Protein AF-A0A498MAJ1-F1 (afdb_monomer_lite)

Secondary structure (DSSP, 8-state):
-TT-HHHHHHHHHHH---HHHHHHHHHHHHHHHHH-HHHHHHHHHTT----SS------EEPPPPPEEETTEEE--BTTTTB-TTTTTTPPPSB---BSSEEEEE-GGGHHHHHHHHHHHHHHHHHHT--BPPPEEEE--SSHHHHHHHHHHH--TT--EEEEEESS--HHHHHHHHHIIIIIS---EEEEEHHHHS-HHHHHHHHHHHHHHHHHHTT-B--B-----SSEEEEEEEEEE-TTTTS-EEEEEEEE----SSSS----EEEEEE--BSS--HHHHHHHHHHHHHHHHHHHSS--SEEEEEEES--GGGHHHIIIIIHHHHHHHHHTT-TT---EEEEEEEE--------EEETTEEEPPPTTEEE-SSSS-TTSEEEEEE-S--SSSPPPPEEEEEEEE-S---HHHHHHHHHHHTT--TT-SB--SS-HHHHHHHHHHHHHHHTT-SS----------THHHHHHHHHHHHHHHHHHHHHHHHHHHHHHHHHTT---------PPPHHHHHHHHHTT-THHHHHHHSSS-HHHHHHHHHHHHHHHHHHHHHHHHHHHHHHHHHHHHHHHHHHHHHHHHHHHHHHHHHHHHHHHHHHHHHHHHHHHHHHHHHHHHHHHHHHHHHHHHHHHHHHHHHHHHHHHTTS---------

Structure (mmCIF, N/CA/C/O backbone):
data_AF-A0A498MAJ1-F1
#
_entry.id   AF-A0A498MAJ1-F1
#
loop_
_atom_site.group_PDB
_atom_site.id
_atom_site.type_symbol
_atom_site.label_atom_id
_atom_site.label_alt_id
_atom_site.label_comp_id
_atom_site.label_asym_id
_atom_site.label_entity_id
_atom_site.label_seq_id
_atom_site.pdbx_PDB_ins_code
_atom_site.Cartn_x
_atom_site.Cartn_y
_atom_site.Cartn_z
_atom_site.occupancy
_atom_site.B_iso_or_equiv
_atom_site.auth_seq_id
_atom_site.auth_comp_id
_atom_site.auth_asym_id
_atom_site.auth_atom_id
_atom_site.pdbx_PDB_model_num
ATOM 1 N N . MET A 1 1 ? -4.824 24.700 -4.363 1.00 49.72 1 MET A N 1
ATOM 2 C CA . MET A 1 1 ? -5.143 23.720 -5.427 1.00 49.72 1 MET A CA 1
ATOM 3 C C . MET A 1 1 ? -5.198 22.277 -4.916 1.00 49.72 1 MET A C 1
ATOM 5 O O . MET A 1 1 ? -6.293 21.758 -4.818 1.00 49.72 1 MET A O 1
ATOM 9 N N . ARG A 1 2 ? -4.083 21.639 -4.504 1.00 50.16 2 ARG A N 1
ATOM 10 C CA . ARG A 1 2 ? -4.049 20.200 -4.119 1.00 50.16 2 ARG A CA 1
ATOM 11 C C . ARG A 1 2 ? -5.010 19.778 -2.987 1.00 50.16 2 ARG A C 1
ATOM 13 O O . ARG A 1 2 ? -5.358 18.608 -2.915 1.00 50.16 2 ARG A O 1
ATOM 20 N N . ALA A 1 3 ? -5.393 20.688 -2.089 1.00 51.97 3 ALA A N 1
ATOM 21 C CA . ALA A 1 3 ? -6.326 20.411 -0.989 1.00 51.97 3 ALA A CA 1
ATOM 22 C C . ALA A 1 3 ? -7.810 20.608 -1.368 1.00 51.97 3 ALA A C 1
ATOM 24 O O . ALA A 1 3 ? -8.686 20.234 -0.591 1.00 51.97 3 ALA A O 1
ATOM 25 N N . ASP A 1 4 ? -8.087 21.198 -2.536 1.00 65.12 4 ASP A N 1
ATOM 26 C CA . ASP A 1 4 ? -9.440 21.470 -3.016 1.00 65.12 4 ASP A CA 1
ATOM 27 C C . ASP A 1 4 ? -9.920 20.321 -3.910 1.00 65.12 4 ASP A C 1
ATOM 29 O O . ASP A 1 4 ? -9.435 20.119 -5.025 1.00 65.12 4 ASP A O 1
ATOM 33 N N . PHE A 1 5 ? -10.877 19.552 -3.394 1.00 65.06 5 PHE A N 1
ATOM 34 C CA . PHE A 1 5 ? -11.424 18.386 -4.078 1.00 65.06 5 PHE A CA 1
ATOM 35 C C . PHE A 1 5 ? -12.150 18.741 -5.381 1.00 65.06 5 PHE A C 1
ATOM 37 O O . PHE A 1 5 ? -12.109 17.952 -6.321 1.00 65.06 5 PHE A O 1
ATOM 44 N N . ASN A 1 6 ? -12.797 19.908 -5.460 1.00 68.75 6 ASN A N 1
ATOM 45 C CA . ASN A 1 6 ? -13.566 20.286 -6.645 1.00 68.75 6 ASN A CA 1
ATOM 46 C C . ASN A 1 6 ? -12.627 20.583 -7.813 1.00 68.75 6 ASN A C 1
ATOM 48 O O . ASN A 1 6 ? -12.789 20.010 -8.886 1.00 68.75 6 ASN A O 1
ATOM 52 N N . ILE A 1 7 ? -11.569 21.360 -7.564 1.00 73.69 7 ILE A N 1
ATOM 53 C CA . ILE A 1 7 ? -10.552 21.650 -8.581 1.00 73.69 7 ILE A CA 1
ATOM 54 C C . ILE A 1 7 ? -9.881 20.359 -9.064 1.00 73.69 7 ILE A C 1
ATOM 56 O O . ILE A 1 7 ? -9.658 20.179 -10.258 1.00 73.69 7 ILE A O 1
ATOM 60 N N . MET A 1 8 ? -9.571 19.438 -8.149 1.00 66.81 8 MET A N 1
ATOM 61 C CA . MET A 1 8 ? -8.933 18.168 -8.505 1.00 66.81 8 MET A CA 1
ATOM 62 C C . MET A 1 8 ? -9.870 17.238 -9.283 1.00 66.81 8 MET A C 1
ATOM 64 O O . MET A 1 8 ? -9.410 16.540 -10.185 1.00 66.81 8 MET A O 1
ATOM 68 N N . LYS A 1 9 ? -11.176 17.258 -8.990 1.00 68.38 9 LYS A N 1
ATOM 69 C CA . LYS A 1 9 ? -12.200 16.544 -9.761 1.00 68.38 9 LYS A CA 1
ATOM 70 C C . LYS A 1 9 ? -12.341 17.114 -11.177 1.00 68.38 9 LYS A C 1
ATOM 72 O O . LYS A 1 9 ? -12.369 16.342 -12.134 1.00 68.38 9 LYS A O 1
ATOM 77 N N . ASP A 1 10 ? -12.375 18.434 -11.318 1.00 75.19 10 ASP A N 1
ATOM 78 C CA . ASP A 1 10 ? -12.476 19.089 -12.625 1.00 75.19 10 ASP A CA 1
ATOM 79 C C . ASP A 1 10 ? -11.210 18.845 -13.454 1.00 75.19 10 ASP A C 1
ATOM 81 O O . ASP A 1 10 ? -11.289 18.407 -14.602 1.00 75.19 10 ASP A O 1
ATOM 85 N N . LEU A 1 11 ? -10.026 18.988 -12.850 1.00 73.50 11 LEU A N 1
ATOM 86 C CA . LEU A 1 11 ? -8.752 18.671 -13.498 1.00 73.50 11 LEU A CA 1
ATOM 87 C C . LEU A 1 11 ? -8.685 17.198 -13.926 1.00 73.50 11 LEU A C 1
ATOM 89 O O . LEU A 1 11 ? -8.206 16.890 -15.021 1.00 73.50 11 LEU A O 1
ATOM 93 N N . ALA A 1 12 ? -9.193 16.284 -13.095 1.00 70.19 12 ALA A N 1
ATOM 94 C CA . ALA A 1 12 ? -9.262 14.863 -13.411 1.00 70.19 12 ALA A CA 1
ATOM 95 C C . ALA A 1 12 ? -10.105 14.591 -14.666 1.00 70.19 12 ALA A C 1
ATOM 97 O O . ALA A 1 12 ? -9.715 13.747 -15.468 1.00 70.19 12 ALA A O 1
ATOM 98 N N . SER A 1 13 ? -11.194 15.331 -14.894 1.00 72.56 13 SER A N 1
ATOM 99 C CA . SER A 1 13 ? -12.023 15.167 -16.098 1.00 72.56 13 SER A CA 1
ATOM 100 C C . SER A 1 13 ? -11.268 15.472 -17.403 1.00 72.56 13 SER A C 1
ATOM 102 O O . SER A 1 13 ? -11.505 14.825 -18.420 1.00 72.56 13 SER A O 1
ATOM 104 N N . HIS A 1 14 ? -10.299 16.392 -17.366 1.00 74.19 14 HIS A N 1
ATOM 105 C CA . HIS A 1 14 ? -9.498 16.773 -18.534 1.00 74.19 14 HIS A CA 1
ATOM 106 C C . HIS A 1 14 ? -8.212 15.951 -18.702 1.00 74.19 14 HIS A C 1
ATOM 108 O O . HIS A 1 14 ? -7.683 15.839 -19.811 1.00 74.19 14 HIS A O 1
ATOM 114 N N . THR A 1 15 ? -7.693 15.383 -17.611 1.00 75.06 15 THR A N 1
ATOM 115 C CA . THR A 1 15 ? -6.399 14.677 -17.584 1.00 75.06 15 THR A CA 1
ATOM 116 C C . THR A 1 15 ? -6.537 13.149 -17.610 1.00 75.06 15 THR A C 1
ATOM 118 O O . THR A 1 15 ? -5.628 12.461 -18.088 1.00 75.06 15 THR A O 1
ATOM 121 N N . ARG A 1 16 ? -7.677 12.589 -17.176 1.00 76.62 16 ARG A N 1
ATOM 122 C CA . ARG A 1 16 ? -7.974 11.145 -17.221 1.00 76.62 16 ARG A CA 1
ATOM 123 C C . ARG A 1 16 ? -8.475 10.712 -18.597 1.00 76.62 16 ARG A C 1
ATOM 125 O O . ARG A 1 16 ? -9.642 10.393 -18.789 1.00 76.62 16 ARG A O 1
ATOM 132 N N . LEU A 1 17 ? -7.562 10.673 -19.556 1.00 83.38 17 LEU A N 1
ATOM 133 C CA . LEU A 1 17 ? -7.852 10.168 -20.898 1.00 83.38 17 LEU A CA 1
ATOM 134 C C . LEU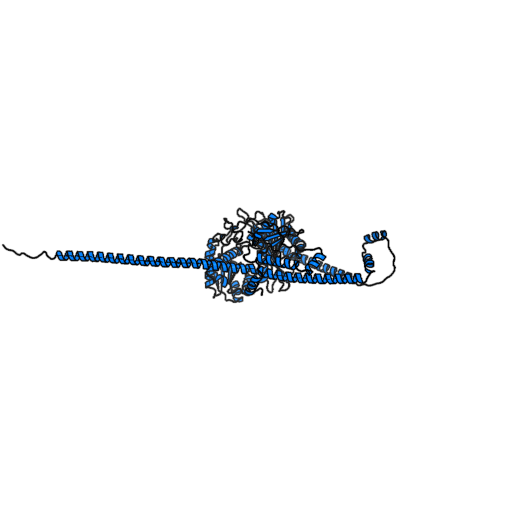 A 1 17 ? -8.069 8.656 -20.881 1.00 83.38 17 LEU A C 1
ATOM 136 O O . LEU A 1 17 ? -7.258 7.942 -20.279 1.00 83.38 17 LEU A O 1
ATOM 140 N N . SER A 1 18 ? -9.109 8.178 -21.569 1.00 87.94 18 SER A N 1
ATOM 141 C CA . SER A 1 18 ? -9.297 6.745 -21.834 1.00 87.94 18 SER A CA 1
ATOM 142 C C . SER A 1 18 ? -8.151 6.184 -22.694 1.00 87.94 18 SER A C 1
ATOM 144 O O . SER A 1 18 ? -7.439 6.968 -23.335 1.00 87.94 18 SER A O 1
ATOM 146 N N . PRO A 1 19 ? -7.949 4.854 -22.723 1.00 90.62 19 PRO A N 1
ATOM 147 C CA . PRO A 1 19 ? -6.974 4.205 -23.603 1.00 90.62 19 PRO A CA 1
ATOM 148 C C . PRO A 1 19 ? -7.062 4.676 -25.058 1.00 90.62 19 PRO A C 1
ATOM 150 O O . PRO A 1 19 ? -6.061 5.102 -25.628 1.00 90.62 19 PRO A O 1
ATOM 153 N N . GLU A 1 20 ? -8.269 4.713 -25.618 1.00 90.88 20 GLU A N 1
ATOM 154 C CA . GLU A 1 20 ? -8.531 5.126 -26.998 1.00 90.88 20 GLU A CA 1
ATOM 155 C C . GLU A 1 20 ? -8.222 6.611 -27.212 1.00 90.88 20 GLU A C 1
ATOM 157 O O . GLU A 1 20 ? -7.573 6.996 -28.184 1.00 90.88 20 GLU A O 1
ATOM 162 N N . GLN A 1 21 ? -8.645 7.469 -26.278 1.00 90.75 21 GLN A N 1
ATOM 163 C CA . GLN A 1 21 ? -8.363 8.903 -26.350 1.00 90.75 21 GLN A CA 1
ATOM 164 C C . GLN A 1 21 ? -6.863 9.188 -26.261 1.00 90.75 21 GLN A C 1
ATOM 166 O O . GLN A 1 21 ? -6.358 10.075 -26.952 1.00 90.75 21 GLN A O 1
ATOM 171 N N . ARG A 1 22 ? -6.145 8.468 -25.393 1.00 90.38 22 ARG A N 1
ATOM 172 C CA . ARG A 1 22 ? -4.702 8.639 -25.220 1.00 90.38 22 ARG A CA 1
ATOM 173 C C . ARG A 1 22 ? -3.950 8.160 -26.453 1.00 90.38 22 ARG A C 1
ATOM 175 O O . ARG A 1 22 ? -3.099 8.901 -26.936 1.00 90.38 22 ARG A O 1
ATOM 182 N N . GLU A 1 23 ? -4.286 6.987 -26.979 1.00 90.44 23 GLU A N 1
ATOM 183 C CA . GLU A 1 23 ? -3.684 6.467 -28.207 1.00 90.44 23 GLU A CA 1
ATOM 184 C C . GLU A 1 23 ? -3.923 7.418 -29.389 1.00 90.44 23 GLU A C 1
ATOM 186 O O . GLU A 1 23 ? -2.974 7.815 -30.061 1.00 90.44 23 GLU A O 1
ATOM 191 N N . SER A 1 24 ? -5.155 7.907 -29.563 1.00 91.12 24 SER A N 1
ATOM 192 C CA . SER A 1 24 ? -5.492 8.902 -30.588 1.00 91.12 24 SER A CA 1
ATOM 193 C C . SER A 1 24 ? -4.657 10.184 -30.469 1.00 91.12 24 SER A C 1
ATOM 195 O O . SER A 1 24 ? -4.162 10.698 -31.475 1.00 91.12 24 SER A O 1
ATOM 197 N N . ARG A 1 25 ? -4.436 10.696 -29.247 1.00 90.94 25 ARG A N 1
ATOM 198 C CA . ARG A 1 25 ? -3.581 11.877 -29.032 1.00 90.94 25 ARG A CA 1
ATOM 199 C C . ARG A 1 25 ? -2.111 11.608 -29.347 1.00 90.94 25 ARG A C 1
ATOM 201 O O . ARG A 1 25 ? -1.470 12.490 -29.913 1.00 90.94 25 ARG A O 1
ATOM 208 N N . ILE A 1 26 ? -1.588 10.427 -29.011 1.00 89.94 26 ILE A N 1
ATOM 209 C CA . ILE A 1 26 ? -0.204 10.053 -29.341 1.00 89.94 26 ILE A CA 1
ATOM 210 C C . ILE A 1 26 ? -0.052 9.902 -30.859 1.00 89.94 26 ILE A C 1
ATOM 212 O O . ILE A 1 26 ? 0.855 10.490 -31.438 1.00 89.94 26 ILE A O 1
ATOM 216 N N . ASN A 1 27 ? -0.987 9.226 -31.528 1.00 90.75 27 ASN A N 1
ATOM 217 C CA . ASN A 1 27 ? -0.986 9.088 -32.986 1.00 90.75 27 ASN A CA 1
ATOM 218 C C . ASN A 1 27 ? -1.102 10.449 -33.693 1.00 90.75 27 ASN A C 1
ATOM 220 O O . ASN A 1 27 ? -0.433 10.689 -34.697 1.00 90.75 27 ASN A O 1
ATOM 224 N N . ARG A 1 28 ? -1.890 11.386 -33.147 1.00 92.06 28 ARG A N 1
ATOM 225 C CA . ARG A 1 28 ? -1.941 12.768 -33.645 1.00 92.06 28 ARG A CA 1
ATOM 226 C C . ARG A 1 28 ? -0.599 13.484 -33.483 1.00 92.06 28 ARG A C 1
ATOM 228 O O . ARG A 1 28 ? -0.201 14.204 -34.391 1.00 92.06 28 ARG A O 1
ATOM 235 N N . LEU A 1 29 ? 0.093 13.295 -32.359 1.00 90.31 29 LEU A N 1
ATOM 236 C CA . LEU A 1 29 ? 1.424 13.867 -32.141 1.00 90.31 29 LEU A CA 1
ATOM 237 C C . LEU A 1 29 ? 2.442 13.312 -33.147 1.00 90.31 29 LEU A C 1
ATOM 239 O O . LEU A 1 29 ? 3.124 14.101 -33.792 1.00 90.31 29 LEU A O 1
ATOM 243 N N . ILE A 1 30 ? 2.480 11.990 -33.341 1.00 89.25 30 ILE A N 1
ATOM 244 C CA . ILE A 1 30 ? 3.340 11.332 -34.340 1.00 89.25 30 ILE A CA 1
ATOM 245 C C . ILE A 1 30 ? 3.037 11.880 -35.739 1.00 89.25 30 ILE A C 1
ATOM 247 O O . ILE A 1 30 ? 3.938 12.308 -36.455 1.00 89.25 30 ILE A O 1
ATOM 251 N N . SER A 1 31 ? 1.755 11.973 -36.107 1.00 90.06 31 SER A N 1
ATOM 252 C CA . SER A 1 31 ? 1.357 12.539 -37.397 1.00 90.06 31 SER A CA 1
ATOM 253 C C . SER A 1 31 ? 1.757 14.007 -37.553 1.00 90.06 31 SER A C 1
ATOM 255 O O . SER A 1 31 ? 2.040 14.421 -38.671 1.00 90.06 31 SER A O 1
ATOM 257 N N . ASN A 1 32 ? 1.742 14.807 -36.487 1.00 91.00 32 ASN A N 1
ATOM 258 C CA . ASN A 1 32 ? 2.163 16.205 -36.551 1.00 91.00 32 ASN A CA 1
ATOM 259 C C . ASN A 1 32 ? 3.681 16.320 -36.739 1.00 91.00 32 ASN A C 1
ATOM 261 O O . ASN A 1 32 ? 4.123 17.130 -37.547 1.00 91.00 32 ASN A O 1
ATOM 265 N N . ILE A 1 33 ? 4.459 15.491 -36.034 1.00 88.25 33 ILE A N 1
ATOM 266 C CA . ILE A 1 33 ? 5.921 15.407 -36.174 1.00 88.25 33 ILE A CA 1
ATOM 267 C C . ILE A 1 33 ? 6.295 15.001 -37.605 1.00 88.25 33 ILE A C 1
ATOM 269 O O . ILE A 1 33 ? 7.144 15.638 -38.223 1.00 88.25 33 ILE A O 1
ATOM 273 N N . ASN A 1 34 ? 5.603 14.006 -38.165 1.00 87.69 34 ASN A N 1
ATOM 274 C CA . ASN A 1 34 ? 5.887 13.489 -39.507 1.00 87.69 34 ASN A CA 1
ATOM 275 C C . ASN A 1 34 ? 5.409 14.406 -40.641 1.00 87.69 34 ASN A C 1
ATOM 277 O O . ASN A 1 34 ? 5.907 14.310 -41.756 1.00 87.69 34 ASN A O 1
ATOM 281 N N . ARG A 1 35 ? 4.462 15.313 -40.373 1.00 90.00 35 ARG A N 1
ATOM 282 C CA . ARG A 1 35 ? 4.001 16.318 -41.348 1.00 90.00 35 ARG A CA 1
ATOM 283 C C . ARG A 1 35 ? 4.816 17.608 -41.328 1.00 90.00 35 ARG A C 1
ATOM 285 O O . ARG A 1 35 ? 4.705 18.389 -42.268 1.00 90.00 35 ARG A O 1
ATOM 292 N N . ASN A 1 36 ? 5.568 17.870 -40.262 1.00 93.06 36 ASN A N 1
ATOM 293 C CA . ASN A 1 36 ? 6.339 19.098 -40.137 1.00 93.06 36 ASN A CA 1
ATOM 294 C C . ASN A 1 36 ? 7.677 18.959 -40.880 1.00 93.06 36 ASN A C 1
ATOM 296 O O . ASN A 1 36 ? 8.553 18.216 -40.441 1.00 93.06 36 ASN A O 1
ATOM 300 N N . ALA A 1 37 ? 7.822 19.691 -41.987 1.00 91.81 37 ALA A N 1
ATOM 301 C CA . ALA A 1 37 ? 9.010 19.649 -42.835 1.00 91.81 37 ALA A CA 1
ATOM 302 C C . ALA A 1 37 ? 10.293 20.039 -42.085 1.00 91.81 37 ALA A C 1
ATOM 304 O O . ALA A 1 37 ? 11.314 19.387 -42.277 1.00 91.81 37 ALA A O 1
ATOM 305 N N . ASP A 1 38 ? 10.235 21.023 -41.183 1.00 92.25 38 ASP A N 1
ATOM 306 C CA . ASP A 1 38 ? 11.407 21.469 -40.419 1.00 92.25 38 ASP A CA 1
ATOM 307 C C . ASP A 1 38 ? 11.930 20.348 -39.513 1.00 92.25 38 ASP A C 1
ATOM 309 O O . ASP A 1 38 ? 13.129 20.085 -39.452 1.00 92.25 38 ASP A O 1
ATOM 313 N N . VAL A 1 39 ? 11.014 19.621 -38.863 1.00 89.44 39 VAL A N 1
ATOM 314 C CA . VAL A 1 39 ? 11.366 18.485 -37.999 1.00 89.44 39 VAL A CA 1
ATOM 315 C C . VAL A 1 39 ? 11.931 17.325 -38.816 1.00 89.44 39 VAL A C 1
ATOM 317 O O . VAL A 1 39 ? 12.900 16.700 -38.395 1.00 89.44 39 VAL A O 1
ATOM 320 N N . GLN A 1 40 ? 11.355 17.035 -39.986 1.00 91.38 40 GLN A N 1
ATOM 321 C CA . GLN A 1 40 ? 11.858 15.970 -40.859 1.00 91.38 40 GLN A CA 1
ATOM 322 C C . GLN A 1 40 ? 13.234 16.302 -41.444 1.00 91.38 40 GLN A C 1
ATOM 324 O O . GLN A 1 40 ? 14.083 15.415 -41.522 1.00 91.38 40 GLN A O 1
ATOM 329 N N . ASN A 1 41 ? 13.476 17.564 -41.808 1.00 91.06 41 ASN A N 1
ATOM 330 C CA . ASN A 1 41 ? 14.778 18.025 -42.286 1.00 91.06 41 ASN A CA 1
ATOM 331 C C . ASN A 1 41 ? 15.854 17.850 -41.207 1.00 91.06 41 ASN A C 1
ATOM 333 O O . ASN A 1 41 ? 16.922 17.306 -41.493 1.00 91.06 41 ASN A O 1
ATOM 337 N N . GLU A 1 42 ? 15.554 18.228 -39.961 1.00 90.25 42 GLU A N 1
ATOM 338 C CA . GLU A 1 42 ? 16.466 18.012 -38.834 1.00 90.25 42 GLU A CA 1
ATOM 339 C C . GLU A 1 42 ? 16.728 16.513 -38.630 1.00 90.25 42 GLU A C 1
ATOM 341 O O . GLU A 1 42 ? 17.871 16.074 -38.683 1.00 90.25 42 GLU A O 1
ATOM 346 N N . LEU A 1 43 ? 15.683 15.689 -38.497 1.00 88.12 43 LEU A N 1
ATOM 347 C CA . LEU A 1 43 ? 15.830 14.241 -38.293 1.00 88.12 43 LEU A CA 1
ATOM 348 C C . LEU A 1 43 ? 16.649 13.567 -39.400 1.00 88.12 43 LEU A C 1
ATOM 350 O O . LEU A 1 43 ? 17.531 12.762 -39.105 1.00 88.12 43 LEU A O 1
ATOM 354 N N . THR A 1 44 ? 16.406 13.939 -40.659 1.00 90.94 44 THR A N 1
ATOM 355 C CA . THR A 1 44 ? 17.130 13.398 -41.818 1.00 90.94 44 THR A CA 1
ATOM 356 C C . THR A 1 44 ? 18.605 13.788 -41.788 1.00 90.94 44 THR A C 1
ATOM 358 O O . THR A 1 44 ? 19.453 12.962 -42.118 1.00 90.94 44 THR A O 1
ATOM 361 N N . THR A 1 45 ? 18.928 15.002 -41.329 1.00 91.75 45 THR A N 1
ATOM 362 C CA . THR A 1 45 ? 20.319 15.455 -41.146 1.00 91.75 45 THR A CA 1
ATOM 363 C C . THR A 1 45 ? 21.080 14.546 -40.175 1.00 91.75 45 THR A C 1
ATOM 365 O O . THR A 1 45 ? 22.253 14.256 -40.391 1.00 91.75 45 THR A O 1
ATOM 368 N N . TRP A 1 46 ? 20.397 14.022 -39.153 1.00 92.06 46 TRP A N 1
ATOM 369 C CA . TRP A 1 46 ? 20.949 13.057 -38.196 1.00 92.06 46 TRP A CA 1
ATOM 370 C C . TRP A 1 46 ? 20.799 11.585 -38.624 1.00 92.06 46 TRP A C 1
ATOM 372 O O . TRP A 1 46 ? 21.205 10.692 -37.882 1.00 92.06 46 TRP A O 1
ATOM 382 N N . GLY A 1 47 ? 20.204 11.301 -39.789 1.00 90.44 47 GLY A N 1
ATOM 383 C CA . GLY A 1 47 ? 19.903 9.935 -40.239 1.00 90.44 47 GLY A CA 1
ATOM 384 C C . GLY A 1 47 ? 18.838 9.220 -39.394 1.00 90.44 47 GLY A C 1
ATOM 385 O O . GLY A 1 47 ? 18.794 7.991 -39.360 1.00 90.44 47 GLY A O 1
ATOM 386 N N . LEU A 1 48 ? 17.996 9.976 -38.687 1.00 91.00 48 LEU A N 1
ATOM 387 C CA . LEU A 1 48 ? 16.960 9.471 -37.789 1.00 91.00 48 LEU A CA 1
ATOM 388 C C . LEU A 1 48 ? 15.575 9.550 -38.437 1.00 91.00 48 LEU A C 1
ATOM 390 O O . LEU A 1 48 ? 15.302 10.388 -39.291 1.00 91.00 48 LEU A O 1
ATOM 394 N N . SER A 1 49 ? 14.661 8.691 -37.989 1.00 85.88 49 SER A N 1
ATOM 395 C CA . SER A 1 49 ? 13.242 8.768 -38.341 1.00 85.88 49 SER A CA 1
ATOM 396 C C . SER A 1 49 ? 12.377 8.233 -37.200 1.00 85.88 49 SER A C 1
ATOM 398 O O . SER A 1 49 ? 12.822 7.397 -36.412 1.00 85.88 49 SER A O 1
ATOM 400 N N . PHE A 1 50 ? 11.142 8.728 -37.091 1.00 85.31 50 PHE A N 1
ATOM 401 C CA . PHE A 1 50 ? 10.156 8.198 -36.149 1.00 85.31 50 PHE A CA 1
ATOM 402 C C . PHE A 1 50 ? 9.242 7.189 -36.836 1.00 85.31 50 PHE A C 1
ATOM 404 O O . PHE A 1 50 ? 8.756 7.415 -37.945 1.00 85.31 50 PHE A O 1
ATOM 411 N N . GLU A 1 51 ? 8.937 6.099 -36.141 1.00 85.50 51 GLU A N 1
ATOM 412 C CA . GLU A 1 51 ? 7.976 5.121 -36.630 1.00 85.50 51 GLU A CA 1
ATOM 413 C C . GLU A 1 51 ? 6.538 5.676 -36.612 1.00 85.50 51 GLU A C 1
ATOM 415 O O . GLU A 1 51 ? 6.135 6.433 -35.728 1.00 85.50 51 GLU A O 1
ATOM 420 N N . ASN A 1 52 ? 5.734 5.281 -37.604 1.00 84.44 52 ASN A N 1
ATOM 421 C CA . ASN A 1 52 ? 4.352 5.751 -37.785 1.00 84.44 52 ASN A CA 1
ATOM 422 C C . ASN A 1 52 ? 3.323 5.029 -36.901 1.00 84.44 52 ASN A C 1
ATOM 424 O O . ASN A 1 52 ? 2.123 5.298 -36.994 1.00 84.44 52 ASN A O 1
ATOM 428 N N . ARG A 1 53 ? 3.760 4.055 -36.104 1.00 86.25 53 ARG A N 1
ATOM 429 C CA . ARG A 1 53 ? 2.899 3.212 -35.275 1.00 86.25 53 ARG A CA 1
ATOM 430 C C . ARG A 1 53 ? 3.499 3.092 -33.885 1.00 86.25 53 ARG A C 1
ATOM 432 O O . ARG A 1 53 ? 4.706 3.193 -33.705 1.00 86.25 53 ARG A O 1
ATOM 439 N N . LEU A 1 54 ? 2.631 2.873 -32.904 1.00 88.75 54 LEU A N 1
ATOM 440 C CA . LEU A 1 54 ? 3.073 2.516 -31.564 1.00 88.75 54 LEU A CA 1
ATOM 441 C C . LEU A 1 54 ? 3.758 1.150 -31.591 1.00 88.75 54 LEU A C 1
ATOM 443 O O . LEU A 1 54 ? 3.306 0.248 -32.301 1.00 88.75 54 LEU A O 1
ATOM 447 N N . LEU A 1 55 ? 4.794 1.008 -30.766 1.00 90.94 55 LEU A N 1
ATOM 448 C CA . LEU A 1 55 ? 5.494 -0.253 -30.564 1.00 90.94 55 LEU A CA 1
ATOM 449 C C . LEU A 1 55 ? 4.501 -1.352 -30.161 1.00 90.94 55 LEU A C 1
ATOM 451 O O . LEU A 1 55 ? 3.733 -1.198 -29.206 1.00 90.94 55 LEU A O 1
ATOM 455 N N . SER A 1 56 ? 4.523 -2.456 -30.904 1.00 90.94 56 SER A N 1
ATOM 456 C CA . SER A 1 56 ? 3.713 -3.639 -30.631 1.00 90.94 56 SER A CA 1
ATOM 457 C C . SER A 1 56 ? 4.585 -4.696 -29.974 1.00 90.94 56 SER A C 1
ATOM 459 O O . SER A 1 56 ? 5.461 -5.241 -30.630 1.00 90.94 56 SER A O 1
ATOM 461 N N . LEU A 1 57 ? 4.283 -5.018 -28.720 1.00 92.88 57 LEU A N 1
ATOM 462 C CA . LEU A 1 57 ? 5.039 -5.970 -27.909 1.00 92.88 57 LEU A CA 1
ATOM 463 C C . LEU A 1 57 ? 4.131 -7.067 -27.351 1.00 92.88 57 LEU A C 1
ATOM 465 O O . LEU A 1 57 ? 2.917 -6.880 -27.213 1.00 92.88 57 LEU A O 1
ATOM 469 N N . ASN A 1 58 ? 4.727 -8.197 -26.977 1.00 91.62 58 ASN A N 1
ATOM 470 C CA . ASN A 1 58 ? 4.016 -9.295 -26.328 1.00 91.62 58 ASN A CA 1
ATOM 471 C C . ASN A 1 58 ? 4.145 -9.201 -24.804 1.00 91.62 58 ASN A C 1
ATOM 473 O O . ASN A 1 58 ? 5.236 -9.293 -24.248 1.00 91.62 58 ASN A O 1
ATOM 477 N N . GLY A 1 59 ? 3.012 -9.054 -24.119 1.00 92.75 59 GLY A N 1
ATOM 478 C CA . GLY A 1 59 ? 2.922 -9.182 -22.664 1.00 92.75 59 GLY A CA 1
ATOM 479 C C . GLY A 1 59 ? 2.372 -10.547 -22.248 1.00 92.75 59 GLY A C 1
ATOM 480 O O . GLY A 1 59 ? 1.734 -11.245 -23.036 1.00 92.75 59 GLY A O 1
ATOM 481 N N . ARG A 1 60 ? 2.561 -10.916 -20.979 1.00 95.06 60 ARG A N 1
ATOM 482 C CA . ARG A 1 60 ? 1.934 -12.106 -20.375 1.00 95.06 60 ARG A CA 1
ATOM 483 C C . ARG A 1 60 ? 0.965 -11.692 -19.285 1.00 95.06 60 ARG A C 1
ATOM 485 O O . ARG A 1 60 ? 1.237 -10.741 -18.568 1.00 95.06 60 ARG A O 1
ATOM 492 N N . VAL A 1 61 ? -0.125 -12.426 -19.093 1.00 95.88 61 VAL A N 1
ATOM 493 C CA . VAL A 1 61 ? -1.042 -12.195 -17.967 1.00 95.88 61 VAL A CA 1
ATOM 494 C C . VAL A 1 61 ? -0.820 -13.283 -16.925 1.00 95.88 61 VAL A C 1
ATOM 496 O O . VAL A 1 61 ? -0.949 -14.470 -17.222 1.00 95.88 61 VAL A O 1
ATOM 499 N N . LEU A 1 62 ? -0.445 -12.885 -15.710 1.00 95.81 62 LEU A N 1
ATOM 500 C CA . LEU A 1 62 ? -0.287 -13.808 -14.591 1.00 95.81 62 LEU A CA 1
ATOM 501 C C . LEU A 1 62 ? -1.640 -14.408 -14.180 1.00 95.81 62 LEU A C 1
ATOM 503 O O . LEU A 1 62 ? -2.664 -13.724 -14.250 1.00 95.81 62 LEU A O 1
ATOM 507 N N . PRO A 1 63 ? -1.661 -15.669 -13.712 1.00 93.00 63 PRO A N 1
ATOM 508 C CA . PRO A 1 63 ? -2.884 -16.289 -13.230 1.00 93.00 63 PRO A CA 1
ATOM 509 C C . PRO A 1 63 ? -3.415 -15.561 -11.993 1.00 93.00 63 PRO A C 1
ATOM 511 O O . PRO A 1 63 ? -2.651 -15.052 -11.169 1.00 93.00 63 PRO A O 1
ATOM 514 N N . SER A 1 64 ? -4.736 -15.549 -11.854 1.00 91.06 64 SER A N 1
ATOM 515 C CA . SER A 1 64 ? -5.405 -14.960 -10.698 1.00 91.06 64 SER A CA 1
ATOM 516 C C . SER A 1 64 ? -5.121 -15.749 -9.426 1.00 91.06 64 SER A C 1
ATOM 518 O O . SER A 1 64 ? -4.974 -16.972 -9.436 1.00 91.06 64 SER A O 1
ATOM 520 N N . GLU A 1 65 ? -5.045 -15.029 -8.314 1.00 91.06 65 GLU A N 1
ATOM 521 C CA . GLU A 1 65 ? -4.725 -15.609 -7.016 1.00 91.06 65 GLU A CA 1
ATOM 522 C C . GLU A 1 65 ? -5.991 -15.987 -6.247 1.00 91.06 65 GLU A C 1
ATOM 524 O O . GLU A 1 65 ? -7.028 -15.338 -6.360 1.00 91.06 65 GLU A O 1
ATOM 529 N N . ARG A 1 66 ? -5.907 -17.031 -5.422 1.00 90.56 66 ARG A N 1
ATOM 530 C CA . ARG A 1 66 ? -7.000 -17.389 -4.510 1.00 90.56 66 ARG A CA 1
ATOM 531 C C . ARG A 1 66 ? -6.829 -16.641 -3.199 1.00 90.56 66 ARG A C 1
ATOM 533 O O . ARG A 1 66 ? -5.748 -16.673 -2.607 1.00 90.56 66 ARG A O 1
ATOM 540 N N . ILE A 1 67 ? -7.903 -16.018 -2.731 1.00 90.56 67 ILE A N 1
ATOM 541 C CA . ILE A 1 67 ? -7.919 -15.338 -1.439 1.00 90.56 67 ILE A CA 1
ATOM 542 C C . ILE A 1 67 ? -8.363 -16.334 -0.378 1.00 90.56 67 ILE A C 1
ATOM 544 O O . ILE A 1 67 ? -9.390 -16.998 -0.519 1.00 90.56 67 ILE A O 1
ATOM 548 N N . ILE A 1 68 ? -7.572 -16.447 0.683 1.00 87.75 68 ILE A N 1
ATOM 549 C CA . ILE A 1 68 ? -7.829 -17.345 1.804 1.00 87.75 68 ILE A CA 1
ATOM 550 C C . ILE A 1 68 ? -8.357 -16.518 2.976 1.00 87.75 68 ILE A C 1
ATOM 552 O O . ILE A 1 68 ? -7.736 -15.536 3.373 1.00 87.75 68 ILE A O 1
ATOM 556 N N . GLN A 1 69 ? -9.485 -16.923 3.552 1.00 86.31 69 GLN A N 1
ATOM 557 C CA . GLN A 1 69 ? -10.112 -16.283 4.709 1.00 86.31 69 GLN A CA 1
ATOM 558 C C . GLN A 1 69 ? -10.859 -17.332 5.539 1.00 86.31 69 GLN A C 1
ATOM 560 O O . GLN A 1 69 ? -11.598 -18.146 4.987 1.00 86.31 69 GLN A O 1
ATOM 565 N N . GLY A 1 70 ? -10.676 -17.329 6.864 1.00 76.06 70 GLY A N 1
ATOM 566 C CA . GLY A 1 70 ? -11.431 -18.212 7.765 1.00 76.06 70 GLY A CA 1
ATOM 567 C C . GLY A 1 70 ? -11.339 -19.706 7.408 1.00 76.06 70 GLY A C 1
ATOM 568 O O . GLY A 1 70 ? -12.317 -20.436 7.546 1.00 76.06 70 GLY A O 1
ATOM 569 N N . GLY A 1 71 ? -10.200 -20.146 6.858 1.00 75.94 71 GLY A N 1
ATOM 570 C CA . GLY A 1 71 ? -9.976 -21.523 6.394 1.00 75.94 71 GLY A CA 1
ATOM 571 C C . GLY A 1 71 ? -10.588 -21.876 5.029 1.00 75.94 71 GLY A C 1
ATOM 572 O O . GLY A 1 71 ? -10.397 -22.995 4.558 1.00 75.94 71 GLY A O 1
ATOM 573 N N . ARG A 1 72 ? -11.288 -20.947 4.367 1.00 83.31 72 ARG A N 1
ATOM 574 C CA . ARG A 1 72 ? -11.828 -21.114 3.009 1.00 83.31 72 ARG A CA 1
ATOM 575 C C . ARG A 1 72 ? -10.974 -20.358 2.002 1.00 83.31 72 ARG A C 1
ATOM 577 O O . ARG A 1 72 ? -10.437 -19.303 2.321 1.00 83.31 72 ARG A O 1
ATOM 584 N N . ALA A 1 73 ? -10.876 -20.888 0.790 1.00 87.06 73 ALA A N 1
ATOM 585 C CA . ALA A 1 73 ? -10.279 -20.200 -0.347 1.00 87.06 73 ALA A CA 1
ATOM 586 C C . ALA A 1 73 ? -11.375 -19.886 -1.368 1.00 87.06 73 ALA A C 1
ATOM 588 O O . ALA A 1 73 ? -12.204 -20.753 -1.645 1.00 87.06 73 ALA A O 1
ATOM 589 N N . TYR A 1 74 ? -11.380 -18.675 -1.915 1.00 88.19 74 TYR A N 1
ATOM 590 C CA . TYR A 1 74 ? -12.304 -18.275 -2.974 1.00 88.19 74 TYR A CA 1
ATOM 591 C C . TYR A 1 74 ? -11.580 -17.538 -4.098 1.00 88.19 74 TYR A C 1
ATOM 593 O O . TYR A 1 74 ? -10.496 -16.972 -3.924 1.00 88.19 74 TYR A O 1
ATOM 601 N N . GLU A 1 75 ? -12.205 -17.585 -5.267 1.00 89.88 75 GLU A N 1
ATOM 602 C CA . GLU A 1 75 ? -11.795 -16.860 -6.461 1.00 89.88 75 GLU A CA 1
ATOM 603 C C . GLU A 1 75 ? -12.532 -15.522 -6.530 1.00 89.88 75 GLU A C 1
ATOM 605 O O . GLU A 1 75 ? -13.600 -15.349 -5.941 1.00 89.88 75 GLU A O 1
ATOM 610 N N . TYR A 1 76 ? -11.947 -14.569 -7.245 1.00 90.06 76 TYR A N 1
ATOM 611 C CA . TYR A 1 76 ? -12.533 -13.259 -7.503 1.00 90.06 76 TYR A CA 1
ATOM 612 C C . TYR A 1 76 ? -12.482 -12.968 -9.002 1.00 90.06 76 TYR A C 1
ATOM 614 O O . TYR A 1 76 ? -11.718 -13.592 -9.738 1.00 90.06 76 TYR A O 1
ATOM 622 N N . ASN A 1 77 ? -13.277 -12.003 -9.470 1.00 89.19 77 ASN A N 1
ATOM 623 C CA . ASN A 1 77 ? -13.257 -11.624 -10.881 1.00 89.19 77 ASN A CA 1
ATOM 624 C C . ASN A 1 77 ? -11.938 -10.890 -11.228 1.00 89.19 77 ASN A C 1
ATOM 626 O O . ASN A 1 77 ? -11.730 -9.769 -10.738 1.00 89.19 77 ASN A O 1
ATOM 630 N N . PRO A 1 78 ? -11.083 -11.456 -12.106 1.00 86.62 78 PRO A N 1
ATOM 631 C CA . PRO A 1 78 ? -9.756 -10.911 -12.408 1.00 86.62 78 PRO A CA 1
ATOM 632 C C . PRO A 1 78 ? -9.788 -9.522 -13.051 1.00 86.62 78 PRO A C 1
ATOM 634 O O . PRO A 1 78 ? -8.908 -8.705 -12.801 1.00 86.62 78 PRO A O 1
ATOM 637 N N . TRP A 1 79 ? -10.831 -9.222 -13.830 1.00 85.50 79 TRP A N 1
ATOM 638 C CA . TRP A 1 79 ? -10.991 -7.937 -14.515 1.00 85.50 79 TRP A CA 1
ATOM 639 C C . TRP A 1 79 ? -11.306 -6.802 -13.549 1.00 85.50 79 TRP A C 1
ATOM 641 O O . TRP A 1 79 ? -10.855 -5.674 -13.736 1.00 85.50 79 TRP A O 1
ATOM 651 N N . THR A 1 80 ? -12.090 -7.093 -12.509 1.00 84.19 80 THR A N 1
ATOM 652 C CA . THR A 1 80 ? -12.437 -6.103 -11.484 1.00 84.19 80 THR A CA 1
ATOM 653 C C . THR A 1 80 ? -11.425 -6.047 -10.347 1.00 84.19 80 THR A C 1
ATOM 655 O O . THR A 1 80 ? -11.375 -5.028 -9.662 1.00 84.19 80 THR A O 1
ATOM 658 N N . ALA A 1 81 ? -10.645 -7.119 -10.147 1.00 87.12 81 ALA A N 1
ATOM 659 C CA . ALA A 1 81 ? -9.597 -7.222 -9.130 1.00 87.12 81 ALA A CA 1
ATOM 660 C C . ALA A 1 81 ? -10.062 -6.807 -7.713 1.00 87.12 81 ALA A C 1
ATOM 662 O O . ALA A 1 81 ? -9.328 -6.150 -6.973 1.00 87.12 81 ALA A O 1
ATOM 663 N N . ASP A 1 82 ? -11.298 -7.166 -7.351 1.00 87.38 82 ASP A N 1
ATOM 664 C CA . ASP A 1 82 ? -11.972 -6.827 -6.092 1.00 87.38 82 ASP A CA 1
ATOM 665 C C . ASP A 1 82 ? -12.664 -8.073 -5.540 1.00 87.38 82 ASP A C 1
ATOM 667 O O . ASP A 1 82 ? -13.277 -8.818 -6.303 1.00 87.38 82 ASP A O 1
ATOM 671 N N . TRP A 1 83 ? -12.573 -8.271 -4.225 1.00 90.00 83 TRP A N 1
ATOM 672 C CA . TRP A 1 83 ? -13.190 -9.390 -3.509 1.00 90.00 83 TRP A CA 1
ATOM 673 C C . TRP A 1 83 ? -14.058 -8.939 -2.320 1.00 90.00 83 TRP A C 1
ATOM 675 O O . TRP A 1 83 ? -14.235 -9.642 -1.320 1.00 90.00 83 TRP A O 1
ATOM 685 N N . THR A 1 84 ? -14.605 -7.719 -2.385 1.00 85.75 84 THR A N 1
ATOM 686 C CA . THR A 1 84 ? -15.412 -7.145 -1.294 1.00 85.75 84 THR A CA 1
ATOM 687 C C . THR A 1 84 ? -16.684 -7.960 -1.030 1.00 85.75 84 THR A C 1
ATOM 689 O O . THR A 1 84 ? -17.178 -7.988 0.102 1.00 85.75 84 THR A O 1
ATOM 692 N N . LYS A 1 85 ? -17.264 -8.578 -2.067 1.00 84.62 85 LYS A N 1
ATOM 693 C CA . LYS A 1 85 ? -18.523 -9.334 -1.957 1.00 84.62 85 LYS A CA 1
ATOM 694 C C . LYS A 1 85 ? -18.280 -10.701 -1.325 1.00 84.62 85 LYS A C 1
ATOM 696 O O . LYS A 1 85 ? -19.055 -11.121 -0.472 1.00 84.62 85 LYS A O 1
ATOM 701 N N . GLU A 1 86 ? -17.181 -11.329 -1.705 1.00 85.44 86 GLU A N 1
ATOM 702 C CA . GLU A 1 86 ? -16.741 -12.665 -1.333 1.00 85.44 86 GLU A CA 1
ATOM 703 C C . GLU A 1 86 ? -16.352 -12.723 0.150 1.00 85.44 86 GLU A C 1
ATOM 705 O O . GLU A 1 86 ? -16.645 -13.702 0.827 1.00 85.44 86 GLU A O 1
ATOM 710 N N . MET A 1 87 ? -15.796 -11.633 0.694 1.00 82.75 87 MET A N 1
ATOM 711 C CA . MET A 1 87 ? -15.462 -11.519 2.121 1.00 82.75 87 MET A CA 1
ATOM 712 C C . MET A 1 87 ? -16.661 -11.373 3.064 1.00 82.75 87 MET A C 1
ATOM 714 O O . MET A 1 87 ? -16.500 -11.432 4.290 1.00 82.75 87 MET A O 1
ATOM 718 N N . ARG A 1 88 ? -17.857 -11.078 2.543 1.00 81.50 88 ARG A N 1
ATOM 719 C CA . ARG A 1 88 ? -18.989 -10.656 3.373 1.00 81.50 88 ARG A CA 1
ATOM 720 C C . ARG A 1 88 ? -19.520 -11.823 4.207 1.00 81.50 88 ARG A C 1
ATOM 722 O O . ARG A 1 88 ? -19.961 -12.830 3.671 1.00 81.50 88 ARG A O 1
ATOM 729 N N . GLY A 1 89 ? -19.570 -11.628 5.525 1.00 76.50 89 GLY A N 1
ATOM 730 C CA . GLY A 1 89 ? -20.155 -12.600 6.455 1.00 76.50 89 GLY A CA 1
ATOM 731 C C . GLY A 1 89 ? -19.280 -13.826 6.725 1.00 76.50 89 GLY A C 1
ATOM 732 O O . GLY A 1 89 ? -19.782 -14.803 7.270 1.00 76.50 89 GLY A O 1
ATOM 733 N N . LEU A 1 90 ? -17.998 -13.779 6.347 1.00 82.69 90 LEU A N 1
ATOM 734 C CA . LEU A 1 90 ? -17.026 -14.825 6.646 1.00 82.69 90 LEU A CA 1
ATOM 735 C C . LEU A 1 90 ? -16.148 -14.440 7.849 1.00 82.69 90 LEU A C 1
ATOM 737 O O . LEU A 1 90 ? -15.767 -13.268 7.970 1.00 82.69 90 LEU A O 1
ATOM 741 N N . PRO A 1 91 ? -15.769 -15.416 8.697 1.00 88.56 91 PRO A N 1
ATOM 742 C CA . PRO A 1 91 ? -14.838 -15.176 9.790 1.00 88.56 91 PRO A CA 1
ATOM 743 C C . PRO A 1 91 ? -13.451 -14.810 9.254 1.00 88.56 91 PRO A C 1
ATOM 745 O O . PRO A 1 91 ? -13.040 -15.271 8.188 1.00 88.56 91 PRO A O 1
ATOM 748 N N . LEU A 1 92 ? -12.722 -13.968 9.981 1.00 87.75 92 LEU A N 1
ATOM 749 C CA . LEU A 1 92 ? -11.358 -13.572 9.619 1.00 87.75 92 LEU A CA 1
ATOM 750 C C . LEU A 1 92 ? -10.355 -14.682 9.968 1.00 87.75 92 LEU A C 1
ATOM 752 O O . LEU A 1 92 ? -10.675 -15.607 10.711 1.00 87.75 92 LEU A O 1
ATOM 756 N N . ILE A 1 93 ? -9.133 -14.594 9.433 1.00 85.31 93 ILE A N 1
ATOM 757 C CA . ILE A 1 93 ? -8.055 -15.551 9.752 1.00 85.31 93 ILE A CA 1
ATOM 758 C C . ILE A 1 93 ? -7.682 -15.475 11.234 1.00 85.31 93 ILE A C 1
ATOM 760 O O . ILE A 1 93 ? -7.600 -16.498 11.907 1.00 85.31 93 ILE A O 1
ATOM 764 N N . SER A 1 94 ? -7.465 -14.261 11.738 1.00 84.44 94 SER A N 1
ATOM 765 C CA . SER A 1 94 ? -7.112 -14.011 13.132 1.00 84.44 94 SER A CA 1
ATOM 766 C C . SER A 1 94 ? -7.890 -12.810 13.647 1.00 84.44 94 SER A C 1
ATOM 768 O O . SER A 1 94 ? -7.810 -11.710 13.088 1.00 84.44 94 SER A O 1
ATOM 770 N N . CYS A 1 95 ? -8.667 -13.036 14.702 1.00 86.44 95 CYS A N 1
ATOM 771 C CA . CYS A 1 95 ? -9.514 -12.033 15.333 1.00 86.44 95 CYS A CA 1
ATOM 772 C C . CYS A 1 95 ? -8.943 -11.655 16.696 1.00 86.44 95 CYS A C 1
ATOM 774 O O . CYS A 1 95 ? -8.654 -12.527 17.512 1.00 86.44 95 CYS A O 1
ATOM 776 N N . MET A 1 96 ? -8.844 -10.357 16.958 1.00 85.06 96 MET A N 1
ATOM 777 C CA . MET A 1 96 ? -8.490 -9.826 18.272 1.00 85.06 96 MET A CA 1
ATOM 778 C C . MET A 1 96 ? -9.772 -9.466 19.027 1.00 85.06 96 MET A C 1
ATOM 780 O O . MET A 1 96 ? -10.627 -8.768 18.474 1.00 85.06 96 MET A O 1
ATOM 784 N N . SER A 1 97 ? -9.924 -9.936 20.269 1.00 91.00 97 SER A N 1
ATOM 785 C CA . SER A 1 97 ? -11.042 -9.510 21.118 1.00 91.00 97 SER A CA 1
ATOM 786 C C . SER A 1 97 ? -10.860 -8.059 21.564 1.00 91.00 97 SER A C 1
ATOM 788 O O . SER A 1 97 ? -9.743 -7.595 21.798 1.00 91.00 97 SER A O 1
ATOM 790 N N . LEU A 1 98 ? -11.972 -7.332 21.644 1.00 92.88 98 LEU A N 1
ATOM 791 C CA . LEU A 1 98 ? -12.040 -5.960 22.135 1.00 9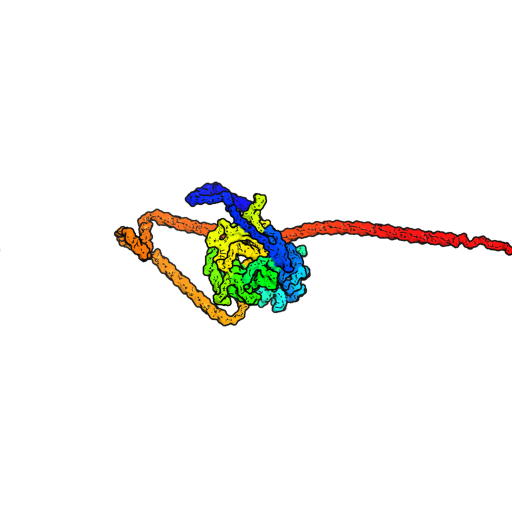2.88 98 LEU A CA 1
ATOM 792 C C . LEU A 1 98 ? -12.906 -5.936 23.386 1.00 92.88 98 LEU A C 1
ATOM 794 O O . LEU A 1 98 ? -14.120 -5.771 23.307 1.00 92.88 98 LEU A O 1
ATOM 798 N N . ASP A 1 99 ? -12.260 -6.125 24.527 1.00 93.88 99 ASP A N 1
ATOM 799 C CA . ASP A 1 99 ? -12.872 -6.206 25.846 1.00 93.88 99 ASP A CA 1
ATOM 800 C C . ASP A 1 99 ? -12.844 -4.845 26.560 1.00 93.88 99 ASP A C 1
ATOM 802 O O . ASP A 1 99 ? -13.858 -4.422 27.108 1.00 93.88 99 ASP A O 1
ATOM 806 N N . ASN A 1 100 ? -11.726 -4.114 26.472 1.00 94.69 100 ASN A N 1
ATOM 807 C CA . ASN A 1 100 ? -11.556 -2.781 27.053 1.00 94.69 100 ASN A CA 1
ATOM 808 C C . ASN A 1 100 ? -11.154 -1.755 25.986 1.00 94.69 100 ASN A C 1
ATOM 810 O O . ASN A 1 100 ? -9.989 -1.664 25.590 1.00 94.69 100 ASN A O 1
ATOM 814 N N . TRP A 1 101 ? -12.119 -0.975 25.501 1.00 97.00 101 TRP A N 1
ATOM 815 C CA . TRP A 1 101 ? -11.883 0.043 24.480 1.00 97.00 101 TRP A CA 1
ATOM 816 C C . TRP A 1 101 ? -12.795 1.256 24.658 1.00 97.00 101 TRP A C 1
ATOM 818 O O . TRP A 1 101 ? -13.909 1.164 25.181 1.00 97.00 101 TRP A O 1
ATOM 828 N N . LEU A 1 102 ? -12.302 2.406 24.205 1.00 98.12 102 LEU A N 1
ATOM 829 C CA . LEU A 1 102 ? -12.925 3.709 24.428 1.00 98.12 102 LEU A CA 1
ATOM 830 C C . LEU A 1 102 ? -13.439 4.295 23.113 1.00 98.12 102 LEU A C 1
ATOM 832 O O . LEU A 1 102 ? -12.790 4.160 22.071 1.00 98.12 102 LEU A O 1
ATOM 836 N N . MET A 1 103 ? -14.569 4.999 23.160 1.00 98.31 103 MET A N 1
ATOM 837 C CA . MET A 1 103 ? -15.101 5.766 22.035 1.00 98.31 103 MET A CA 1
ATOM 838 C C . MET A 1 103 ? -15.338 7.222 22.439 1.00 98.31 103 MET A C 1
ATOM 840 O O . MET A 1 103 ? -16.257 7.533 23.191 1.00 98.31 103 MET A O 1
ATOM 844 N N . PHE A 1 104 ? -14.526 8.119 21.886 1.00 98.31 104 PHE A N 1
ATOM 845 C CA . PHE A 1 104 ? -14.615 9.559 22.086 1.00 98.31 104 PHE A CA 1
ATOM 846 C C . PHE A 1 104 ? -15.542 10.191 21.050 1.00 98.31 104 PHE A C 1
ATOM 848 O O . PHE A 1 104 ? -15.394 9.958 19.846 1.00 98.31 104 PHE A O 1
ATOM 855 N N . TYR A 1 105 ? -16.469 11.031 21.496 1.00 97.69 105 TYR A N 1
ATOM 856 C CA . TYR A 1 105 ? -17.412 11.743 20.636 1.00 97.69 105 TYR A CA 1
ATOM 857 C C . TYR A 1 105 ? -17.714 13.138 21.194 1.00 97.69 105 TYR A C 1
ATOM 859 O O . TYR A 1 105 ? -17.524 13.412 22.371 1.00 97.69 105 TYR A O 1
ATOM 867 N N . THR A 1 106 ? -18.195 14.040 20.339 1.00 96.50 106 THR A N 1
ATOM 868 C CA . THR A 1 106 ? -18.712 15.346 20.790 1.00 96.50 106 THR A CA 1
ATOM 869 C C . THR A 1 106 ? -20.207 15.253 21.044 1.00 96.50 106 THR A C 1
ATOM 871 O O . THR A 1 106 ? -20.874 14.474 20.365 1.00 96.50 106 THR A O 1
ATOM 874 N N . ARG A 1 107 ? -20.757 16.098 21.926 1.00 95.06 107 ARG A N 1
ATOM 875 C CA . ARG A 1 107 ? -22.194 16.114 22.267 1.00 95.06 107 ARG A CA 1
ATOM 876 C C . ARG A 1 107 ? -23.125 16.030 21.053 1.00 95.06 107 ARG A C 1
ATOM 878 O O . ARG A 1 107 ? -24.047 15.226 21.015 1.00 95.06 107 ARG A O 1
ATOM 885 N N . ARG A 1 108 ? -22.827 16.808 20.007 1.00 94.56 108 ARG A N 1
ATOM 886 C CA . ARG A 1 108 ? -23.593 16.845 18.745 1.00 94.56 108 ARG A CA 1
ATOM 887 C C . ARG A 1 108 ? -23.565 15.550 17.924 1.00 94.56 108 ARG A C 1
ATOM 889 O O . ARG A 1 108 ? -24.375 15.387 17.023 1.00 94.56 108 ARG A O 1
ATOM 896 N N . ASN A 1 109 ? -22.604 14.667 18.181 1.00 94.94 109 ASN A N 1
ATOM 897 C CA . ASN A 1 109 ? -22.417 13.402 17.472 1.00 94.94 109 ASN A CA 1
ATOM 898 C C . ASN A 1 109 ? -22.828 12.189 18.326 1.00 94.94 109 ASN A C 1
ATOM 900 O O . ASN A 1 109 ? -22.516 11.070 17.927 1.00 94.94 109 ASN A O 1
ATOM 904 N N . ALA A 1 110 ? -23.496 12.378 19.472 1.00 95.56 110 ALA A N 1
ATOM 905 C CA . ALA A 1 110 ? -23.874 11.288 20.377 1.00 95.56 110 ALA A CA 1
ATOM 906 C C . ALA A 1 110 ? -24.697 10.193 19.671 1.00 95.56 110 ALA A C 1
ATOM 908 O O . ALA A 1 110 ? -24.322 9.021 19.706 1.00 95.56 110 ALA A O 1
ATOM 909 N N . ASP A 1 111 ? -25.743 10.572 18.930 1.00 94.62 111 ASP A N 1
ATOM 910 C CA . ASP A 1 111 ? -26.604 9.620 18.208 1.00 94.62 111 ASP A CA 1
ATOM 911 C C . ASP A 1 111 ? -25.842 8.844 17.128 1.00 94.62 111 ASP A C 1
ATOM 913 O O . ASP A 1 111 ? -26.023 7.639 16.933 1.00 94.62 111 ASP A O 1
ATOM 917 N N . VAL A 1 112 ? -24.941 9.538 16.429 1.00 94.19 112 VAL A N 1
ATOM 918 C CA . VAL A 1 112 ? -24.098 8.962 15.378 1.00 94.19 112 VAL A CA 1
ATOM 919 C C . VAL A 1 112 ? -23.081 7.986 15.979 1.00 94.19 112 VAL A C 1
ATOM 921 O O . VAL A 1 112 ? -22.847 6.917 15.415 1.00 94.19 112 VAL A O 1
ATOM 924 N N . ALA A 1 113 ? -22.510 8.320 17.138 1.00 95.62 113 ALA A N 1
ATOM 925 C CA . ALA A 1 113 ? -21.599 7.460 17.882 1.00 95.62 113 ALA A CA 1
ATOM 926 C C . ALA A 1 113 ? -22.298 6.183 18.358 1.00 95.62 113 ALA A C 1
ATOM 928 O O . ALA A 1 113 ? -21.800 5.078 18.136 1.00 95.62 113 ALA A O 1
ATOM 929 N N . GLN A 1 114 ? -23.500 6.325 18.917 1.00 95.88 114 GLN A N 1
ATOM 930 C CA . GLN A 1 114 ? -24.313 5.200 19.362 1.00 95.88 114 GLN A CA 1
ATOM 931 C C . GLN A 1 114 ? -24.717 4.294 18.188 1.00 95.88 114 GLN A C 1
ATOM 933 O O . GLN A 1 114 ? -24.607 3.069 18.279 1.00 95.88 114 GLN A O 1
ATOM 938 N N . SER A 1 115 ? -25.108 4.887 17.057 1.00 95.31 115 SER A N 1
ATOM 939 C CA . SER A 1 115 ? -25.431 4.157 15.823 1.00 95.31 115 SER A CA 1
ATOM 940 C C . SER A 1 115 ? -24.224 3.385 15.282 1.00 95.31 115 SER A C 1
ATOM 942 O O . SER A 1 115 ? -24.355 2.235 14.848 1.00 95.31 115 SER A O 1
ATOM 944 N N . LEU A 1 116 ? -23.030 3.989 15.327 1.00 95.94 116 LEU A N 1
ATOM 945 C CA . LEU A 1 116 ? -21.789 3.320 14.948 1.00 95.94 116 LEU A CA 1
ATOM 946 C C . LEU A 1 116 ? -21.486 2.150 15.886 1.00 95.94 116 LEU A C 1
ATOM 948 O O . LEU A 1 116 ? -21.206 1.063 15.393 1.00 95.94 116 LEU A O 1
ATOM 952 N N . LEU A 1 117 ? -21.578 2.339 17.205 1.00 95.75 117 LEU A N 1
ATOM 953 C CA . LEU A 1 117 ? -21.332 1.289 18.198 1.00 95.75 117 LEU A CA 1
ATOM 954 C C . LEU A 1 117 ? -22.265 0.084 17.998 1.00 95.75 117 LEU A C 1
ATOM 956 O O . LEU A 1 117 ? -21.812 -1.061 17.973 1.00 95.75 117 LEU A O 1
ATOM 960 N N . GLN A 1 118 ? -23.560 0.331 17.795 1.00 95.00 118 GLN A N 1
ATOM 961 C CA . GLN A 1 118 ? -24.535 -0.722 17.494 1.00 95.00 118 GLN A CA 1
ATOM 962 C C . GLN A 1 118 ? -24.201 -1.451 16.188 1.00 95.00 118 GLN A C 1
ATOM 964 O O . GLN A 1 118 ? -24.247 -2.680 16.123 1.00 95.00 118 GLN A O 1
ATOM 969 N N . THR A 1 119 ? -23.826 -0.705 15.147 1.00 94.75 119 THR A N 1
ATOM 970 C CA . THR A 1 119 ? -23.487 -1.298 13.849 1.00 94.75 119 THR A CA 1
ATOM 971 C C . THR A 1 119 ? -22.183 -2.092 13.915 1.00 94.75 119 THR A C 1
ATOM 973 O O . THR A 1 119 ? -22.112 -3.163 13.318 1.00 94.75 119 THR A O 1
ATOM 976 N N . LEU A 1 120 ? -21.179 -1.620 14.660 1.00 95.12 120 LEU A N 1
ATOM 977 C CA . LEU A 1 120 ? -19.921 -2.333 14.891 1.00 95.12 120 LEU A CA 1
ATOM 978 C C . LEU A 1 120 ? -20.171 -3.686 15.562 1.00 95.12 120 LEU A C 1
ATOM 980 O O . LEU A 1 120 ? -19.693 -4.693 15.048 1.00 95.12 120 LEU A O 1
ATOM 984 N N . ASN A 1 121 ? -21.002 -3.728 16.607 1.00 92.69 121 ASN A N 1
ATOM 985 C CA . ASN A 1 121 ? -21.409 -4.983 17.252 1.00 92.69 121 ASN A CA 1
ATOM 986 C C . ASN A 1 121 ? -22.151 -5.935 16.299 1.00 92.69 121 ASN A C 1
ATOM 988 O O . ASN A 1 121 ? -21.996 -7.151 16.378 1.00 92.69 121 ASN A O 1
ATOM 992 N N . LYS A 1 122 ? -22.943 -5.398 15.364 1.00 92.19 122 LYS A N 1
ATOM 993 C CA . LYS A 1 122 ? -23.654 -6.210 14.368 1.00 92.19 122 LYS A CA 1
ATOM 994 C C . LYS A 1 122 ? -22.713 -6.833 13.331 1.00 92.19 122 LYS A C 1
ATOM 996 O O . LYS A 1 122 ? -22.943 -7.963 12.910 1.00 92.19 122 LYS A O 1
ATOM 1001 N N . VAL A 1 123 ? -21.691 -6.099 12.880 1.00 91.88 123 VAL A N 1
ATOM 1002 C CA . VAL A 1 123 ? -20.767 -6.577 11.832 1.00 91.88 123 VAL A CA 1
ATOM 1003 C C . VAL A 1 123 ? -19.604 -7.403 12.387 1.00 91.88 123 VAL A C 1
ATOM 1005 O O . VAL A 1 123 ? -19.054 -8.216 11.650 1.00 91.88 123 VAL A O 1
ATOM 1008 N N . SER A 1 124 ? -19.242 -7.229 13.661 1.00 91.75 124 SER A N 1
ATOM 1009 C CA . SER A 1 124 ? -18.132 -7.938 14.310 1.00 91.75 124 SER A CA 1
ATOM 1010 C C . SER A 1 124 ? -18.417 -9.428 14.522 1.00 91.75 124 SER A C 1
ATOM 1012 O O . SER A 1 124 ? -17.529 -10.252 14.305 1.00 91.75 124 SER A O 1
ATOM 1014 N N . GLY A 1 125 ? -19.663 -9.788 14.854 1.00 89.25 125 GLY A N 1
ATOM 1015 C CA . GLY A 1 125 ? -20.083 -11.173 15.099 1.00 89.25 125 GLY A CA 1
ATOM 1016 C C . GLY A 1 125 ? -19.774 -12.126 13.935 1.00 89.25 125 GLY A C 1
ATOM 1017 O O . GLY A 1 125 ? -19.003 -13.065 14.128 1.00 89.25 125 GLY A O 1
ATOM 1018 N N . PRO A 1 126 ? -20.288 -11.879 12.710 1.00 89.06 126 PRO A N 1
ATOM 1019 C CA . PRO A 1 126 ? -19.982 -12.705 11.537 1.00 89.06 126 PRO A CA 1
ATOM 1020 C C . PRO A 1 126 ? -18.491 -12.764 11.174 1.00 89.06 126 PRO A C 1
ATOM 1022 O O . PRO A 1 126 ? -18.047 -13.728 10.559 1.00 89.06 126 PRO A O 1
ATOM 1025 N N . MET A 1 127 ? -17.714 -11.743 11.550 1.00 90.06 127 MET A N 1
ATOM 1026 C CA . MET A 1 127 ? -16.263 -11.711 11.346 1.00 90.06 127 MET A CA 1
ATOM 1027 C C . MET A 1 127 ? -15.492 -12.546 12.376 1.00 90.06 127 MET A C 1
ATOM 1029 O O . MET A 1 127 ? -14.309 -12.791 12.169 1.00 90.06 127 MET A O 1
ATOM 1033 N N . GLY A 1 128 ? -16.127 -12.973 13.472 1.00 89.50 128 GLY A N 1
ATOM 1034 C CA . GLY A 1 128 ? -15.462 -13.642 14.594 1.00 89.50 128 GLY A CA 1
ATOM 1035 C C . GLY A 1 128 ? -14.805 -12.686 15.598 1.00 89.50 128 GLY A C 1
ATOM 1036 O O . GLY A 1 128 ? -14.110 -13.135 16.507 1.00 89.50 128 GLY A O 1
ATOM 1037 N N . ILE A 1 129 ? -15.026 -11.373 15.474 1.00 91.19 129 ILE A N 1
ATOM 1038 C CA . ILE A 1 129 ? -14.493 -10.377 16.409 1.00 91.19 129 ILE A CA 1
ATOM 1039 C C . ILE A 1 129 ? -15.432 -10.296 17.618 1.00 91.19 129 ILE A C 1
ATOM 1041 O O . ILE A 1 129 ? -16.550 -9.788 17.518 1.00 91.19 129 ILE A O 1
ATOM 1045 N N . ARG A 1 130 ? -14.968 -10.752 18.786 1.00 92.75 130 ARG A N 1
ATOM 1046 C CA . ARG A 1 130 ? -15.672 -10.527 20.056 1.00 92.75 130 ARG A CA 1
ATOM 1047 C C . ARG A 1 130 ? -15.468 -9.075 20.485 1.00 92.75 130 ARG A C 1
ATOM 1049 O O . ARG A 1 130 ? -14.342 -8.676 20.763 1.00 92.75 130 ARG A O 1
ATOM 1056 N N . MET A 1 131 ? -16.546 -8.298 20.527 1.00 93.00 131 MET A N 1
ATOM 1057 C CA . MET A 1 131 ? -16.514 -6.874 20.859 1.00 93.00 131 MET A CA 1
ATOM 1058 C C . MET A 1 131 ? -17.442 -6.604 22.045 1.00 93.00 131 MET A C 1
ATOM 1060 O O . MET A 1 131 ? -18.655 -6.761 21.934 1.00 93.00 131 MET A O 1
ATOM 1064 N N . GLN A 1 132 ? -16.863 -6.222 23.181 1.00 94.06 132 GLN A N 1
ATOM 1065 C CA . GLN A 1 132 ? -17.599 -5.698 24.327 1.00 94.06 132 GLN A CA 1
ATOM 1066 C C . GLN A 1 132 ? -18.070 -4.272 24.051 1.00 94.06 132 GLN A C 1
ATOM 1068 O O . GLN A 1 132 ? -17.607 -3.599 23.125 1.00 94.06 132 GLN A O 1
ATOM 1073 N N . ARG A 1 133 ? -19.017 -3.791 24.857 1.00 93.69 133 ARG A N 1
ATOM 1074 C CA . ARG A 1 133 ? -19.522 -2.423 24.731 1.00 93.69 133 ARG A CA 1
ATOM 1075 C C . ARG A 1 133 ? -18.414 -1.418 25.070 1.00 93.69 133 ARG A C 1
ATOM 1077 O O . ARG A 1 133 ? -17.861 -1.470 26.160 1.00 93.69 133 ARG A O 1
ATOM 1084 N N . ALA A 1 134 ? -18.142 -0.484 24.156 1.00 95.94 134 ALA A N 1
ATOM 1085 C CA . ALA A 1 134 ? -17.190 0.599 24.393 1.00 95.94 134 ALA A CA 1
ATOM 1086 C C . ALA A 1 134 ? -17.610 1.489 25.567 1.00 95.94 134 ALA A C 1
ATOM 1088 O O . ALA A 1 134 ? -18.800 1.783 25.737 1.00 95.94 134 ALA A O 1
ATOM 1089 N N . VAL A 1 135 ? -16.620 2.013 26.288 1.00 97.19 135 VAL A N 1
ATOM 1090 C CA . VAL A 1 135 ? -16.826 3.141 27.200 1.00 97.19 135 VAL A CA 1
ATOM 1091 C C . VAL A 1 135 ? -16.936 4.416 26.363 1.00 97.19 135 VAL A C 1
ATOM 1093 O O . VAL A 1 135 ? -16.031 4.765 25.603 1.00 97.19 135 VAL A O 1
ATOM 1096 N N . MET A 1 136 ? -18.079 5.086 26.471 1.00 97.69 136 MET A N 1
ATOM 1097 C CA . MET A 1 136 ? -18.423 6.268 25.683 1.00 97.69 136 MET A CA 1
ATOM 1098 C C . MET A 1 136 ? -17.968 7.522 26.433 1.00 97.69 136 MET A C 1
ATOM 1100 O O . MET A 1 136 ? -18.427 7.762 27.546 1.00 97.69 136 MET A O 1
ATOM 1104 N N . ILE A 1 137 ? -17.084 8.317 25.825 1.00 97.94 137 ILE A N 1
ATOM 1105 C CA . ILE A 1 137 ? -16.496 9.510 26.446 1.00 97.94 137 ILE A CA 1
ATOM 1106 C C . ILE A 1 137 ? -16.849 10.744 25.621 1.00 97.94 137 ILE A C 1
ATOM 1108 O O . ILE A 1 137 ? -16.475 10.867 24.451 1.00 97.94 137 ILE A O 1
ATOM 1112 N N . GLU A 1 138 ? -17.565 11.674 26.241 1.00 97.62 138 GLU A N 1
ATOM 1113 C CA . GLU A 1 138 ? -17.873 12.960 25.630 1.00 97.62 138 GLU A CA 1
ATOM 1114 C C . GLU A 1 138 ? -16.688 13.924 25.768 1.00 97.62 138 GLU A C 1
ATOM 1116 O O . GLU A 1 138 ? -16.062 14.016 26.823 1.00 97.62 138 GLU A O 1
ATOM 1121 N N . TYR A 1 139 ? -16.389 14.665 24.703 1.00 96.31 139 TYR A N 1
ATOM 1122 C CA . TYR A 1 139 ? -15.413 15.750 24.725 1.00 96.31 139 TYR A CA 1
ATOM 1123 C C . TYR A 1 139 ? -15.951 16.992 23.999 1.00 96.31 139 TYR A C 1
ATOM 1125 O O . TYR A 1 139 ? -16.764 16.907 23.073 1.00 96.31 139 TYR A O 1
ATOM 1133 N N . GLU A 1 140 ? -15.484 18.174 24.397 1.00 95.19 140 GLU A N 1
ATOM 1134 C CA . GLU A 1 140 ? -15.801 19.420 23.693 1.00 95.19 140 GLU A CA 1
ATOM 1135 C C . GLU A 1 140 ? -15.020 19.531 22.383 1.00 95.19 140 GLU A C 1
ATOM 1137 O O . GLU A 1 140 ? -13.873 19.108 22.303 1.00 95.19 140 GLU A O 1
ATOM 1142 N N . ASP A 1 141 ? -15.582 20.175 21.356 1.00 93.12 141 ASP A N 1
ATOM 1143 C CA . ASP A 1 141 ? -14.997 20.208 20.007 1.00 93.12 141 ASP A CA 1
ATOM 1144 C C . ASP A 1 141 ? -13.760 21.130 19.836 1.00 93.12 141 ASP A C 1
ATOM 1146 O O . ASP A 1 141 ? -13.590 21.803 18.812 1.00 93.12 141 ASP A O 1
ATOM 1150 N N . ARG A 1 142 ? -12.867 21.141 20.827 1.00 93.38 142 ARG A N 1
ATOM 1151 C CA . ARG A 1 142 ? -11.582 21.845 20.880 1.00 93.38 142 ARG A CA 1
ATOM 1152 C C . ARG A 1 142 ? -10.439 20.832 20.987 1.00 93.38 142 ARG A C 1
ATOM 1154 O O . ARG A 1 142 ? -10.595 19.771 21.585 1.00 93.38 142 ARG A O 1
ATOM 1161 N N . GLN A 1 143 ? -9.287 21.154 20.397 1.00 93.12 143 GLN A N 1
ATOM 1162 C CA . GLN A 1 143 ? -8.116 20.268 20.404 1.00 93.12 143 GLN A CA 1
ATOM 1163 C C . GLN A 1 143 ? -7.620 19.985 21.831 1.00 93.12 143 GLN A C 1
ATOM 1165 O O . GLN A 1 143 ? -7.391 18.830 22.172 1.00 93.12 143 GLN A O 1
ATOM 1170 N N . GLU A 1 144 ? -7.501 21.018 22.668 1.00 94.88 144 GLU A N 1
ATOM 1171 C CA . GLU A 1 144 ? -7.053 20.879 24.061 1.00 94.88 144 GLU A CA 1
ATOM 1172 C C . GLU A 1 144 ? -8.000 20.010 24.890 1.00 94.88 144 GLU A C 1
ATOM 1174 O O . GLU A 1 144 ? -7.545 19.131 25.616 1.00 94.88 144 GLU A O 1
ATOM 1179 N N . SER A 1 145 ? -9.315 20.210 24.748 1.00 95.56 145 SER A N 1
ATOM 1180 C CA . SER A 1 145 ? -10.321 19.411 25.453 1.00 95.56 145 SER A CA 1
ATOM 1181 C C . SER A 1 145 ? -10.258 17.938 25.041 1.00 95.56 145 SER A C 1
ATOM 1183 O O . SER A 1 145 ? -10.320 17.063 25.900 1.00 95.56 145 SER A O 1
ATOM 1185 N N . LEU A 1 146 ? -10.066 17.649 23.746 1.00 96.00 146 LEU A N 1
ATOM 1186 C CA . LEU A 1 146 ? -9.856 16.283 23.257 1.00 96.00 146 LEU A CA 1
ATOM 1187 C C . LEU A 1 146 ? -8.580 15.660 23.838 1.00 96.00 146 LEU A C 1
ATOM 1189 O O . LEU A 1 146 ? -8.610 14.514 24.277 1.00 96.00 146 LEU A O 1
ATOM 1193 N N . LEU A 1 147 ? -7.471 16.405 23.867 1.00 95.62 147 LEU A N 1
ATOM 1194 C CA . LEU A 1 147 ? -6.210 15.921 24.430 1.00 95.62 147 LEU A CA 1
ATOM 1195 C C . LEU A 1 147 ? -6.333 15.616 25.927 1.00 95.62 147 LEU A C 1
ATOM 1197 O O . LEU A 1 147 ? -5.923 14.543 26.359 1.00 95.62 147 LEU A O 1
ATOM 1201 N N . ARG A 1 148 ? -6.947 16.518 26.703 1.00 96.81 148 ARG A N 1
ATOM 1202 C CA . ARG A 1 148 ? -7.204 16.303 28.136 1.00 96.81 148 ARG A CA 1
ATOM 1203 C C . ARG A 1 148 ? -8.086 15.079 28.364 1.00 96.81 148 ARG A C 1
ATOM 1205 O O . ARG A 1 148 ? -7.772 14.260 29.220 1.00 96.81 148 ARG A O 1
ATOM 1212 N N . ALA A 1 149 ? -9.142 14.913 27.565 1.00 96.94 149 ALA A N 1
ATOM 1213 C CA . ALA A 1 149 ? -10.020 13.751 27.662 1.00 96.94 149 ALA A CA 1
ATOM 1214 C C . ALA A 1 149 ? -9.263 12.440 27.376 1.00 96.94 149 ALA A C 1
ATOM 1216 O O . ALA A 1 149 ? -9.461 11.456 28.089 1.00 96.94 149 ALA A O 1
ATOM 1217 N N . LEU A 1 150 ? -8.368 12.424 26.381 1.00 96.69 150 LEU A N 1
ATOM 1218 C CA . LEU A 1 150 ? -7.492 11.277 26.123 1.00 96.69 150 LEU A CA 1
ATOM 1219 C C . LEU A 1 150 ? -6.572 10.999 27.319 1.00 96.69 150 LEU A C 1
ATOM 1221 O O . LEU A 1 150 ? -6.521 9.868 27.788 1.00 96.69 150 LEU A O 1
ATOM 1225 N N . GLN A 1 151 ? -5.902 12.025 27.845 1.00 96.19 151 GLN A N 1
ATOM 1226 C CA . GLN A 1 151 ? -4.972 11.899 28.972 1.00 96.19 151 GLN A CA 1
ATOM 1227 C C . GLN A 1 151 ? -5.629 11.393 30.260 1.00 96.19 151 GLN A C 1
ATOM 1229 O O . GLN A 1 151 ? -4.995 10.680 31.029 1.00 96.19 151 GLN A O 1
ATOM 1234 N N . GLN A 1 152 ? -6.887 11.758 30.498 1.00 96.31 152 GLN A N 1
ATOM 1235 C CA . GLN A 1 152 ? -7.616 11.381 31.709 1.00 96.31 152 GLN A CA 1
ATOM 1236 C C . GLN A 1 152 ? -8.192 9.964 31.662 1.00 96.31 152 GLN A C 1
ATOM 1238 O O . GLN A 1 152 ? -8.380 9.360 32.712 1.00 96.31 152 GLN A O 1
ATOM 1243 N N . ASN A 1 153 ? -8.510 9.447 30.471 1.00 96.44 153 ASN A N 1
ATOM 1244 C CA . ASN A 1 153 ? -9.285 8.210 30.342 1.00 96.44 153 ASN A CA 1
ATOM 1245 C C . ASN A 1 153 ? -8.513 7.050 29.708 1.00 96.44 153 ASN A C 1
ATOM 1247 O O . ASN A 1 153 ? -8.896 5.898 29.896 1.00 96.44 153 ASN A O 1
ATOM 1251 N N . VAL A 1 154 ? -7.463 7.319 28.928 1.00 95.25 154 VAL A N 1
ATOM 1252 C CA . VAL A 1 154 ? -6.679 6.257 28.288 1.00 95.25 154 VAL A CA 1
ATOM 1253 C C . VAL A 1 154 ? -5.695 5.686 29.306 1.00 95.25 154 VAL A C 1
ATOM 1255 O O . VAL A 1 154 ? -4.682 6.300 29.630 1.00 95.25 154 VAL A O 1
ATOM 1258 N N . ALA A 1 155 ? -6.003 4.489 29.796 1.00 91.56 155 ALA A N 1
ATOM 1259 C CA . ALA A 1 155 ? -5.149 3.722 30.698 1.00 91.56 155 ALA A CA 1
ATOM 1260 C C . ALA A 1 155 ? -4.289 2.691 29.938 1.00 91.56 155 ALA A C 1
ATOM 1262 O O . ALA A 1 155 ? -4.558 2.399 28.769 1.00 91.56 155 ALA A O 1
ATOM 1263 N N . ARG A 1 156 ? -3.274 2.105 30.594 1.00 85.12 156 ARG A N 1
ATOM 1264 C CA . ARG A 1 156 ? -2.337 1.140 29.969 1.00 85.12 156 ARG A CA 1
ATOM 1265 C C . ARG A 1 156 ? -3.023 -0.140 29.483 1.00 85.12 156 ARG A C 1
ATOM 1267 O O . ARG A 1 156 ? -2.560 -0.763 28.536 1.00 85.12 156 ARG A O 1
ATOM 1274 N N . GLU A 1 157 ? -4.116 -0.522 30.125 1.00 90.38 157 GLU A N 1
ATOM 1275 C CA . GLU A 1 157 ? -4.965 -1.665 29.797 1.00 90.38 157 GLU A CA 1
ATOM 1276 C C . GLU A 1 157 ? -5.953 -1.386 28.652 1.00 90.38 157 GLU A C 1
ATOM 1278 O O . GLU A 1 157 ? -6.690 -2.286 28.238 1.00 90.38 157 GLU A O 1
ATOM 1283 N N . THR A 1 158 ? -6.009 -0.149 28.146 1.00 94.00 158 THR A N 1
ATOM 1284 C CA . THR A 1 158 ? -6.877 0.213 27.021 1.00 94.00 158 THR A CA 1
ATOM 1285 C C . THR A 1 158 ? -6.375 -0.473 25.760 1.00 94.00 158 THR A C 1
ATOM 1287 O O . THR A 1 158 ? -5.266 -0.219 25.297 1.00 94.00 158 THR A O 1
ATOM 1290 N N . GLN A 1 159 ? -7.205 -1.318 25.155 1.00 93.06 159 GLN A N 1
ATOM 1291 C CA . GLN A 1 159 ? -6.820 -2.046 23.949 1.00 93.06 159 GLN A CA 1
ATOM 1292 C C . GLN A 1 159 ? -6.899 -1.153 22.709 1.00 93.06 159 GLN A C 1
ATOM 1294 O O . GLN A 1 159 ? -6.028 -1.213 21.845 1.00 93.06 159 GLN A O 1
ATOM 1299 N N . MET A 1 160 ? -7.933 -0.312 22.603 1.00 95.06 160 MET A N 1
ATOM 1300 C CA . MET A 1 160 ? -8.097 0.600 21.471 1.00 95.06 160 MET A CA 1
ATOM 1301 C C . MET A 1 160 ? -8.890 1.854 21.835 1.00 95.06 160 MET A C 1
ATOM 1303 O O . MET A 1 160 ? -9.811 1.826 22.650 1.00 95.06 160 MET A O 1
ATOM 1307 N N . VAL A 1 161 ? -8.568 2.950 21.150 1.00 97.88 161 VAL A N 1
ATOM 1308 C CA . VAL A 1 161 ? -9.300 4.215 21.207 1.00 97.88 161 VAL A CA 1
ATOM 1309 C C . VAL A 1 161 ? -9.925 4.544 19.848 1.00 97.88 161 VAL A C 1
ATOM 1311 O O . VAL A 1 161 ? -9.231 4.678 18.837 1.00 97.88 161 VAL A O 1
ATOM 1314 N N . VAL A 1 162 ? -11.242 4.729 19.808 1.00 98.00 162 VAL A N 1
ATOM 1315 C CA . VAL A 1 162 ? -11.977 5.242 18.644 1.00 98.00 162 VAL A CA 1
ATOM 1316 C C . VAL A 1 162 ? -12.336 6.705 18.886 1.00 98.00 162 VAL A C 1
ATOM 1318 O O . VAL A 1 162 ? -12.887 7.035 19.925 1.00 98.00 162 VAL A O 1
ATOM 1321 N N . VAL A 1 163 ? -12.047 7.597 17.937 1.00 97.75 163 VAL A N 1
ATOM 1322 C CA . VAL A 1 163 ? -12.340 9.036 18.059 1.00 97.75 163 VAL A CA 1
ATOM 1323 C C . VAL A 1 163 ? -13.214 9.497 16.899 1.00 97.75 163 VAL A C 1
ATOM 1325 O O . VAL A 1 163 ? -12.800 9.446 15.737 1.00 97.75 163 VAL A O 1
ATOM 1328 N N . ILE A 1 164 ? -14.420 9.975 17.204 1.00 96.81 164 ILE A N 1
ATOM 1329 C CA . ILE A 1 164 ? -15.353 10.535 16.225 1.00 96.81 164 ILE A CA 1
ATOM 1330 C C . ILE A 1 164 ? -15.098 12.031 16.083 1.00 96.81 164 ILE A C 1
ATOM 1332 O O . ILE A 1 164 ? -15.542 12.849 16.887 1.00 96.81 164 ILE A O 1
ATOM 1336 N N . LEU A 1 165 ? -14.417 12.390 15.000 1.00 94.00 165 LEU A N 1
ATOM 1337 C CA . LEU A 1 165 ? -14.088 13.766 14.659 1.00 94.00 165 LEU A CA 1
ATOM 1338 C C . LEU A 1 165 ? -15.266 14.418 13.924 1.00 94.00 165 LEU A C 1
ATOM 1340 O O . LEU A 1 165 ? -15.745 13.871 12.927 1.00 94.00 165 LEU A O 1
ATOM 1344 N N . PRO A 1 166 ? -15.739 15.607 14.331 1.00 91.44 166 PRO A N 1
ATOM 1345 C CA . PRO A 1 166 ? -16.857 16.240 13.633 1.00 91.44 166 PRO A CA 1
ATOM 1346 C C . PRO A 1 166 ? -16.536 16.701 12.207 1.00 91.44 166 PRO A C 1
ATOM 1348 O O . PRO A 1 166 ? -17.423 16.753 11.360 1.00 91.44 166 PRO A O 1
ATOM 1351 N N . THR A 1 167 ? -15.272 17.029 11.938 1.00 88.56 167 THR A N 1
ATOM 1352 C CA . THR A 1 167 ? -14.779 17.512 10.640 1.00 88.56 167 THR A CA 1
ATOM 1353 C C . THR A 1 167 ? -13.472 16.805 10.273 1.00 88.56 167 THR A C 1
ATOM 1355 O O . THR A 1 167 ? -12.888 16.103 11.095 1.00 88.56 167 THR A O 1
ATOM 1358 N N . ASN A 1 168 ? -12.994 16.993 9.042 1.00 81.31 168 ASN A N 1
ATOM 1359 C CA . ASN A 1 168 ? -11.699 16.491 8.561 1.00 81.31 168 ASN A CA 1
ATOM 1360 C C . ASN A 1 168 ? -10.516 17.406 8.942 1.00 81.31 168 ASN A C 1
ATOM 1362 O O . ASN A 1 168 ? -9.457 17.336 8.318 1.00 81.31 168 ASN A O 1
ATOM 1366 N N . ARG A 1 169 ? -10.707 18.284 9.932 1.00 80.81 169 ARG A N 1
ATOM 1367 C CA . ARG A 1 169 ? -9.672 19.185 10.429 1.00 80.81 169 ARG A CA 1
ATOM 1368 C C . ARG A 1 169 ? -8.464 18.398 10.943 1.00 80.81 169 ARG A C 1
ATOM 1370 O O . ARG A 1 169 ? -8.601 17.467 11.738 1.00 80.81 169 ARG A O 1
ATOM 1377 N N . LYS A 1 170 ? -7.285 18.787 10.460 1.00 81.06 170 LYS A N 1
ATOM 1378 C CA . LYS A 1 170 ? -6.047 18.030 10.643 1.00 81.06 170 LYS A CA 1
ATOM 1379 C C . LYS A 1 170 ? -5.445 18.171 12.045 1.00 81.06 170 LYS A C 1
ATOM 1381 O O . LYS A 1 170 ? -4.955 17.186 12.574 1.00 81.06 170 LYS A O 1
ATOM 1386 N N . ASP A 1 171 ? -5.558 19.338 12.668 1.00 84.12 171 ASP A N 1
ATOM 1387 C CA . ASP A 1 171 ? -5.050 19.640 14.015 1.00 84.12 171 ASP A CA 1
ATOM 1388 C C . ASP A 1 171 ? -5.513 18.629 15.081 1.00 84.12 171 ASP A C 1
ATOM 1390 O O . ASP A 1 171 ? -4.705 18.091 15.837 1.00 84.12 171 ASP A O 1
ATOM 1394 N N . LYS A 1 172 ? -6.806 18.279 15.089 1.00 89.75 172 LYS A N 1
ATOM 1395 C CA . LYS A 1 172 ? -7.358 17.284 16.029 1.00 89.75 172 LYS A CA 1
ATOM 1396 C C . LYS A 1 172 ? -6.864 15.875 15.730 1.00 89.75 172 LYS A C 1
ATOM 1398 O O . LYS A 1 172 ? -6.540 15.130 16.649 1.00 89.75 172 LYS A O 1
ATOM 1403 N N . TYR A 1 173 ? -6.814 15.506 14.451 1.00 87.88 173 TYR A N 1
ATOM 1404 C CA . TYR A 1 173 ? -6.311 14.200 14.032 1.00 87.88 173 TYR A CA 1
ATOM 1405 C C . TYR A 1 173 ? -4.837 14.029 14.425 1.00 87.88 173 TYR A C 1
ATOM 1407 O O . TYR A 1 173 ? -4.478 13.019 15.030 1.00 87.88 173 TYR A O 1
ATOM 1415 N N . ASP A 1 174 ? -4.007 15.029 14.129 1.00 84.88 174 ASP A N 1
ATOM 1416 C CA . ASP A 1 174 ? -2.579 15.023 14.431 1.00 84.88 174 ASP A CA 1
ATOM 1417 C C . ASP A 1 174 ? -2.345 14.988 15.948 1.00 84.88 174 ASP A C 1
ATOM 1419 O O . ASP A 1 174 ? -1.500 14.226 16.408 1.00 84.88 174 ASP A O 1
ATOM 1423 N N . CYS A 1 175 ? -3.142 15.715 16.739 1.00 89.88 175 CYS A N 1
ATOM 1424 C CA . CYS A 1 175 ? -3.095 15.674 18.203 1.00 89.88 175 CYS A CA 1
ATOM 1425 C C . CYS A 1 175 ? -3.386 14.270 18.767 1.00 89.88 175 CYS A C 1
ATOM 1427 O O . CYS A 1 175 ? -2.595 13.754 19.558 1.00 89.88 175 CYS A O 1
ATOM 1429 N N . VAL A 1 176 ? -4.458 13.611 18.300 1.00 91.44 176 VAL A N 1
ATOM 1430 C CA . VAL A 1 176 ? -4.789 12.223 18.682 1.00 91.44 176 VAL A CA 1
ATOM 1431 C C . VAL A 1 176 ? -3.636 11.280 18.336 1.00 91.44 176 VAL A C 1
ATOM 1433 O O . VAL A 1 176 ? -3.260 10.432 19.142 1.00 91.44 176 VAL A O 1
ATOM 1436 N N . LYS A 1 177 ? -3.066 11.413 17.131 1.00 86.38 177 LYS A N 1
ATOM 1437 C CA . LYS A 1 177 ? -1.969 10.552 16.670 1.00 86.38 177 LYS A CA 1
ATOM 1438 C C . LYS A 1 177 ? -0.647 10.833 17.366 1.00 86.38 177 LYS A C 1
ATOM 1440 O O . LYS A 1 177 ? 0.095 9.889 17.596 1.00 86.38 177 LYS A O 1
ATOM 1445 N N . LYS A 1 178 ? -0.342 12.083 17.710 1.00 84.44 178 LYS A N 1
ATOM 1446 C CA . LYS A 1 178 ? 0.846 12.437 18.495 1.00 84.44 178 LYS A CA 1
ATOM 1447 C C . LYS A 1 178 ? 0.765 11.768 19.866 1.00 84.44 178 LYS A C 1
ATOM 1449 O O . LYS A 1 178 ? 1.620 10.947 20.172 1.00 84.44 178 LYS A O 1
ATOM 1454 N N . TYR A 1 179 ? -0.323 11.996 20.601 1.00 88.56 179 TYR A N 1
ATOM 1455 C CA . TYR A 1 179 ? -0.487 11.440 21.942 1.00 88.56 179 TYR A CA 1
ATOM 1456 C C . TYR A 1 179 ? -0.520 9.902 21.946 1.00 88.56 179 TYR A C 1
ATOM 1458 O O . TYR A 1 179 ? 0.285 9.266 22.619 1.00 88.56 179 TYR A O 1
ATOM 1466 N N . LEU A 1 180 ? -1.383 9.279 21.134 1.00 87.62 180 LEU A N 1
ATOM 1467 C CA . LEU A 1 180 ? -1.597 7.824 21.178 1.00 87.62 180 LEU A CA 1
ATOM 1468 C C . LEU A 1 180 ? -0.521 6.991 20.465 1.00 87.62 180 LEU A C 1
ATOM 1470 O O . LEU A 1 180 ? -0.564 5.765 20.520 1.00 87.62 180 LEU A O 1
ATOM 1474 N N . CYS A 1 181 ? 0.415 7.611 19.744 1.00 81.12 181 CYS A N 1
ATOM 1475 C CA . CYS A 1 181 ? 1.538 6.893 19.129 1.00 81.12 181 CYS A CA 1
ATOM 1476 C C . CYS A 1 181 ? 2.892 7.212 19.773 1.00 81.12 181 CYS A C 1
ATOM 1478 O O . CYS A 1 181 ? 3.837 6.471 19.518 1.00 81.12 181 CYS A O 1
ATOM 1480 N N . VAL A 1 182 ? 3.000 8.289 20.559 1.00 76.06 182 VAL A N 1
ATOM 1481 C CA . VAL A 1 182 ? 4.256 8.718 21.196 1.00 76.06 182 VAL A CA 1
ATOM 1482 C C . VAL A 1 182 ? 4.143 8.641 22.716 1.00 76.06 182 VAL A C 1
ATOM 1484 O O . VAL A 1 182 ? 4.872 7.873 23.333 1.00 76.06 182 VAL A O 1
ATOM 1487 N N . ASP A 1 183 ? 3.207 9.384 23.305 1.00 82.12 183 ASP A N 1
ATOM 1488 C CA . ASP A 1 183 ? 3.142 9.574 24.759 1.00 82.12 183 ASP A CA 1
ATOM 1489 C C . ASP A 1 183 ? 2.446 8.404 25.476 1.00 82.12 183 ASP A C 1
ATOM 1491 O O . ASP A 1 183 ? 2.890 7.950 26.528 1.00 82.12 183 ASP A O 1
ATOM 1495 N N . CYS A 1 184 ? 1.362 7.886 24.892 1.00 86.00 184 CYS A N 1
ATOM 1496 C CA . CYS A 1 184 ? 0.600 6.748 25.404 1.00 86.00 184 CYS A CA 1
ATOM 1497 C C . CYS A 1 184 ? 0.303 5.757 24.264 1.00 86.00 184 CYS A C 1
ATOM 1499 O O . CYS A 1 184 ? -0.781 5.811 23.675 1.00 86.00 184 CYS A O 1
ATOM 1501 N N . PRO A 1 185 ? 1.260 4.878 23.901 1.00 84.31 185 PRO A N 1
ATOM 1502 C CA . PRO A 1 185 ? 1.143 3.985 22.748 1.00 84.31 185 PRO A CA 1
ATOM 1503 C C . PRO A 1 185 ? -0.086 3.065 22.815 1.00 84.31 185 PRO A C 1
ATOM 1505 O O . PRO A 1 185 ? -0.050 2.001 23.424 1.00 84.31 185 PRO A O 1
ATOM 1508 N N . THR A 1 186 ? -1.167 3.467 22.148 1.00 87.19 186 THR A N 1
ATOM 1509 C CA . THR A 1 186 ? -2.443 2.744 22.100 1.00 87.19 186 THR A CA 1
ATOM 1510 C C . THR A 1 186 ? -2.995 2.774 20.671 1.00 87.19 186 THR A C 1
ATOM 1512 O O . THR A 1 186 ? -3.124 3.854 20.075 1.00 87.19 186 THR A O 1
ATOM 1515 N N . PRO A 1 187 ? -3.355 1.620 20.077 1.00 89.44 187 PRO A N 1
ATOM 1516 C CA . PRO A 1 187 ? -3.995 1.573 18.768 1.00 89.44 187 PRO A CA 1
ATOM 1517 C C . PRO A 1 187 ? -5.216 2.495 18.689 1.00 89.44 187 PRO A C 1
ATOM 1519 O O . PRO A 1 187 ? -6.080 2.497 19.565 1.00 89.44 187 PRO A O 1
ATOM 1522 N N . SER A 1 188 ? -5.295 3.299 17.624 1.00 93.50 188 SER A N 1
ATOM 1523 C CA . SER A 1 188 ? -6.351 4.309 17.501 1.00 93.50 188 SER A CA 1
ATOM 1524 C C . SER A 1 188 ? -7.004 4.400 16.125 1.00 93.50 188 SER A C 1
ATOM 1526 O O . SER A 1 188 ? -6.351 4.337 15.068 1.00 93.50 188 SER A O 1
ATOM 1528 N N . GLN A 1 189 ? -8.319 4.617 16.124 1.00 94.88 189 GLN A N 1
ATOM 1529 C CA . GLN A 1 189 ? -9.160 4.753 14.939 1.00 94.88 189 GLN A CA 1
ATOM 1530 C C . GLN A 1 189 ? -9.912 6.086 14.951 1.00 94.88 189 GLN A C 1
ATOM 1532 O O . GLN A 1 189 ? -10.838 6.278 15.728 1.00 94.88 189 GLN A O 1
ATOM 1537 N N . CYS A 1 190 ? -9.562 6.990 14.037 1.00 94.38 190 CYS A N 1
ATOM 1538 C CA . CYS A 1 190 ? -10.308 8.232 13.849 1.00 94.38 190 CYS A CA 1
ATOM 1539 C C . CYS A 1 190 ? -11.395 8.027 12.786 1.00 94.38 190 CYS A C 1
ATOM 1541 O O . CYS A 1 190 ? -11.137 7.411 11.748 1.00 94.38 190 CYS A O 1
ATOM 1543 N N . VAL A 1 191 ? -12.595 8.553 13.028 1.00 93.44 191 VAL A N 1
ATOM 1544 C CA . VAL A 1 191 ? -13.741 8.465 12.113 1.00 93.44 191 VAL A CA 1
ATOM 1545 C C . VAL A 1 191 ? -14.361 9.848 11.967 1.00 93.44 191 VAL A C 1
ATOM 1547 O O . VAL A 1 191 ? -14.738 10.467 12.955 1.00 93.44 191 VAL A O 1
ATOM 1550 N N . VAL A 1 192 ? -14.478 10.354 10.739 1.00 90.88 192 VAL A N 1
ATOM 1551 C CA . VAL A 1 192 ? -15.145 11.642 10.500 1.00 90.88 192 VAL A CA 1
ATOM 1552 C C . VAL A 1 192 ? -16.658 11.436 10.519 1.00 90.88 192 VAL A C 1
ATOM 1554 O O . VAL A 1 192 ? -17.157 10.619 9.743 1.00 90.88 192 VAL A O 1
ATOM 1557 N N . SER A 1 193 ? -17.376 12.211 11.339 1.00 91.38 193 SER A N 1
ATOM 1558 C CA . SER A 1 193 ? -18.827 12.097 11.570 1.00 91.38 193 SER A CA 1
ATOM 1559 C C . SER A 1 193 ? -19.625 12.010 10.264 1.00 91.38 193 SER A C 1
ATOM 1561 O O . SER A 1 193 ? -20.370 11.054 10.067 1.00 91.38 193 SER A O 1
ATOM 1563 N N . ARG A 1 194 ? -19.351 12.891 9.288 1.00 88.19 194 ARG A N 1
ATOM 1564 C CA . ARG A 1 194 ? -20.014 12.895 7.964 1.00 88.19 194 ARG A CA 1
ATOM 1565 C C . ARG A 1 194 ? -19.973 11.543 7.229 1.00 88.19 194 ARG A C 1
ATOM 1567 O O . ARG A 1 194 ? -20.872 11.252 6.443 1.00 88.19 194 ARG A O 1
ATOM 1574 N N . THR A 1 195 ? -18.946 10.725 7.464 1.00 82.44 195 THR A N 1
ATOM 1575 C CA . THR A 1 195 ? -18.773 9.399 6.833 1.00 82.44 195 THR A CA 1
ATOM 1576 C C . THR A 1 195 ? -19.788 8.381 7.352 1.00 82.44 195 THR A C 1
ATOM 1578 O O . THR A 1 195 ? -20.179 7.473 6.625 1.00 82.44 195 THR A O 1
ATOM 1581 N N . ILE A 1 196 ? -20.218 8.542 8.603 1.00 88.25 196 ILE A N 1
ATOM 1582 C CA . ILE A 1 196 ? -21.103 7.624 9.329 1.00 88.25 196 ILE A CA 1
ATOM 1583 C C . ILE A 1 196 ? -22.501 8.214 9.567 1.00 88.25 196 ILE A C 1
ATOM 1585 O O . ILE A 1 196 ? -23.392 7.499 10.007 1.00 88.25 196 ILE A O 1
ATOM 1589 N N . SER A 1 197 ? -22.739 9.480 9.203 1.00 83.44 197 SER A N 1
ATOM 1590 C CA . SER A 1 197 ? -24.061 10.118 9.308 1.00 83.44 197 SER A CA 1
ATOM 1591 C C . SER A 1 197 ? -25.108 9.552 8.341 1.00 83.44 197 SER A C 1
ATOM 1593 O O . SER A 1 197 ? -26.290 9.818 8.520 1.00 83.44 197 SER A O 1
ATOM 1595 N N . LYS A 1 198 ? -24.707 8.825 7.285 1.00 83.88 198 LYS A N 1
ATOM 1596 C CA . LYS A 1 198 ? -25.628 8.280 6.271 1.00 83.88 198 LYS A CA 1
ATOM 1597 C C . LYS A 1 198 ? -26.030 6.837 6.612 1.00 83.88 198 LYS A C 1
ATOM 1599 O O . LYS A 1 198 ? -25.195 5.943 6.436 1.00 83.88 198 LYS A O 1
ATOM 1604 N N . PRO A 1 199 ? -27.296 6.561 6.987 1.00 80.81 199 PRO A N 1
ATOM 1605 C CA . PRO A 1 199 ? -27.712 5.225 7.416 1.00 80.81 199 PRO A CA 1
ATOM 1606 C C . PRO A 1 199 ? -27.509 4.137 6.353 1.00 80.81 199 PRO A C 1
ATOM 1608 O O . PRO A 1 199 ? -27.079 3.037 6.690 1.00 80.81 199 PRO A O 1
ATOM 1611 N N . GLN A 1 200 ? -27.733 4.438 5.063 1.00 80.06 200 GLN A N 1
ATOM 1612 C CA . GLN A 1 200 ? -27.580 3.436 3.993 1.00 80.06 200 GLN A CA 1
ATOM 1613 C C . GLN A 1 200 ? -26.129 2.952 3.824 1.00 80.06 200 GLN A C 1
ATOM 1615 O O . GLN A 1 200 ? -25.898 1.823 3.401 1.00 80.06 200 GLN A O 1
ATOM 1620 N N . ALA A 1 201 ? -25.141 3.794 4.152 1.00 80.38 201 ALA A N 1
ATOM 1621 C CA . ALA A 1 201 ? -23.722 3.473 3.998 1.00 80.38 201 ALA A CA 1
ATOM 1622 C C . ALA A 1 201 ? -23.079 2.940 5.291 1.00 80.38 201 ALA A C 1
ATOM 1624 O O . ALA A 1 201 ? -22.023 2.304 5.227 1.00 80.38 201 ALA A O 1
ATOM 1625 N N . LEU A 1 202 ? -23.713 3.169 6.449 1.00 87.25 202 LEU A N 1
ATOM 1626 C CA . LEU A 1 202 ? -23.139 2.921 7.773 1.00 87.25 202 LEU A CA 1
ATOM 1627 C C . LEU A 1 202 ? -22.649 1.481 7.949 1.00 87.25 202 LEU A C 1
ATOM 1629 O O . LEU A 1 202 ? -21.543 1.282 8.433 1.00 87.25 202 LEU A O 1
ATOM 1633 N N . MET A 1 203 ? -23.404 0.481 7.487 1.00 87.50 203 MET A N 1
ATOM 1634 C CA . MET A 1 203 ? -22.997 -0.927 7.596 1.00 87.50 203 MET A CA 1
ATOM 1635 C C . MET A 1 203 ? -21.708 -1.230 6.820 1.00 87.50 203 MET A C 1
ATOM 1637 O O . MET A 1 203 ? -20.812 -1.896 7.337 1.00 87.50 203 MET A O 1
ATOM 1641 N N . THR A 1 204 ? -21.577 -0.704 5.599 1.00 85.62 204 THR A N 1
ATOM 1642 C CA . THR A 1 204 ? -20.374 -0.902 4.771 1.00 85.62 204 THR A CA 1
ATOM 1643 C C . THR A 1 204 ? -19.171 -0.177 5.374 1.00 85.62 204 THR A C 1
ATOM 1645 O O . THR A 1 204 ? -18.068 -0.721 5.410 1.00 85.62 204 THR A O 1
ATOM 1648 N N . VAL A 1 205 ? -19.381 1.040 5.883 1.00 87.69 205 VAL A N 1
ATOM 1649 C CA . VAL A 1 205 ? -18.333 1.830 6.542 1.00 87.69 205 VAL A CA 1
ATOM 1650 C C . VAL A 1 205 ? -17.892 1.165 7.850 1.00 87.69 205 VAL A C 1
ATOM 1652 O O . VAL A 1 205 ? -16.697 0.972 8.050 1.00 87.69 205 VAL A O 1
ATOM 1655 N N . ALA A 1 206 ? -18.833 0.742 8.697 1.00 91.50 206 ALA A N 1
ATOM 1656 C CA . ALA A 1 206 ? -18.561 0.046 9.953 1.00 91.50 206 ALA A CA 1
ATOM 1657 C C . ALA A 1 206 ? -17.824 -1.280 9.727 1.00 91.50 206 ALA A C 1
ATOM 1659 O O . ALA A 1 206 ? -16.883 -1.574 10.452 1.00 91.50 206 ALA A O 1
ATOM 1660 N N . THR A 1 207 ? -18.178 -2.033 8.678 1.00 90.12 207 THR A N 1
ATOM 1661 C CA . THR A 1 207 ? -17.453 -3.250 8.265 1.00 90.12 207 THR A CA 1
ATOM 1662 C C . THR A 1 207 ? -15.979 -2.931 8.000 1.00 90.12 207 THR A C 1
ATOM 1664 O O . THR A 1 207 ? -15.094 -3.565 8.564 1.00 90.12 207 THR A O 1
ATOM 1667 N N . LYS A 1 208 ? -15.691 -1.902 7.191 1.00 89.44 208 LYS A N 1
ATOM 1668 C CA . LYS A 1 208 ? -14.309 -1.485 6.893 1.00 89.44 208 LYS A CA 1
ATOM 1669 C C . LYS A 1 208 ? -13.571 -0.976 8.134 1.00 89.44 208 LYS A C 1
ATOM 1671 O O . LYS A 1 208 ? -12.391 -1.275 8.299 1.00 89.44 208 LYS A O 1
ATOM 1676 N N . ILE A 1 209 ? -14.262 -0.243 9.009 1.00 92.25 209 ILE A N 1
ATOM 1677 C CA . ILE A 1 209 ? -13.714 0.220 10.290 1.00 92.25 209 ILE A CA 1
ATOM 1678 C C . ILE A 1 209 ? -13.354 -0.976 11.181 1.00 92.25 209 ILE A C 1
ATOM 1680 O O . ILE A 1 209 ? -12.239 -1.012 11.688 1.00 92.25 209 ILE A O 1
ATOM 1684 N N . ALA A 1 210 ? -14.236 -1.969 11.323 1.00 93.38 210 ALA A N 1
ATOM 1685 C CA . ALA A 1 210 ? -13.997 -3.169 12.127 1.00 93.38 210 ALA A CA 1
ATOM 1686 C C . ALA A 1 210 ? -12.800 -3.987 11.611 1.00 93.38 210 ALA A C 1
ATOM 1688 O O . ALA A 1 210 ? -11.950 -4.401 12.397 1.00 93.38 210 ALA A O 1
ATOM 1689 N N . LEU A 1 211 ? -12.673 -4.144 10.289 1.00 89.75 211 LEU A N 1
ATOM 1690 C CA . LEU A 1 211 ? -11.509 -4.783 9.666 1.00 89.75 211 LEU A CA 1
ATOM 1691 C C . LEU A 1 211 ? -10.210 -4.021 9.976 1.00 89.75 211 LEU A C 1
ATOM 1693 O O . LEU A 1 211 ? -9.213 -4.619 10.380 1.00 89.75 211 LEU A O 1
ATOM 1697 N N . GLN A 1 212 ? -10.227 -2.691 9.845 1.00 88.75 212 GLN A N 1
ATOM 1698 C CA . GLN A 1 212 ? -9.070 -1.850 10.152 1.00 88.75 212 GLN A CA 1
ATOM 1699 C C . GLN A 1 212 ? -8.703 -1.898 11.643 1.00 88.75 212 GLN A C 1
ATOM 1701 O O . GLN A 1 212 ? -7.522 -1.948 11.986 1.00 88.75 212 GLN A O 1
ATOM 1706 N N . MET A 1 213 ? -9.708 -1.890 12.518 1.00 91.81 213 MET A N 1
ATOM 1707 C CA . MET A 1 213 ? -9.567 -2.062 13.961 1.00 91.81 213 MET A CA 1
ATOM 1708 C C . MET A 1 213 ? -8.872 -3.392 14.276 1.00 91.81 213 MET A C 1
ATOM 1710 O O . MET A 1 213 ? -7.846 -3.387 14.952 1.00 91.81 213 MET A O 1
ATOM 1714 N N . ASN A 1 214 ? -9.347 -4.505 13.709 1.00 90.31 214 ASN A N 1
ATOM 1715 C CA . ASN A 1 214 ? -8.731 -5.818 13.899 1.00 90.31 214 ASN A CA 1
ATOM 1716 C C . ASN A 1 214 ? -7.250 -5.823 13.481 1.00 90.31 214 ASN A C 1
ATOM 1718 O O . ASN A 1 214 ? -6.396 -6.235 14.261 1.00 90.31 214 ASN A O 1
ATOM 1722 N N . CYS A 1 215 ? -6.912 -5.275 12.306 1.00 83.75 215 CYS A N 1
ATOM 1723 C CA . CYS A 1 215 ? -5.518 -5.183 11.853 1.00 83.75 215 CYS A CA 1
ATOM 1724 C C . CYS A 1 215 ? -4.627 -4.320 12.746 1.00 83.75 215 CYS A C 1
ATOM 1726 O O . CYS A 1 215 ? -3.457 -4.644 12.934 1.00 83.75 215 CYS A O 1
ATOM 1728 N N . LYS A 1 216 ? -5.148 -3.223 13.304 1.00 83.94 216 LYS A N 1
ATOM 1729 C CA . LYS A 1 216 ? -4.387 -2.354 14.217 1.00 83.94 216 LYS A CA 1
ATOM 1730 C C . LYS A 1 216 ? -4.084 -3.022 15.553 1.00 83.94 216 LYS A C 1
ATOM 1732 O O . LYS A 1 216 ? -3.044 -2.741 16.136 1.00 83.94 216 LYS A O 1
ATOM 1737 N N . MET A 1 217 ? -4.955 -3.929 15.986 1.00 82.69 217 MET A N 1
ATOM 1738 C CA . MET A 1 217 ? -4.712 -4.828 17.118 1.00 82.69 217 MET A CA 1
ATOM 1739 C C . MET A 1 217 ? -3.809 -6.014 16.743 1.00 82.69 217 MET A C 1
ATOM 1741 O O . MET A 1 217 ? -3.394 -6.785 17.605 1.00 82.69 217 MET A O 1
ATOM 1745 N N . GLY A 1 218 ? -3.485 -6.156 15.455 1.00 76.06 218 GLY A N 1
ATOM 1746 C CA . GLY A 1 218 ? -2.622 -7.197 14.916 1.00 76.06 218 GLY A CA 1
ATOM 1747 C C . GLY A 1 218 ? -3.339 -8.490 14.516 1.00 76.06 218 GLY A C 1
ATOM 1748 O O . GLY A 1 218 ? -2.693 -9.521 14.354 1.00 76.06 218 GLY A O 1
ATOM 1749 N N . GLY A 1 219 ? -4.656 -8.445 14.338 1.00 81.44 219 GLY A N 1
ATOM 1750 C CA . GLY A 1 219 ? -5.406 -9.505 13.674 1.00 81.44 219 GLY A CA 1
ATOM 1751 C C . GLY A 1 219 ? -5.144 -9.555 12.165 1.00 81.44 219 GLY A C 1
ATOM 1752 O O . GLY A 1 219 ? -4.600 -8.627 11.559 1.00 81.44 219 GLY A O 1
ATOM 1753 N N . GLU A 1 220 ? -5.568 -10.650 11.543 1.00 82.94 220 GLU A N 1
ATOM 1754 C CA . GLU A 1 220 ? -5.291 -10.985 10.145 1.00 82.94 220 GLU A CA 1
ATOM 1755 C C . GLU A 1 220 ? -6.607 -11.219 9.407 1.00 82.94 220 GLU A C 1
ATOM 1757 O O . GLU A 1 220 ? -7.476 -11.951 9.882 1.00 82.94 220 GLU A O 1
ATOM 1762 N N . LEU A 1 221 ? -6.777 -10.573 8.253 1.00 86.81 221 LEU A N 1
ATOM 1763 C CA . LEU A 1 221 ? -8.058 -10.581 7.544 1.00 86.81 221 LEU A CA 1
ATOM 1764 C C . LEU A 1 221 ? -8.131 -11.707 6.518 1.00 86.81 221 LEU A C 1
ATOM 1766 O O . LEU A 1 221 ? -9.019 -12.553 6.590 1.00 86.81 221 LEU A O 1
ATOM 1770 N N . TRP A 1 222 ? -7.192 -11.695 5.575 1.00 88.69 222 TRP A N 1
ATOM 1771 C CA . TRP A 1 222 ? -7.063 -12.657 4.491 1.00 88.69 222 TRP A CA 1
ATOM 1772 C C . TRP A 1 222 ? -5.588 -12.875 4.157 1.00 88.69 222 TRP A C 1
ATOM 1774 O O . TRP A 1 222 ? -4.713 -12.133 4.615 1.00 88.69 222 TRP A O 1
ATOM 1784 N N . SER A 1 223 ? -5.317 -13.888 3.345 1.00 85.75 223 SER A N 1
ATOM 1785 C CA . SER A 1 223 ? -3.977 -14.204 2.868 1.00 85.75 223 SER A CA 1
ATOM 1786 C C . SER A 1 223 ? -3.996 -14.775 1.452 1.00 85.75 223 SER A C 1
ATOM 1788 O O . SER A 1 223 ? -5.046 -15.124 0.911 1.00 85.75 223 SER A O 1
ATOM 1790 N N . VAL A 1 224 ? -2.809 -14.848 0.854 1.00 87.94 224 VAL A N 1
ATOM 1791 C CA . VAL A 1 224 ? -2.541 -15.497 -0.431 1.00 87.94 224 VAL A CA 1
ATOM 1792 C C . VAL A 1 224 ? -1.439 -16.530 -0.220 1.00 87.94 224 VAL A C 1
ATOM 1794 O O . VAL A 1 224 ? -0.534 -16.336 0.593 1.00 87.94 224 VAL A O 1
ATOM 1797 N N . GLU A 1 225 ? -1.513 -17.637 -0.951 1.00 86.06 225 GLU A N 1
ATOM 1798 C CA . GLU A 1 225 ? -0.528 -18.712 -0.875 1.00 86.06 225 GLU A CA 1
ATOM 1799 C C . GLU A 1 225 ? 0.823 -18.273 -1.470 1.00 86.06 225 GLU A C 1
ATOM 1801 O O . GLU A 1 225 ? 0.930 -17.981 -2.668 1.00 86.06 225 GLU A O 1
ATOM 1806 N N . ILE A 1 226 ? 1.866 -18.252 -0.633 1.00 87.88 226 ILE A N 1
ATOM 1807 C CA . ILE A 1 226 ? 3.253 -17.966 -1.025 1.00 87.88 226 ILE A CA 1
ATOM 1808 C C . ILE A 1 226 ? 4.112 -19.194 -0.672 1.00 87.88 226 ILE A C 1
ATOM 1810 O O . ILE A 1 226 ? 4.393 -19.424 0.505 1.00 87.88 226 ILE A O 1
ATOM 1814 N N . PRO A 1 227 ? 4.549 -19.999 -1.660 1.00 87.19 227 PRO A N 1
ATOM 1815 C CA . PRO A 1 227 ? 5.232 -21.275 -1.425 1.00 87.19 227 PRO A CA 1
ATOM 1816 C C . PRO A 1 227 ? 6.740 -21.106 -1.151 1.00 87.19 227 PRO A C 1
ATOM 1818 O O . PRO A 1 227 ? 7.566 -21.855 -1.665 1.00 87.19 227 PRO A O 1
ATOM 1821 N N . LEU A 1 228 ? 7.119 -20.107 -0.352 1.00 84.88 228 LEU A N 1
ATOM 1822 C CA . LEU A 1 228 ? 8.501 -19.849 0.057 1.00 84.88 228 LEU A CA 1
ATOM 1823 C C . LEU A 1 228 ? 8.604 -19.979 1.579 1.00 84.88 228 LEU A C 1
ATOM 1825 O O . LEU A 1 228 ? 7.800 -19.412 2.316 1.00 84.88 228 LEU A O 1
ATOM 1829 N N . ARG A 1 229 ? 9.592 -20.744 2.053 1.00 82.94 229 ARG A N 1
ATOM 1830 C CA . ARG A 1 229 ? 9.827 -20.968 3.487 1.00 82.94 229 ARG A CA 1
ATOM 1831 C C . ARG A 1 229 ? 10.816 -19.952 4.046 1.00 82.94 229 ARG A C 1
ATOM 1833 O O . ARG A 1 229 ? 11.714 -19.530 3.324 1.00 82.94 229 ARG A O 1
ATOM 1840 N N . GLN A 1 230 ? 10.649 -19.604 5.325 1.00 85.88 230 GLN A N 1
ATOM 1841 C CA . GLN A 1 230 ? 11.499 -18.673 6.073 1.00 85.88 230 GLN A CA 1
ATOM 1842 C C . GLN A 1 230 ? 11.803 -17.402 5.268 1.00 85.88 230 GLN A C 1
ATOM 1844 O O . GLN A 1 230 ? 12.953 -16.977 5.141 1.00 85.88 230 GLN A O 1
ATOM 1849 N N . LEU A 1 231 ? 10.752 -16.860 4.648 1.00 88.56 231 LEU A N 1
ATOM 1850 C CA . LEU A 1 231 ? 10.805 -15.655 3.840 1.00 88.56 231 LEU A CA 1
ATOM 1851 C C . LEU A 1 231 ? 10.475 -14.447 4.711 1.00 88.56 231 LEU A C 1
ATOM 1853 O O . LEU A 1 231 ? 9.442 -14.418 5.380 1.00 88.56 231 LEU A O 1
ATOM 1857 N N . MET A 1 232 ? 11.318 -13.428 4.630 1.00 90.62 232 MET A N 1
ATOM 1858 C CA . MET A 1 232 ? 11.054 -12.097 5.148 1.00 90.62 232 MET A CA 1
ATOM 1859 C C . MET A 1 232 ? 10.904 -11.131 3.973 1.00 90.62 232 MET A C 1
ATOM 1861 O O . MET A 1 232 ? 11.831 -10.918 3.196 1.00 90.62 232 MET A O 1
ATOM 1865 N N . ILE A 1 233 ? 9.727 -10.537 3.832 1.00 91.31 233 ILE A N 1
ATOM 1866 C CA . ILE A 1 233 ? 9.477 -9.449 2.896 1.00 91.31 233 ILE A CA 1
ATOM 1867 C C . ILE A 1 233 ? 9.634 -8.125 3.633 1.00 91.31 233 ILE A C 1
ATOM 1869 O O . ILE A 1 233 ? 9.065 -7.932 4.707 1.00 91.31 233 ILE A O 1
ATOM 1873 N N . VAL A 1 234 ? 10.365 -7.192 3.036 1.00 90.62 234 VAL A N 1
ATOM 1874 C CA . VAL A 1 234 ? 10.614 -5.864 3.594 1.00 90.62 234 VAL A CA 1
ATOM 1875 C C . VAL A 1 234 ? 10.128 -4.805 2.613 1.00 90.62 234 VAL A C 1
ATOM 1877 O O . VAL A 1 234 ? 10.375 -4.905 1.419 1.00 90.62 234 VAL A O 1
ATOM 1880 N N . GLY A 1 235 ? 9.428 -3.787 3.102 1.00 89.31 235 GLY A N 1
ATOM 1881 C CA . GLY A 1 235 ? 9.060 -2.587 2.357 1.00 89.31 235 GLY A CA 1
ATOM 1882 C C . GLY A 1 235 ? 9.771 -1.374 2.936 1.00 89.31 235 GLY A C 1
ATOM 1883 O O . GLY A 1 235 ? 9.732 -1.169 4.150 1.00 89.31 235 GLY A O 1
ATOM 1884 N N . ILE A 1 236 ? 10.405 -0.572 2.084 1.00 86.25 236 ILE A N 1
ATOM 1885 C CA . ILE A 1 236 ? 11.112 0.651 2.475 1.00 86.25 236 ILE A CA 1
ATOM 1886 C C . ILE A 1 236 ? 10.588 1.815 1.641 1.00 86.25 236 ILE A C 1
ATOM 1888 O O . ILE A 1 236 ? 10.614 1.752 0.413 1.00 86.25 236 ILE A O 1
ATOM 1892 N N . ASP A 1 237 ? 10.173 2.893 2.301 1.00 81.25 237 ASP A N 1
ATOM 1893 C CA . ASP A 1 237 ? 9.825 4.158 1.649 1.00 81.25 237 ASP A CA 1
ATOM 1894 C C . ASP A 1 237 ? 10.546 5.323 2.342 1.00 81.25 237 ASP A C 1
ATOM 1896 O O . ASP A 1 237 ? 10.797 5.297 3.551 1.00 81.25 237 ASP A O 1
ATOM 1900 N N . CYS A 1 238 ? 10.894 6.348 1.570 1.00 70.94 238 CYS A N 1
ATOM 1901 C CA . CYS A 1 238 ? 11.474 7.588 2.065 1.00 70.94 238 CYS A CA 1
ATOM 1902 C C . CYS A 1 238 ? 10.614 8.752 1.591 1.00 70.94 238 CYS A C 1
ATOM 1904 O O . CYS A 1 238 ? 10.509 9.039 0.402 1.00 70.94 238 CYS A O 1
ATOM 1906 N N . TYR A 1 239 ? 10.021 9.453 2.545 1.00 61.78 239 TYR A N 1
ATOM 1907 C CA . TYR A 1 239 ? 9.305 10.683 2.284 1.00 61.78 239 TYR A CA 1
ATOM 1908 C C . TYR A 1 239 ? 10.257 11.877 2.378 1.00 61.78 239 TYR A C 1
ATOM 1910 O O . TYR A 1 239 ? 10.942 12.031 3.389 1.00 61.78 239 TYR A O 1
ATOM 1918 N N . HIS A 1 240 ? 10.254 12.748 1.370 1.00 61.12 240 HIS A N 1
ATOM 1919 C CA . HIS A 1 240 ? 11.011 14.001 1.359 1.00 61.12 240 HIS A CA 1
ATOM 1920 C C . HIS A 1 240 ? 10.052 15.190 1.486 1.00 61.12 240 HIS A C 1
ATOM 1922 O O . HIS A 1 240 ? 9.142 15.337 0.668 1.00 61.12 240 HIS A O 1
ATOM 1928 N N . ASP A 1 241 ? 10.236 16.041 2.501 1.00 47.28 241 ASP A N 1
ATOM 1929 C CA . ASP A 1 241 ? 9.475 17.286 2.621 1.00 47.28 241 ASP A CA 1
ATOM 1930 C C . ASP A 1 241 ? 10.195 18.432 1.903 1.00 47.28 241 ASP A C 1
ATOM 1932 O O . ASP A 1 241 ? 11.181 18.982 2.401 1.00 47.28 241 ASP A O 1
ATOM 1936 N N . THR A 1 242 ? 9.699 18.798 0.722 1.00 44.53 242 THR A N 1
ATOM 1937 C CA . THR A 1 242 ? 10.222 19.934 -0.049 1.00 44.53 242 THR A CA 1
ATOM 1938 C C . THR A 1 242 ? 9.789 21.287 0.521 1.00 44.53 242 THR A C 1
ATOM 1940 O O . THR A 1 242 ? 10.477 22.273 0.283 1.00 44.53 242 THR A O 1
ATOM 1943 N N . ALA A 1 243 ? 8.711 21.351 1.316 1.00 41.25 243 ALA A N 1
ATOM 1944 C CA . ALA A 1 243 ? 8.159 22.611 1.826 1.00 41.25 243 ALA A CA 1
ATOM 1945 C C . ALA A 1 243 ? 8.755 23.066 3.176 1.00 41.25 243 ALA A C 1
ATOM 1947 O O . ALA A 1 243 ? 8.762 24.258 3.458 1.00 41.25 243 ALA A O 1
ATOM 1948 N N . ALA A 1 244 ? 9.270 22.145 4.003 1.00 46.09 244 ALA A N 1
ATOM 1949 C CA . ALA A 1 244 ? 9.783 22.435 5.352 1.00 46.09 244 ALA A CA 1
ATOM 1950 C C . ALA A 1 244 ? 11.299 22.179 5.504 1.00 46.09 244 ALA A C 1
ATOM 1952 O O . ALA A 1 244 ? 11.755 21.638 6.513 1.00 46.09 244 ALA A O 1
ATOM 1953 N N . GLY A 1 245 ? 12.094 22.527 4.487 1.00 43.94 245 GLY A N 1
ATOM 1954 C CA . GLY A 1 245 ? 13.558 22.558 4.608 1.00 43.94 245 GLY A CA 1
ATOM 1955 C C . GLY A 1 245 ? 14.264 21.192 4.624 1.00 43.94 245 GLY A C 1
ATOM 1956 O O . GLY A 1 245 ? 15.139 20.970 5.456 1.00 43.94 245 GLY A O 1
ATOM 1957 N N . LYS A 1 246 ? 13.934 20.285 3.689 1.00 49.72 246 LYS A N 1
ATOM 1958 C CA . LYS A 1 246 ? 14.677 19.030 3.405 1.00 49.72 246 LYS A CA 1
ATOM 1959 C C . LYS A 1 246 ? 14.696 17.971 4.524 1.00 49.72 246 LYS A C 1
ATOM 1961 O O . LYS A 1 246 ? 15.575 17.108 4.540 1.00 49.72 246 LYS A O 1
ATOM 1966 N N . ARG A 1 247 ? 13.720 17.948 5.436 1.00 52.56 247 ARG A N 1
ATOM 1967 C CA . ARG A 1 247 ? 13.581 16.811 6.368 1.00 52.56 247 ARG A CA 1
ATOM 1968 C C . ARG A 1 247 ? 13.056 15.586 5.621 1.00 52.56 247 ARG A C 1
ATOM 1970 O O . ARG A 1 247 ? 12.086 15.681 4.868 1.00 52.56 247 ARG A O 1
ATOM 1977 N N . SER A 1 248 ? 13.709 14.443 5.823 1.00 57.53 248 SER A N 1
ATOM 1978 C CA . SER A 1 248 ? 13.340 13.185 5.173 1.00 57.53 248 SER A CA 1
ATOM 1979 C C . SER A 1 248 ? 12.964 12.147 6.223 1.00 57.53 248 SER A C 1
ATOM 1981 O O . SER A 1 248 ? 13.662 11.975 7.217 1.00 57.53 248 SER A O 1
ATOM 1983 N N . ILE A 1 249 ? 11.842 11.465 6.021 1.00 65.44 249 ILE A N 1
ATOM 1984 C CA . ILE A 1 249 ? 11.319 10.454 6.944 1.00 65.44 249 ILE A CA 1
ATOM 1985 C C . ILE A 1 249 ? 11.349 9.119 6.222 1.00 65.44 249 ILE A C 1
ATOM 1987 O O . ILE A 1 249 ? 10.635 8.913 5.241 1.00 65.44 249 ILE A O 1
ATOM 1991 N N . GLY A 1 250 ? 12.201 8.222 6.703 1.00 69.94 250 GLY A N 1
ATOM 1992 C CA . GLY A 1 250 ? 12.238 6.834 6.264 1.00 69.94 250 GLY A CA 1
ATOM 1993 C C . GLY A 1 250 ? 11.238 5.983 7.042 1.00 69.94 250 GLY A C 1
ATOM 1994 O O . GLY A 1 250 ? 11.012 6.188 8.235 1.00 69.94 250 GLY A O 1
ATOM 1995 N N . ALA A 1 251 ? 10.663 4.995 6.378 1.00 75.06 251 ALA A N 1
ATOM 1996 C CA . ALA A 1 251 ? 9.864 3.965 7.015 1.00 75.06 251 ALA A CA 1
ATOM 1997 C C . ALA A 1 251 ? 10.285 2.600 6.493 1.00 75.06 251 ALA A C 1
ATOM 1999 O O . ALA A 1 251 ? 10.464 2.419 5.288 1.00 75.06 251 ALA A O 1
ATOM 2000 N N . LEU A 1 252 ? 10.405 1.644 7.412 1.00 83.06 252 LEU A N 1
ATOM 2001 C CA . LEU A 1 252 ? 10.637 0.243 7.093 1.00 83.06 252 LEU A CA 1
ATOM 2002 C C . LEU A 1 252 ? 9.525 -0.596 7.710 1.00 83.06 252 LEU A C 1
ATOM 2004 O O . LEU A 1 252 ? 9.188 -0.441 8.888 1.00 83.06 252 LEU A O 1
ATOM 2008 N N . VAL A 1 253 ? 8.974 -1.492 6.901 1.00 80.81 253 VAL A N 1
ATOM 2009 C CA . VAL A 1 253 ? 7.985 -2.484 7.315 1.00 80.81 253 VAL A CA 1
ATOM 2010 C C . VAL A 1 253 ? 8.498 -3.859 6.946 1.00 80.81 253 VAL A C 1
ATOM 2012 O O . VAL A 1 253 ? 8.961 -4.055 5.827 1.00 80.81 253 VAL A O 1
ATOM 2015 N N . ALA A 1 254 ? 8.397 -4.813 7.865 1.00 84.69 254 ALA A N 1
ATOM 2016 C CA . ALA A 1 254 ? 8.830 -6.181 7.624 1.00 84.69 254 ALA A CA 1
ATOM 2017 C C . ALA A 1 254 ? 7.739 -7.205 7.948 1.00 84.69 254 ALA A C 1
ATOM 2019 O O . ALA A 1 254 ? 6.962 -7.048 8.900 1.00 84.69 254 ALA A O 1
ATOM 2020 N N . SER A 1 255 ? 7.711 -8.280 7.164 1.00 84.00 255 SER A N 1
ATOM 2021 C CA . SER A 1 255 ? 6.918 -9.463 7.463 1.00 84.00 255 SER A CA 1
ATOM 2022 C C . SER A 1 255 ? 7.576 -10.288 8.549 1.00 84.00 255 SER A C 1
ATOM 2024 O O . SER A 1 255 ? 8.738 -10.663 8.406 1.00 84.00 255 SER A O 1
ATOM 2026 N N . LEU A 1 256 ? 6.823 -10.597 9.603 1.00 73.44 256 LEU A N 1
ATOM 2027 C CA . LEU A 1 256 ? 7.301 -11.472 10.670 1.00 73.44 256 LEU A CA 1
ATOM 2028 C C . LEU A 1 256 ? 6.735 -12.877 10.549 1.00 73.44 256 LEU A C 1
ATOM 2030 O O . LEU A 1 256 ? 7.393 -13.820 10.961 1.00 73.44 256 LEU A O 1
ATOM 2034 N N . ASN A 1 257 ? 5.536 -13.034 9.995 1.00 65.75 257 ASN A N 1
ATOM 2035 C CA . ASN A 1 257 ? 4.838 -14.302 10.122 1.00 65.75 257 ASN A CA 1
ATOM 2036 C C . ASN A 1 257 ? 5.171 -15.246 8.966 1.00 65.75 257 ASN A C 1
ATOM 2038 O O . ASN A 1 257 ? 5.084 -14.876 7.793 1.00 65.75 257 ASN A O 1
ATOM 2042 N N . GLN A 1 258 ? 5.442 -16.499 9.323 1.00 55.12 258 GLN A N 1
ATOM 2043 C CA . GLN A 1 258 ? 5.180 -17.671 8.502 1.00 55.12 258 GLN A CA 1
ATOM 2044 C C . GLN A 1 258 ? 4.118 -18.480 9.258 1.00 55.12 258 GLN A C 1
ATOM 2046 O O . GLN A 1 258 ? 4.420 -19.100 10.269 1.00 55.12 258 GLN A O 1
ATOM 2051 N N . GLY A 1 259 ? 2.854 -18.388 8.843 1.00 42.12 259 GLY A N 1
ATOM 2052 C CA . GLY A 1 259 ? 1.699 -18.881 9.594 1.00 42.12 259 GLY A CA 1
ATOM 2053 C C . GLY A 1 259 ? 1.910 -20.287 10.164 1.00 42.12 259 GLY A C 1
ATOM 2054 O O . GLY A 1 259 ? 2.071 -21.250 9.412 1.00 42.12 259 GLY A O 1
ATOM 2055 N N . MET A 1 260 ? 1.884 -20.402 11.496 1.00 31.77 260 MET A N 1
ATOM 2056 C CA . MET A 1 260 ? 1.820 -21.678 12.209 1.00 31.77 260 MET A CA 1
ATOM 2057 C C . MET A 1 260 ? 0.391 -22.226 12.152 1.00 31.77 260 MET A C 1
ATOM 2059 O O . MET A 1 260 ? -0.362 -22.172 13.116 1.00 31.77 260 MET A O 1
ATOM 2063 N N . SER A 1 261 ? -0.017 -22.708 10.986 1.00 30.62 261 SER A N 1
ATOM 2064 C CA . SER A 1 261 ? -1.194 -23.553 10.758 1.00 30.62 261 SER A CA 1
ATOM 2065 C C . SER A 1 261 ? -1.031 -24.114 9.352 1.00 30.62 261 SER A C 1
ATOM 2067 O O . SER A 1 261 ? -0.678 -23.375 8.440 1.00 30.62 261 SER A O 1
ATOM 2069 N N . ARG A 1 262 ? -1.188 -25.429 9.179 1.00 32.75 262 ARG A N 1
ATOM 2070 C CA . ARG A 1 262 ? -0.937 -26.174 7.930 1.00 32.75 262 ARG A CA 1
ATOM 2071 C C . ARG A 1 262 ? -1.289 -25.346 6.671 1.00 32.75 262 ARG A C 1
ATOM 2073 O O . ARG A 1 262 ? -2.464 -25.141 6.391 1.00 32.75 262 ARG A O 1
ATOM 2080 N N . LYS A 1 263 ? -0.243 -24.957 5.916 1.00 28.81 263 LYS A N 1
ATOM 2081 C CA . LYS A 1 263 ? -0.190 -24.082 4.714 1.00 28.81 263 LYS A CA 1
ATOM 2082 C C . LYS A 1 263 ? 0.088 -22.584 4.986 1.00 28.81 263 LYS A C 1
ATOM 2084 O O . LYS A 1 263 ? -0.811 -21.762 5.065 1.00 28.81 263 LYS A O 1
ATOM 2089 N N . HIS A 1 264 ? 1.392 -22.293 5.046 1.00 37.47 264 HIS A N 1
ATOM 2090 C CA . HIS A 1 264 ? 2.147 -21.067 4.723 1.00 37.47 264 HIS A CA 1
ATOM 2091 C C . HIS A 1 264 ? 1.347 -19.787 4.389 1.00 37.47 264 HIS A C 1
ATOM 2093 O O . HIS A 1 264 ? 0.949 -19.577 3.243 1.00 37.47 264 HIS A O 1
ATOM 2099 N N . GLN A 1 265 ? 1.212 -18.885 5.368 1.00 32.66 265 GLN A N 1
ATOM 2100 C CA . GLN A 1 265 ? 0.662 -17.529 5.193 1.00 32.66 265 GLN A CA 1
ATOM 2101 C C . GLN A 1 265 ? 1.640 -16.476 5.737 1.00 32.66 265 GLN A C 1
ATOM 2103 O O . GLN A 1 265 ? 2.199 -16.661 6.813 1.00 32.66 265 GLN A O 1
ATOM 2108 N N . THR A 1 266 ? 1.861 -15.378 5.011 1.00 33.44 266 THR A N 1
ATOM 2109 C CA . THR A 1 266 ? 2.744 -14.273 5.432 1.00 33.44 266 THR A CA 1
ATOM 2110 C C . THR A 1 266 ? 1.921 -13.080 5.907 1.00 33.44 266 THR A C 1
ATOM 2112 O O . THR A 1 266 ? 1.031 -12.636 5.184 1.00 33.44 266 THR A O 1
ATOM 2115 N N . THR A 1 267 ? 2.250 -12.499 7.066 1.00 34.53 267 THR A N 1
ATOM 2116 C CA . THR A 1 267 ? 1.712 -11.191 7.485 1.00 34.53 267 THR A CA 1
ATOM 2117 C C . THR A 1 267 ? 2.803 -10.244 7.998 1.00 34.53 267 THR A C 1
ATOM 2119 O O . THR A 1 267 ? 3.822 -10.642 8.574 1.00 34.53 267 THR A O 1
ATOM 2122 N N . ASN A 1 268 ? 2.590 -8.955 7.709 1.00 34.84 268 ASN A N 1
ATOM 2123 C CA . ASN A 1 268 ? 3.435 -7.828 8.100 1.00 34.84 268 ASN A CA 1
ATOM 2124 C C . ASN A 1 268 ? 3.150 -7.425 9.538 1.00 34.84 268 ASN A C 1
ATOM 2126 O O . ASN A 1 268 ? 2.055 -6.952 9.833 1.00 34.84 268 ASN A O 1
ATOM 2130 N N . ARG A 1 269 ? 4.136 -7.577 10.423 1.00 41.12 269 ARG A N 1
ATOM 2131 C CA . ARG A 1 269 ? 4.001 -7.172 11.824 1.00 41.12 269 ARG A CA 1
ATOM 2132 C C . ARG A 1 269 ? 5.282 -6.559 12.354 1.00 41.12 269 ARG A C 1
ATOM 2134 O O . ARG A 1 269 ? 5.767 -7.027 13.356 1.00 41.12 269 ARG A O 1
ATOM 2141 N N . VAL A 1 270 ? 5.818 -5.510 11.739 1.00 40.19 270 VAL A N 1
ATOM 2142 C CA . VAL A 1 270 ? 6.708 -4.566 12.437 1.00 40.19 270 VAL A CA 1
ATOM 2143 C C . VAL A 1 270 ? 6.843 -3.294 11.600 1.00 40.19 270 VAL A C 1
ATOM 2145 O O . VAL A 1 270 ? 6.981 -3.356 10.379 1.00 40.19 270 VAL A O 1
ATOM 2148 N N . ALA A 1 271 ? 6.757 -2.147 12.270 1.00 36.78 271 ALA A N 1
ATOM 2149 C CA . ALA A 1 271 ? 6.809 -0.809 11.702 1.00 36.78 271 ALA A CA 1
ATOM 2150 C C . ALA A 1 271 ? 7.884 -0.012 12.449 1.00 36.78 271 ALA A C 1
ATOM 2152 O O . ALA A 1 271 ? 7.760 0.190 13.655 1.00 36.78 271 ALA A O 1
ATOM 2153 N N . TYR A 1 272 ? 8.914 0.457 11.744 1.00 41.19 272 TYR A N 1
ATOM 2154 C CA . TYR A 1 272 ? 9.922 1.354 12.309 1.00 41.19 272 TYR A CA 1
ATOM 2155 C C . TYR A 1 272 ? 9.815 2.743 11.684 1.00 41.19 272 TYR A C 1
ATOM 2157 O O . TYR A 1 272 ? 9.807 2.895 10.460 1.00 41.19 272 TYR A O 1
ATOM 2165 N N . LYS A 1 273 ? 9.729 3.758 12.548 1.00 39.12 273 LYS A N 1
ATOM 2166 C CA . LYS A 1 273 ? 9.675 5.177 12.185 1.00 39.12 273 LYS A CA 1
ATOM 2167 C C . LYS A 1 273 ? 11.087 5.766 12.198 1.00 39.12 273 LYS A C 1
ATOM 2169 O O . LYS A 1 273 ? 11.769 5.639 13.209 1.00 39.12 273 LYS A O 1
ATOM 2174 N N . MET A 1 274 ? 11.478 6.476 11.136 1.00 40.75 274 MET A N 1
ATOM 2175 C CA . MET A 1 274 ? 12.658 7.350 11.148 1.00 40.75 274 MET A CA 1
ATOM 2176 C C . MET A 1 274 ? 12.272 8.817 11.058 1.00 40.75 274 MET A C 1
ATOM 2178 O O . MET A 1 274 ? 11.618 9.222 10.105 1.00 40.75 274 MET A O 1
ATOM 2182 N N . THR A 1 275 ? 12.774 9.626 11.985 1.00 36.19 275 THR A N 1
ATOM 2183 C CA . THR A 1 275 ? 12.806 11.084 11.851 1.00 36.19 275 THR A CA 1
ATOM 2184 C C . THR A 1 275 ? 14.269 11.513 11.827 1.00 36.19 275 THR A C 1
ATOM 2186 O O . THR A 1 275 ? 14.940 11.398 12.848 1.00 36.19 275 THR A O 1
ATOM 2189 N N . SER A 1 276 ? 14.783 12.025 10.705 1.00 37.53 276 SER A N 1
ATOM 2190 C CA . SER A 1 276 ? 16.063 12.742 10.722 1.00 37.53 276 SER A CA 1
ATOM 2191 C C . SER A 1 276 ? 16.140 13.854 9.673 1.00 37.53 276 SER A C 1
ATOM 2193 O O . SER A 1 276 ? 15.637 13.764 8.554 1.00 37.53 276 SER A O 1
ATOM 2195 N N . SER A 1 277 ? 16.794 14.944 10.069 1.00 34.50 277 SER A N 1
ATOM 2196 C CA . SER A 1 277 ? 17.078 16.142 9.267 1.00 34.50 277 SER A CA 1
ATOM 2197 C C . SER A 1 277 ? 18.216 15.934 8.255 1.00 34.50 277 SER A C 1
ATOM 2199 O O . SER A 1 277 ? 18.527 16.835 7.486 1.00 34.50 277 SER A O 1
ATOM 2201 N N . SER A 1 278 ? 18.851 14.760 8.258 1.00 35.62 278 SER A N 1
ATOM 2202 C CA . SER A 1 278 ? 19.999 14.413 7.422 1.00 35.62 278 SER A CA 1
ATOM 2203 C C . SER A 1 278 ? 19.922 12.943 6.991 1.00 35.62 278 SER A C 1
ATOM 2205 O O . SER A 1 278 ? 19.494 12.076 7.758 1.00 35.62 278 SER A O 1
ATOM 2207 N N . GLN A 1 279 ? 20.313 12.672 5.740 1.00 43.03 279 GLN A N 1
ATOM 2208 C CA . GLN A 1 279 ? 20.478 11.342 5.133 1.00 43.03 279 GLN A CA 1
ATOM 2209 C C . GLN A 1 279 ? 21.586 10.531 5.846 1.00 43.03 279 GLN A C 1
ATOM 2211 O O . GLN A 1 279 ? 22.628 10.250 5.260 1.00 43.03 279 GLN A O 1
ATOM 2216 N N . SER A 1 280 ? 21.439 10.170 7.121 1.00 44.56 280 SER A N 1
ATOM 2217 C CA . SER A 1 280 ? 22.471 9.377 7.796 1.00 44.56 280 SER A CA 1
ATOM 2218 C C . SER A 1 280 ? 22.347 7.890 7.433 1.00 44.56 280 SER A C 1
ATOM 2220 O O . SER A 1 280 ? 21.397 7.196 7.794 1.00 44.56 280 SER A O 1
ATOM 2222 N N . PHE A 1 281 ? 23.361 7.409 6.712 1.00 45.31 281 PHE A N 1
ATOM 2223 C CA . PHE A 1 281 ? 23.666 6.013 6.360 1.00 45.31 281 PHE A CA 1
ATOM 2224 C C . PHE A 1 281 ? 23.429 5.025 7.523 1.00 45.31 281 PHE A C 1
ATOM 2226 O O . PHE A 1 281 ? 22.877 3.945 7.367 1.00 45.31 281 PHE A O 1
ATOM 2233 N N . LEU A 1 282 ? 23.789 5.423 8.740 1.00 42.75 282 LEU A N 1
ATOM 2234 C CA . LEU A 1 282 ? 23.829 4.540 9.908 1.00 42.75 282 LEU A CA 1
ATOM 2235 C C . LEU A 1 282 ? 22.444 4.153 10.431 1.00 42.75 282 LEU A C 1
ATOM 2237 O O . LEU A 1 282 ? 22.273 3.081 11.000 1.00 42.75 282 LEU A O 1
ATOM 2241 N N . LEU A 1 283 ? 21.435 4.994 10.209 1.00 51.88 283 LEU A N 1
ATOM 2242 C CA . LEU A 1 283 ? 20.091 4.774 10.733 1.00 51.88 283 LEU A CA 1
ATOM 2243 C C . LEU A 1 283 ? 19.409 3.583 10.021 1.00 51.88 283 LEU A C 1
ATOM 2245 O O . LEU A 1 283 ? 18.756 2.759 10.665 1.00 51.88 283 LEU A O 1
ATOM 2249 N N . LYS A 1 284 ? 19.616 3.430 8.704 1.00 57.75 284 LYS A N 1
ATOM 2250 C CA . LYS A 1 284 ? 19.048 2.322 7.906 1.00 57.75 284 LYS A CA 1
ATOM 2251 C C . LYS A 1 284 ? 19.530 0.949 8.399 1.00 57.75 284 LYS A C 1
ATOM 2253 O O . LYS A 1 284 ? 18.731 0.014 8.455 1.00 57.75 284 LYS A O 1
ATOM 2258 N N . LEU A 1 285 ? 20.788 0.866 8.846 1.00 61.25 285 LEU A N 1
ATOM 2259 C CA . LEU A 1 285 ? 21.402 -0.341 9.408 1.00 61.25 285 LEU A CA 1
ATOM 2260 C C . LEU A 1 285 ? 20.669 -0.838 10.670 1.00 61.25 285 LEU A C 1
ATOM 2262 O O . LEU A 1 285 ? 20.355 -2.025 10.796 1.00 61.25 285 LEU A O 1
ATOM 2266 N N . PHE A 1 286 ? 20.359 0.078 11.595 1.00 64.81 286 PHE A N 1
ATOM 2267 C CA . PHE A 1 286 ? 19.734 -0.247 12.883 1.00 64.81 286 PHE A CA 1
ATOM 2268 C C . PHE A 1 286 ? 18.310 -0.759 12.748 1.00 64.81 286 PHE A C 1
ATOM 2270 O O . PHE A 1 286 ? 17.919 -1.716 13.414 1.00 64.81 286 PHE A O 1
ATOM 2277 N N . VAL A 1 287 ? 17.527 -0.126 11.883 1.00 69.25 287 VAL A N 1
ATOM 2278 C CA . VAL A 1 287 ? 16.123 -0.493 11.705 1.00 69.25 287 VAL A CA 1
ATOM 2279 C C . VAL A 1 287 ? 15.983 -1.838 11.000 1.00 69.25 287 VAL A C 1
ATOM 2281 O O . VAL A 1 287 ? 15.129 -2.642 11.377 1.00 69.25 287 VAL A O 1
ATOM 2284 N N . PHE A 1 288 ? 16.863 -2.135 10.043 1.00 81.44 288 PHE A N 1
ATOM 2285 C CA . PHE A 1 288 ? 16.911 -3.463 9.441 1.00 81.44 288 PHE A CA 1
ATOM 2286 C C . PHE A 1 288 ? 17.327 -4.534 10.463 1.00 81.44 288 PHE A C 1
ATOM 2288 O O . PHE A 1 288 ? 16.697 -5.587 10.546 1.00 81.44 288 PHE A O 1
ATOM 2295 N N . LEU A 1 289 ? 18.325 -4.241 11.306 1.00 81.94 289 LEU A N 1
ATOM 2296 C CA . LEU A 1 289 ? 18.749 -5.134 12.388 1.00 81.94 289 LEU A CA 1
ATOM 2297 C C . LEU A 1 289 ? 17.613 -5.405 13.388 1.00 81.94 289 LEU A C 1
ATOM 2299 O O . LEU A 1 289 ? 17.391 -6.546 13.787 1.00 81.94 289 LEU A O 1
ATOM 2303 N N . ALA A 1 290 ? 16.864 -4.371 13.773 1.00 78.12 290 ALA A N 1
ATOM 2304 C CA . ALA A 1 290 ? 15.708 -4.517 14.649 1.00 78.12 290 ALA A CA 1
ATOM 2305 C C . ALA A 1 290 ? 14.636 -5.423 14.017 1.00 78.12 290 ALA A C 1
ATOM 2307 O O . ALA A 1 290 ? 14.094 -6.288 14.705 1.00 78.12 290 ALA A O 1
ATOM 2308 N N . ALA A 1 291 ? 14.393 -5.290 12.707 1.00 82.38 291 ALA A N 1
ATOM 2309 C CA . ALA A 1 291 ? 13.461 -6.147 11.978 1.00 82.38 291 ALA A CA 1
ATOM 2310 C C . ALA A 1 291 ? 13.889 -7.624 12.006 1.00 82.38 291 ALA A C 1
ATOM 2312 O O . ALA A 1 291 ? 13.056 -8.498 12.245 1.00 82.38 291 ALA A O 1
ATOM 2313 N N . LEU A 1 292 ? 15.185 -7.905 11.826 1.00 86.38 292 LEU A N 1
ATOM 2314 C CA . LEU A 1 292 ? 15.743 -9.259 11.934 1.00 86.38 292 LEU A CA 1
ATOM 2315 C C . LEU A 1 292 ? 15.608 -9.823 13.353 1.00 86.38 292 LEU A C 1
ATOM 2317 O O . LEU A 1 292 ? 15.182 -10.964 13.521 1.00 86.38 292 LEU A O 1
ATOM 2321 N N . LYS A 1 293 ? 15.904 -9.021 14.384 1.00 85.31 293 LYS A N 1
ATOM 2322 C CA . LYS A 1 293 ? 15.713 -9.415 15.791 1.00 85.31 293 LYS A CA 1
ATOM 2323 C C . LYS A 1 293 ? 14.244 -9.706 16.108 1.00 85.31 293 LYS A C 1
ATOM 2325 O O . LYS A 1 293 ? 13.948 -10.673 16.804 1.00 85.31 293 LYS A O 1
ATOM 2330 N N . ALA A 1 294 ? 13.320 -8.903 15.582 1.00 79.94 294 ALA A N 1
ATOM 2331 C CA . ALA A 1 294 ? 11.888 -9.137 15.741 1.00 79.94 294 ALA A CA 1
ATOM 2332 C C . ALA A 1 294 ? 11.438 -10.424 15.035 1.00 79.94 294 ALA A C 1
ATOM 2334 O O . ALA A 1 294 ? 10.662 -11.189 15.606 1.00 79.94 294 ALA A O 1
ATOM 2335 N N . TYR A 1 295 ? 11.963 -10.696 13.836 1.00 83.69 295 TYR A N 1
ATOM 2336 C CA . TYR A 1 295 ? 11.714 -11.950 13.127 1.00 83.69 295 TYR A CA 1
ATOM 2337 C C . TYR A 1 295 ? 12.219 -13.153 13.927 1.00 83.69 295 TYR A C 1
ATOM 2339 O O . TYR A 1 295 ? 11.475 -14.117 14.102 1.00 83.69 295 TYR A O 1
ATOM 2347 N N . LEU A 1 296 ? 13.442 -13.072 14.463 1.00 86.50 296 LEU A N 1
ATOM 2348 C CA . LEU A 1 296 ? 14.031 -14.110 15.308 1.00 86.50 296 LEU A CA 1
ATOM 2349 C C . LEU A 1 296 ? 13.185 -14.363 16.558 1.00 86.50 296 LEU A C 1
ATOM 2351 O O . LEU A 1 296 ? 12.865 -15.509 16.852 1.00 86.50 296 LEU A O 1
ATOM 2355 N N . LYS A 1 297 ? 12.768 -13.301 17.257 1.00 84.50 297 LYS A N 1
ATOM 2356 C CA . LYS A 1 297 ? 11.906 -13.403 18.444 1.00 84.50 297 LYS A CA 1
ATOM 2357 C C . LYS A 1 297 ? 10.555 -14.051 18.127 1.00 84.50 297 LYS A C 1
ATOM 2359 O O . LYS A 1 297 ? 10.011 -14.753 18.970 1.00 84.50 297 LYS A O 1
ATOM 2364 N N . TYR A 1 298 ? 10.001 -13.788 16.944 1.00 81.00 298 TYR A N 1
ATOM 2365 C CA . TYR A 1 298 ? 8.693 -14.310 16.552 1.00 81.00 298 TYR A CA 1
ATOM 2366 C C . TYR A 1 298 ? 8.750 -15.767 16.065 1.00 81.00 298 TYR A C 1
ATOM 2368 O O . TYR A 1 298 ? 7.885 -16.562 16.417 1.00 81.00 298 TYR A O 1
ATOM 2376 N N . ASN A 1 299 ? 9.762 -16.126 15.268 1.00 80.81 299 ASN A N 1
ATOM 2377 C CA . ASN A 1 299 ? 9.854 -17.438 14.611 1.00 80.81 299 ASN A CA 1
ATOM 2378 C C . ASN A 1 299 ? 10.844 -18.403 15.277 1.00 80.81 299 ASN A C 1
ATOM 2380 O O . ASN A 1 299 ? 11.020 -19.519 14.787 1.00 80.81 299 ASN A O 1
ATOM 2384 N N . ASN A 1 300 ? 11.551 -17.969 16.326 1.00 85.75 300 ASN A N 1
ATOM 2385 C CA . ASN A 1 300 ? 12.678 -18.684 16.941 1.00 85.75 300 ASN A CA 1
ATOM 2386 C C . ASN A 1 300 ? 13.765 -19.113 15.933 1.00 85.75 300 ASN A C 1
ATOM 2388 O O . ASN A 1 300 ? 14.523 -20.047 16.173 1.00 85.75 300 ASN A O 1
ATOM 2392 N N . SER A 1 301 ? 13.824 -18.454 14.776 1.00 88.50 301 SER A N 1
ATOM 2393 C CA . SER A 1 301 ? 14.777 -18.713 13.697 1.00 88.50 301 SER A CA 1
ATOM 2394 C C . SER A 1 301 ? 14.943 -17.461 12.837 1.00 88.50 301 SER A C 1
ATOM 2396 O O . SER A 1 301 ? 14.042 -16.621 12.771 1.00 88.50 301 SER A O 1
ATOM 2398 N N . LEU A 1 302 ? 16.106 -17.315 12.200 1.00 90.50 302 LEU A N 1
ATOM 2399 C CA . LEU A 1 302 ? 16.367 -16.240 11.241 1.00 90.50 302 LEU A CA 1
ATOM 2400 C C . LEU A 1 302 ? 15.802 -16.589 9.853 1.00 90.50 302 LEU A C 1
ATOM 2402 O O . LEU A 1 302 ? 15.702 -17.770 9.512 1.00 90.50 302 LEU A O 1
ATOM 2406 N N . PRO A 1 303 ? 15.423 -15.590 9.038 1.00 90.94 303 PRO A N 1
ATOM 2407 C CA . PRO A 1 303 ? 14.870 -15.852 7.717 1.00 90.94 303 PRO A CA 1
ATOM 2408 C C . PRO A 1 303 ? 15.946 -16.368 6.754 1.00 90.94 303 PRO A C 1
ATOM 2410 O O . PRO A 1 303 ? 16.922 -15.685 6.484 1.00 90.94 303 PRO A O 1
ATOM 2413 N N . SER A 1 304 ? 15.743 -17.531 6.134 1.00 92.19 304 SER A N 1
ATOM 2414 C CA . SER A 1 304 ? 16.645 -18.029 5.078 1.00 92.19 304 SER A CA 1
ATOM 2415 C C . SER A 1 304 ? 16.671 -17.147 3.820 1.00 92.19 304 SER A C 1
ATOM 2417 O O . SER A 1 304 ? 17.594 -17.234 3.006 1.00 92.19 304 SER A O 1
ATOM 2419 N N . ARG A 1 305 ? 15.631 -16.324 3.624 1.00 92.19 305 ARG A N 1
ATOM 2420 C CA . ARG A 1 305 ? 15.464 -15.471 2.449 1.00 92.19 305 ARG A CA 1
ATOM 2421 C C . ARG A 1 305 ? 14.835 -14.138 2.819 1.00 92.19 305 ARG A C 1
ATOM 2423 O O . ARG A 1 305 ? 13.812 -14.101 3.496 1.00 92.19 305 ARG A O 1
ATOM 2430 N N . ILE A 1 306 ? 15.394 -13.056 2.296 1.00 93.75 306 ILE A N 1
ATOM 2431 C CA . ILE A 1 306 ? 14.930 -11.692 2.492 1.00 93.75 306 ILE A CA 1
ATOM 2432 C C . ILE A 1 306 ? 14.721 -11.034 1.127 1.00 93.75 306 ILE A C 1
ATOM 2434 O O . ILE A 1 306 ? 15.612 -11.039 0.283 1.00 93.75 306 ILE A O 1
ATOM 2438 N N . ILE A 1 307 ? 13.541 -10.464 0.895 1.00 94.75 307 ILE A N 1
ATOM 2439 C CA . ILE A 1 307 ? 13.245 -9.708 -0.328 1.00 94.75 307 ILE A CA 1
ATOM 2440 C C . ILE A 1 307 ? 12.797 -8.310 0.069 1.00 94.75 307 ILE A C 1
ATOM 2442 O O . ILE A 1 307 ? 11.805 -8.139 0.779 1.00 94.75 307 ILE A O 1
ATOM 2446 N N . VAL A 1 308 ? 13.544 -7.311 -0.385 1.00 94.69 308 VAL A N 1
ATOM 2447 C CA . VAL A 1 308 ? 13.348 -5.904 -0.048 1.00 94.69 308 VAL A CA 1
ATOM 2448 C C . VAL A 1 308 ? 12.727 -5.183 -1.236 1.00 94.69 308 VAL A C 1
ATOM 2450 O O . VAL A 1 308 ? 13.297 -5.176 -2.318 1.00 94.69 308 VAL A O 1
ATOM 2453 N N . TYR A 1 309 ? 11.589 -4.529 -1.024 1.00 94.50 309 TYR A N 1
ATOM 2454 C CA . TYR A 1 309 ? 10.960 -3.630 -1.982 1.00 94.50 309 TYR A CA 1
ATOM 2455 C C . TYR A 1 309 ? 11.159 -2.173 -1.553 1.00 94.50 309 TYR A C 1
ATOM 2457 O O . TYR A 1 309 ? 10.623 -1.732 -0.532 1.00 94.50 309 TYR A O 1
ATOM 2465 N N . ARG A 1 310 ? 11.922 -1.415 -2.341 1.00 91.56 310 ARG A N 1
ATOM 2466 C CA . ARG A 1 310 ? 12.306 -0.022 -2.081 1.00 91.56 310 ARG A CA 1
ATOM 2467 C C . ARG A 1 310 ? 11.519 0.929 -2.991 1.00 91.56 310 ARG A C 1
ATOM 2469 O O . ARG A 1 310 ? 11.783 0.984 -4.184 1.00 91.56 310 ARG A O 1
ATOM 2476 N N . ASP A 1 311 ? 10.567 1.681 -2.440 1.00 86.62 311 ASP A N 1
ATOM 2477 C CA . ASP A 1 311 ? 9.765 2.694 -3.161 1.00 86.62 311 ASP A CA 1
ATOM 2478 C C . ASP A 1 311 ? 10.394 4.093 -3.033 1.00 86.62 311 ASP A C 1
ATOM 2480 O O . ASP A 1 311 ? 11.091 4.364 -2.066 1.00 86.62 311 ASP A O 1
ATOM 2484 N N . GLY A 1 312 ? 10.158 5.007 -3.971 1.00 73.00 312 GLY A N 1
ATOM 2485 C CA . GLY A 1 312 ? 10.614 6.399 -3.860 1.00 73.00 312 GLY A CA 1
ATOM 2486 C C . GLY A 1 312 ? 12.061 6.634 -4.306 1.00 73.00 312 GLY A C 1
ATOM 2487 O O . GLY A 1 312 ? 12.759 7.461 -3.723 1.00 73.00 312 GLY A O 1
ATOM 2488 N N . VAL A 1 313 ? 12.516 5.908 -5.331 1.00 76.06 313 VAL A N 1
ATOM 2489 C CA . VAL A 1 313 ? 13.837 6.085 -5.958 1.00 76.06 313 VAL A CA 1
ATOM 2490 C C . VAL A 1 313 ? 13.649 6.414 -7.441 1.00 76.06 313 VAL A C 1
ATOM 2492 O O . VAL A 1 313 ? 12.989 5.666 -8.160 1.00 76.06 313 VAL A O 1
ATOM 2495 N N . GLY A 1 314 ? 14.209 7.541 -7.893 1.00 70.38 314 GLY A N 1
ATOM 2496 C CA . GLY A 1 314 ? 14.226 7.930 -9.310 1.00 70.38 314 GLY A CA 1
ATOM 2497 C C . GLY A 1 314 ? 15.328 7.222 -10.110 1.00 70.38 314 GLY A C 1
ATOM 2498 O O . GLY A 1 314 ? 16.254 6.658 -9.529 1.00 70.38 314 GLY A O 1
ATOM 2499 N N . ASP A 1 315 ? 15.257 7.282 -11.443 1.00 69.25 315 ASP A N 1
ATOM 2500 C CA . ASP A 1 315 ? 16.183 6.576 -12.349 1.00 69.25 315 ASP A CA 1
ATOM 2501 C C . ASP A 1 315 ? 17.659 6.916 -12.097 1.00 69.25 315 ASP A C 1
ATOM 2503 O O . ASP A 1 315 ? 18.487 6.011 -12.008 1.00 69.25 315 ASP A O 1
ATOM 2507 N N . GLY A 1 316 ? 17.980 8.196 -11.881 1.00 68.44 316 GLY A N 1
ATOM 2508 C CA . GLY A 1 316 ? 19.351 8.648 -11.608 1.00 68.44 316 GLY A CA 1
ATOM 2509 C C . GLY A 1 316 ? 19.934 8.177 -10.269 1.00 68.44 316 GLY A C 1
ATOM 2510 O O . GLY A 1 316 ? 21.136 8.283 -10.060 1.00 68.44 316 GLY A O 1
ATOM 2511 N N . MET A 1 317 ? 19.106 7.631 -9.371 1.00 71.62 317 MET A N 1
ATOM 2512 C CA . MET A 1 317 ? 19.507 7.206 -8.023 1.00 71.62 317 MET A CA 1
ATOM 2513 C C . MET A 1 317 ? 19.615 5.681 -7.878 1.00 71.62 317 MET A C 1
ATOM 2515 O O . MET A 1 317 ? 19.932 5.200 -6.791 1.00 71.62 317 MET A O 1
ATOM 2519 N N . LEU A 1 318 ? 19.361 4.905 -8.943 1.00 84.19 318 LEU A N 1
ATOM 2520 C CA . LEU A 1 318 ? 19.436 3.439 -8.893 1.00 84.19 318 LEU A CA 1
ATOM 2521 C C . LEU A 1 318 ? 20.822 2.944 -8.468 1.00 84.19 318 LEU A C 1
ATOM 2523 O O . LEU A 1 318 ? 20.921 2.125 -7.556 1.00 84.19 318 LEU A O 1
ATOM 2527 N N . ARG A 1 319 ? 21.887 3.482 -9.078 1.00 83.75 319 ARG A N 1
ATOM 2528 C CA . ARG A 1 319 ? 23.272 3.132 -8.720 1.00 83.75 319 ARG A CA 1
ATOM 2529 C C . ARG A 1 319 ? 23.568 3.455 -7.261 1.00 83.75 319 ARG A C 1
ATOM 2531 O O . ARG A 1 319 ? 24.105 2.619 -6.557 1.00 83.75 319 ARG A O 1
ATOM 2538 N N . SER A 1 320 ? 23.078 4.584 -6.751 1.00 79.44 320 SER A N 1
ATOM 2539 C CA . SER A 1 320 ? 23.228 4.921 -5.333 1.00 79.44 320 SER A CA 1
ATOM 2540 C C . SER A 1 320 ? 22.571 3.899 -4.396 1.00 79.44 320 SER A C 1
ATOM 2542 O O . SER A 1 320 ? 23.071 3.679 -3.299 1.00 79.44 320 SER A O 1
ATOM 2544 N N . VAL A 1 321 ? 21.465 3.254 -4.785 1.00 84.38 321 VAL A N 1
ATOM 2545 C CA . VAL A 1 321 ? 20.880 2.166 -3.977 1.00 84.38 321 VAL A CA 1
ATOM 2546 C C . VAL A 1 321 ? 21.819 0.961 -3.945 1.00 84.38 321 VAL A C 1
ATOM 2548 O O . VAL A 1 321 ? 22.047 0.409 -2.870 1.00 84.38 321 VAL A O 1
ATOM 2551 N N . VAL A 1 322 ? 22.387 0.589 -5.094 1.00 88.50 322 VAL A N 1
ATOM 2552 C CA . VAL A 1 322 ? 23.349 -0.517 -5.212 1.00 88.50 322 VAL A CA 1
ATOM 2553 C C . VAL A 1 322 ? 24.621 -0.229 -4.421 1.00 88.50 322 VAL A C 1
ATOM 2555 O O . VAL A 1 322 ? 25.012 -1.040 -3.593 1.00 88.50 322 VAL A O 1
ATOM 2558 N N . ASP A 1 323 ? 25.223 0.940 -4.616 1.00 84.62 323 ASP A N 1
ATOM 2559 C CA . ASP A 1 323 ? 26.540 1.271 -4.066 1.00 84.62 323 ASP A CA 1
ATOM 2560 C C . ASP A 1 323 ? 26.489 1.562 -2.562 1.00 84.62 323 ASP A C 1
ATOM 2562 O O . ASP A 1 323 ? 27.481 1.399 -1.852 1.00 84.62 323 ASP A O 1
ATOM 2566 N N . TYR A 1 324 ? 25.329 1.993 -2.055 1.00 81.44 324 TYR A N 1
ATOM 2567 C CA . TYR A 1 324 ? 25.199 2.445 -0.675 1.00 81.44 324 TYR A CA 1
ATOM 2568 C C . TYR A 1 324 ? 24.188 1.647 0.148 1.00 81.44 324 TYR A C 1
ATOM 2570 O O . TYR A 1 324 ? 24.542 1.195 1.235 1.00 81.44 324 TYR A O 1
ATOM 2578 N N . GLU A 1 325 ? 22.939 1.480 -0.299 1.00 85.25 325 GLU A N 1
ATOM 2579 C CA . GLU A 1 325 ? 21.891 0.847 0.525 1.00 85.25 325 GLU A CA 1
ATOM 2580 C C . GLU A 1 325 ? 22.054 -0.677 0.616 1.00 85.25 325 GLU A C 1
ATOM 2582 O O . GLU A 1 325 ? 21.875 -1.245 1.695 1.00 85.25 325 GLU A O 1
ATOM 2587 N N . VAL A 1 326 ? 22.428 -1.344 -0.480 1.00 89.88 326 VAL A N 1
ATOM 2588 C CA . VAL A 1 326 ? 22.615 -2.804 -0.501 1.00 89.88 326 VAL A CA 1
ATOM 2589 C C . VAL A 1 326 ? 23.751 -3.246 0.443 1.00 89.88 326 VAL A C 1
ATOM 2591 O O . VAL A 1 326 ? 23.484 -4.091 1.302 1.00 89.88 326 VAL A O 1
ATOM 2594 N N . PRO A 1 327 ? 24.967 -2.652 0.410 1.00 89.12 327 PRO A N 1
ATOM 2595 C CA . PRO A 1 327 ? 26.027 -2.973 1.367 1.00 89.12 327 PRO A CA 1
ATOM 2596 C C . PRO A 1 327 ? 25.620 -2.763 2.826 1.00 89.12 327 PRO A C 1
ATOM 2598 O O . PRO A 1 327 ? 25.991 -3.559 3.686 1.00 89.12 327 PRO A O 1
ATOM 2601 N N . GLN A 1 328 ? 24.817 -1.734 3.120 1.00 83.94 328 GLN A N 1
ATOM 2602 C CA . GLN A 1 328 ? 24.289 -1.521 4.472 1.00 83.94 328 GLN A CA 1
ATOM 2603 C C . GLN A 1 328 ? 23.376 -2.671 4.897 1.00 83.94 328 GLN A C 1
ATOM 2605 O O . GLN A 1 328 ? 23.543 -3.212 5.984 1.00 83.94 328 GLN A O 1
ATOM 2610 N N . ILE A 1 329 ? 22.440 -3.088 4.041 1.00 88.56 329 ILE A N 1
ATOM 2611 C CA . ILE A 1 329 ? 21.553 -4.220 4.335 1.00 88.56 329 ILE A CA 1
ATOM 2612 C C . ILE A 1 329 ? 22.374 -5.489 4.602 1.00 88.56 329 ILE A C 1
ATOM 2614 O O . ILE A 1 329 ? 22.137 -6.185 5.591 1.00 88.56 329 ILE A O 1
ATOM 2618 N N . MET A 1 330 ? 23.383 -5.761 3.770 1.00 90.12 330 MET A N 1
ATOM 2619 C CA . MET A 1 330 ? 24.287 -6.898 3.961 1.00 90.12 330 MET A CA 1
ATOM 2620 C C . MET A 1 330 ? 25.062 -6.803 5.282 1.00 90.12 330 MET A C 1
ATOM 2622 O O . MET A 1 330 ? 25.213 -7.802 5.982 1.00 90.12 330 MET A O 1
ATOM 2626 N N . GLN A 1 331 ? 25.504 -5.608 5.672 1.00 87.56 331 GLN A N 1
ATOM 2627 C CA . GLN A 1 331 ? 26.180 -5.396 6.949 1.00 87.56 331 GLN A CA 1
ATOM 2628 C C . GLN A 1 331 ? 25.248 -5.642 8.151 1.00 87.56 331 GLN A C 1
ATOM 2630 O O . GLN A 1 331 ? 25.672 -6.242 9.142 1.00 87.56 331 GLN A O 1
ATOM 2635 N N . SER A 1 332 ? 23.970 -5.243 8.073 1.00 85.69 332 SER A N 1
ATOM 2636 C CA . SER A 1 332 ? 22.975 -5.551 9.116 1.00 85.69 332 SER A CA 1
ATOM 2637 C C . SER A 1 332 ? 22.775 -7.054 9.276 1.00 85.69 332 SER A C 1
ATOM 2639 O O . SER A 1 332 ? 22.642 -7.539 10.396 1.00 85.69 332 SER A O 1
ATOM 2641 N N . ILE A 1 333 ? 22.761 -7.784 8.159 1.00 90.31 333 ILE A N 1
ATOM 2642 C CA . ILE A 1 333 ? 22.631 -9.242 8.133 1.00 90.31 333 ILE A CA 1
ATOM 2643 C C . ILE A 1 333 ? 23.834 -9.894 8.823 1.00 90.31 333 ILE A C 1
ATOM 2645 O O . ILE A 1 333 ? 23.638 -10.651 9.770 1.00 90.31 333 ILE A O 1
ATOM 2649 N N . LYS A 1 334 ? 25.064 -9.520 8.441 1.00 89.50 334 LYS A N 1
ATOM 2650 C CA . LYS A 1 334 ? 26.304 -10.034 9.058 1.00 89.50 334 LYS A CA 1
ATOM 2651 C C . LYS A 1 334 ? 26.376 -9.782 10.566 1.00 89.50 334 LYS A C 1
ATOM 2653 O O . LYS A 1 334 ? 26.946 -10.571 11.310 1.00 89.50 334 LYS A O 1
ATOM 2658 N N . THR A 1 335 ? 25.766 -8.694 11.038 1.00 87.75 335 THR A N 1
ATOM 2659 C CA . THR A 1 335 ? 25.724 -8.347 12.470 1.00 87.75 335 THR A CA 1
ATOM 2660 C C . THR A 1 335 ? 24.882 -9.334 13.298 1.00 87.75 335 THR A C 1
ATOM 2662 O O . THR A 1 335 ? 25.061 -9.409 14.510 1.00 87.75 335 THR A O 1
ATOM 2665 N N . MET A 1 336 ? 23.980 -10.111 12.681 1.00 86.50 336 MET A N 1
ATOM 2666 C CA . MET A 1 336 ? 23.209 -11.147 13.387 1.00 86.50 336 MET A CA 1
ATOM 2667 C C . MET A 1 336 ? 24.024 -12.415 13.687 1.00 86.50 336 MET A C 1
ATOM 2669 O O . MET A 1 336 ? 23.642 -13.170 14.577 1.00 86.50 336 MET A O 1
ATOM 2673 N N . GLY A 1 337 ? 25.123 -12.649 12.968 1.00 84.38 337 GLY A N 1
ATOM 2674 C CA . GLY A 1 337 ? 26.006 -13.801 13.143 1.00 84.38 337 GLY A CA 1
ATOM 2675 C C . GLY A 1 337 ? 26.978 -13.935 11.971 1.00 84.38 337 GLY A C 1
ATOM 2676 O O . GLY A 1 337 ? 26.590 -13.708 10.828 1.00 84.38 337 GLY A O 1
ATOM 2677 N N . GLN A 1 338 ? 28.230 -14.308 12.253 1.00 73.31 338 GLN A N 1
ATOM 2678 C CA . GLN A 1 338 ? 29.288 -14.430 11.236 1.00 73.31 338 GLN A CA 1
ATOM 2679 C C . GLN A 1 338 ? 28.952 -15.480 10.161 1.00 73.31 338 GLN A C 1
ATOM 2681 O O . GLN A 1 338 ? 29.226 -15.243 8.989 1.00 73.31 338 GLN A O 1
ATOM 2686 N N . ASP A 1 339 ? 28.274 -16.569 10.540 1.00 86.06 339 ASP A N 1
ATOM 2687 C CA . ASP A 1 339 ? 27.900 -17.672 9.637 1.00 86.06 339 ASP A CA 1
ATOM 2688 C C . ASP A 1 339 ? 26.503 -17.511 9.006 1.00 86.06 339 ASP A C 1
ATOM 2690 O O . ASP A 1 339 ? 26.011 -18.396 8.304 1.00 86.06 339 ASP A O 1
ATOM 2694 N N . TYR A 1 340 ? 25.805 -16.405 9.285 1.00 91.69 340 TYR A N 1
ATOM 2695 C CA . TYR A 1 340 ? 24.447 -16.195 8.795 1.00 91.69 340 TYR A CA 1
ATOM 2696 C C . TYR A 1 340 ? 24.443 -15.508 7.425 1.00 91.69 340 TYR A C 1
ATOM 2698 O O . TYR A 1 340 ? 24.595 -14.290 7.314 1.00 91.69 340 TYR A O 1
ATOM 2706 N N . GLU A 1 341 ? 24.188 -16.297 6.379 1.00 90.38 341 GLU A N 1
ATOM 2707 C CA . GLU A 1 341 ? 24.131 -15.828 4.993 1.00 90.38 341 GLU A CA 1
ATOM 2708 C C . GLU A 1 341 ? 22.772 -16.150 4.334 1.00 90.38 341 GLU A C 1
ATOM 2710 O O . GLU A 1 341 ? 22.606 -17.166 3.653 1.00 90.38 341 GLU A O 1
ATOM 2715 N N . PRO A 1 342 ? 21.743 -15.308 4.544 1.00 93.94 342 PRO A N 1
ATOM 2716 C CA . PRO A 1 342 ? 20.461 -15.460 3.882 1.00 93.94 342 PRO A CA 1
ATOM 2717 C C . PRO A 1 342 ? 20.539 -15.040 2.413 1.00 93.94 342 PRO A C 1
ATOM 2719 O O . PRO A 1 342 ? 21.297 -14.157 2.007 1.00 93.94 342 PRO A O 1
ATOM 2722 N N . LYS A 1 343 ? 19.632 -15.604 1.622 1.00 95.69 343 LYS A N 1
ATOM 2723 C CA . LYS A 1 343 ? 19.373 -15.156 0.253 1.00 95.69 343 LYS A CA 1
ATOM 2724 C C . LYS A 1 343 ? 18.707 -13.782 0.272 1.00 95.69 343 LYS A C 1
ATOM 2726 O O . LYS A 1 343 ? 17.675 -13.626 0.910 1.00 95.69 343 LYS A O 1
ATOM 2731 N N . LEU A 1 344 ? 19.241 -12.813 -0.454 1.00 95.69 344 LEU A N 1
ATOM 2732 C CA . LEU A 1 344 ? 18.796 -11.427 -0.529 1.00 95.69 344 LEU A CA 1
ATOM 2733 C C . LEU A 1 344 ? 18.451 -11.025 -1.973 1.00 95.69 344 LEU A C 1
ATOM 2735 O O . LEU A 1 344 ? 19.239 -11.210 -2.899 1.00 95.69 344 LEU A O 1
ATOM 2739 N N . SER A 1 345 ? 17.291 -10.391 -2.138 1.00 96.81 345 SER A N 1
ATOM 2740 C CA . SER A 1 345 ? 16.959 -9.619 -3.340 1.00 96.81 345 SER A CA 1
ATOM 2741 C C . SER A 1 345 ? 16.525 -8.211 -2.950 1.00 96.81 345 SER A C 1
ATOM 2743 O O . SER A 1 345 ? 15.760 -8.041 -1.999 1.00 96.81 345 SER A O 1
ATOM 2745 N N . VAL A 1 346 ? 16.963 -7.205 -3.703 1.00 95.94 346 VAL A N 1
ATOM 2746 C CA . VAL A 1 346 ? 16.537 -5.811 -3.545 1.00 95.94 346 VAL A CA 1
ATOM 2747 C C . VAL A 1 346 ? 15.891 -5.344 -4.842 1.00 95.94 346 VAL A C 1
ATOM 2749 O O . VAL A 1 346 ? 16.517 -5.319 -5.899 1.00 95.94 346 VAL A O 1
ATOM 2752 N N . VAL A 1 347 ? 14.613 -4.987 -4.747 1.00 96.50 347 VAL A N 1
ATOM 2753 C CA . VAL A 1 347 ? 13.755 -4.582 -5.858 1.00 96.50 347 VAL A CA 1
ATOM 2754 C C . VAL A 1 347 ? 13.342 -3.131 -5.653 1.00 96.50 347 VAL A C 1
ATOM 2756 O O . VAL A 1 347 ? 12.636 -2.797 -4.700 1.00 96.50 347 VAL A O 1
ATOM 2759 N N . VAL A 1 348 ? 13.761 -2.249 -6.550 1.00 94.56 348 VAL A N 1
ATOM 2760 C CA . VAL A 1 348 ? 13.307 -0.860 -6.584 1.00 94.56 348 VAL A CA 1
ATOM 2761 C C . VAL A 1 348 ? 11.950 -0.794 -7.278 1.00 94.56 348 VAL A C 1
ATOM 2763 O O . VAL A 1 348 ? 11.783 -1.306 -8.382 1.00 94.56 348 VAL A O 1
ATOM 2766 N N . VAL A 1 349 ? 10.979 -0.161 -6.621 1.00 94.00 349 VAL A N 1
ATOM 2767 C CA . VAL A 1 349 ? 9.601 0.002 -7.090 1.00 94.00 349 VAL A CA 1
ATOM 2768 C C . VAL A 1 349 ? 9.402 1.429 -7.586 1.00 94.00 349 VAL A C 1
ATOM 2770 O O . VAL A 1 349 ? 9.501 2.386 -6.819 1.00 94.00 349 VAL A O 1
ATOM 2773 N N . LYS A 1 350 ? 9.067 1.574 -8.868 1.00 89.00 350 LYS A N 1
ATOM 2774 C CA . LYS A 1 350 ? 8.829 2.858 -9.528 1.00 89.00 350 LYS A CA 1
ATOM 2775 C C . LYS A 1 350 ? 7.377 2.968 -9.965 1.00 89.00 350 LYS A C 1
ATOM 2777 O O . LYS A 1 350 ? 6.924 2.344 -10.923 1.00 89.00 350 LYS A O 1
ATOM 2782 N N . LYS A 1 351 ? 6.639 3.813 -9.249 1.00 85.19 351 LYS A N 1
ATOM 2783 C CA . LYS A 1 351 ? 5.240 4.159 -9.555 1.00 85.19 351 LYS A CA 1
ATOM 2784 C C . LYS A 1 351 ? 5.091 5.434 -10.394 1.00 85.19 351 LYS A C 1
ATOM 2786 O O . LYS A 1 351 ? 4.034 5.668 -10.965 1.00 85.19 351 LYS A O 1
ATOM 2791 N N . ARG A 1 352 ? 6.126 6.271 -10.479 1.00 78.44 352 ARG A N 1
ATOM 2792 C CA . ARG A 1 352 ? 6.110 7.513 -11.270 1.00 78.44 352 ARG A CA 1
ATOM 2793 C C . ARG A 1 352 ? 6.807 7.274 -12.601 1.00 78.44 352 ARG A C 1
ATOM 2795 O O . ARG A 1 352 ? 7.995 7.534 -12.721 1.00 78.44 352 ARG A O 1
ATOM 2802 N N . ILE A 1 353 ? 6.076 6.713 -13.559 1.00 83.50 353 ILE A N 1
ATOM 2803 C CA . ILE A 1 353 ? 6.612 6.364 -14.880 1.00 83.50 353 ILE A CA 1
ATOM 2804 C C . ILE A 1 353 ? 5.729 6.915 -15.998 1.00 83.50 353 ILE A C 1
ATOM 2806 O O . ILE A 1 353 ? 4.503 7.003 -15.856 1.00 83.50 353 ILE A O 1
ATOM 2810 N N . SER A 1 354 ? 6.358 7.275 -17.115 1.00 82.81 354 SER A N 1
ATOM 2811 C CA . SER A 1 354 ? 5.700 7.777 -18.325 1.00 82.81 354 SER A CA 1
ATOM 2812 C C . SER A 1 354 ? 5.107 6.654 -19.180 1.00 82.81 354 SER A C 1
ATOM 2814 O O . SER A 1 354 ? 4.078 6.866 -19.823 1.00 82.81 354 SER A O 1
ATOM 2816 N N . SER A 1 355 ? 5.687 5.450 -19.128 1.00 88.69 355 SER A N 1
ATOM 2817 C CA . SER A 1 355 ? 5.244 4.288 -19.902 1.00 88.69 355 SER A CA 1
ATOM 2818 C C . SER A 1 355 ? 3.763 3.977 -19.670 1.00 88.69 355 SER A C 1
ATOM 2820 O O . SER A 1 355 ? 3.278 3.937 -18.532 1.00 88.69 355 SER A O 1
ATOM 2822 N N . ARG A 1 356 ? 3.022 3.768 -20.759 1.00 90.94 356 ARG A N 1
ATOM 2823 C CA . ARG A 1 356 ? 1.624 3.323 -20.757 1.00 90.94 356 ARG A CA 1
ATOM 2824 C C . ARG A 1 356 ? 1.484 2.182 -21.751 1.00 90.94 356 ARG A C 1
ATOM 2826 O O . ARG A 1 356 ? 2.031 2.253 -22.844 1.00 90.94 356 ARG A O 1
ATOM 2833 N N . PHE A 1 357 ? 0.746 1.157 -21.348 1.00 93.31 357 PHE A N 1
ATOM 2834 C CA . PHE A 1 357 ? 0.499 -0.024 -22.163 1.00 93.31 357 PHE A CA 1
ATOM 2835 C C . PHE A 1 357 ? -0.986 -0.132 -22.458 1.00 93.31 357 PHE A C 1
ATOM 2837 O O . PHE A 1 357 ? -1.821 0.194 -21.611 1.00 93.31 357 PHE A O 1
ATOM 2844 N N . PHE A 1 358 ? -1.296 -0.609 -23.655 1.00 93.75 358 PHE A N 1
ATOM 2845 C CA . PHE A 1 358 ? -2.656 -0.784 -24.131 1.00 93.75 358 PHE A CA 1
ATOM 2846 C C . PHE A 1 358 ? -2.822 -2.213 -24.631 1.00 93.75 358 PHE A C 1
ATOM 2848 O O . PHE A 1 358 ? -1.923 -2.752 -25.273 1.00 93.75 358 PHE A O 1
ATOM 2855 N N . ALA A 1 359 ? -3.965 -2.824 -24.340 1.00 92.94 359 ALA A N 1
ATOM 2856 C CA . ALA A 1 359 ? -4.314 -4.133 -24.868 1.00 92.94 359 ALA A CA 1
ATOM 2857 C C . ALA A 1 359 ? -5.303 -3.969 -26.023 1.00 92.94 359 ALA A C 1
ATOM 2859 O O . ALA A 1 359 ? -6.221 -3.151 -25.947 1.00 92.94 359 ALA A O 1
ATOM 2860 N N . ARG A 1 360 ? -5.142 -4.765 -27.083 1.00 90.06 360 ARG A N 1
ATOM 2861 C CA . ARG A 1 360 ? -6.173 -4.921 -28.114 1.00 90.06 360 ARG A CA 1
ATOM 2862 C C . ARG A 1 360 ? -7.068 -6.092 -27.728 1.00 90.06 360 ARG A C 1
ATOM 2864 O O . ARG A 1 360 ? -6.638 -7.237 -27.794 1.00 90.06 360 ARG A O 1
ATOM 2871 N N . ILE A 1 361 ? -8.291 -5.790 -27.310 1.00 87.12 361 ILE A N 1
ATOM 2872 C CA . ILE A 1 361 ? -9.305 -6.764 -26.894 1.00 87.12 361 ILE A CA 1
ATOM 2873 C C . ILE A 1 361 ? -10.505 -6.578 -27.822 1.00 87.12 361 ILE A C 1
ATOM 2875 O O . ILE A 1 361 ? -11.023 -5.469 -27.938 1.00 87.12 361 ILE A O 1
ATOM 2879 N N . ASP A 1 362 ? -10.910 -7.633 -28.529 1.00 85.25 362 ASP A N 1
ATOM 2880 C CA . ASP A 1 362 ? -12.031 -7.608 -29.484 1.00 85.25 362 ASP A CA 1
ATOM 2881 C C . ASP A 1 362 ? -11.936 -6.472 -30.524 1.00 85.25 362 ASP A C 1
ATOM 2883 O O . ASP A 1 362 ? -12.912 -5.794 -30.848 1.00 85.25 362 ASP A O 1
ATOM 2887 N N . GLY A 1 363 ? -10.719 -6.207 -31.012 1.00 82.88 363 GLY A N 1
ATOM 2888 C CA . GLY A 1 363 ? -10.441 -5.139 -31.980 1.00 82.88 363 GLY A CA 1
ATOM 2889 C C . GLY A 1 363 ? -10.509 -3.716 -31.411 1.00 82.88 363 GLY A C 1
ATOM 2890 O O . GLY A 1 363 ? -10.273 -2.760 -32.147 1.00 82.88 363 GLY A O 1
ATOM 2891 N N . LYS A 1 364 ? -10.789 -3.557 -30.113 1.00 87.88 364 LYS A N 1
ATOM 2892 C CA . LYS A 1 364 ? -10.805 -2.270 -29.412 1.00 87.88 364 LYS A CA 1
ATOM 2893 C C . LYS A 1 364 ? -9.602 -2.132 -28.497 1.00 87.88 364 LYS A C 1
ATOM 2895 O O . LYS A 1 364 ? -9.058 -3.106 -27.980 1.00 87.88 364 LYS A O 1
ATOM 2900 N N . ILE A 1 365 ? -9.186 -0.891 -28.301 1.00 90.75 365 ILE A N 1
ATOM 2901 C CA . ILE A 1 365 ? -8.077 -0.561 -27.417 1.00 90.75 365 ILE A CA 1
ATOM 2902 C C . ILE A 1 365 ? -8.622 -0.400 -26.015 1.00 90.75 365 ILE A C 1
ATOM 2904 O O . ILE A 1 365 ? -9.485 0.428 -25.772 1.00 90.75 365 ILE A O 1
ATOM 2908 N N . ALA A 1 366 ? -8.094 -1.184 -25.092 1.00 92.38 366 ALA A N 1
ATOM 2909 C CA . ALA A 1 366 ? -8.519 -1.197 -23.710 1.00 92.38 366 ALA A CA 1
ATOM 2910 C C . ALA A 1 366 ? -7.309 -1.151 -22.776 1.00 92.38 366 ALA A C 1
ATOM 2912 O O . ALA A 1 366 ? -6.151 -1.307 -23.178 1.00 92.38 366 ALA A O 1
ATOM 2913 N N . ASN A 1 367 ? -7.586 -0.942 -21.491 1.00 92.94 367 ASN A N 1
ATOM 2914 C CA . ASN A 1 367 ? -6.575 -1.141 -20.465 1.00 92.94 367 ASN A CA 1
ATOM 2915 C C . ASN A 1 367 ? -6.172 -2.625 -20.423 1.00 92.94 367 ASN A C 1
ATOM 2917 O O . ASN A 1 367 ? -7.057 -3.485 -20.467 1.00 92.94 367 ASN A O 1
ATOM 2921 N N . PRO A 1 368 ? -4.870 -2.939 -20.297 1.00 94.25 368 PRO A N 1
ATOM 2922 C CA . PRO A 1 368 ? -4.432 -4.299 -20.032 1.00 94.25 368 PRO A CA 1
ATOM 2923 C C . PRO A 1 368 ? -5.074 -4.854 -18.755 1.00 94.25 368 PRO A C 1
ATOM 2925 O O . PRO A 1 368 ? -5.264 -4.102 -17.791 1.00 94.25 368 PRO A O 1
ATOM 2928 N N . PRO A 1 369 ? -5.401 -6.156 -18.719 1.00 93.81 369 PRO A N 1
ATOM 2929 C CA . PRO A 1 369 ? -5.981 -6.769 -17.534 1.00 93.81 369 PRO A CA 1
ATOM 2930 C C . PRO A 1 369 ? -4.991 -6.765 -16.353 1.00 93.81 369 PRO A C 1
ATOM 2932 O O . PRO A 1 369 ? -3.771 -6.836 -16.559 1.00 93.81 369 PRO A O 1
ATOM 2935 N N . PRO A 1 370 ? -5.491 -6.726 -15.104 1.00 95.44 370 PRO A N 1
ATOM 2936 C CA . PRO A 1 370 ? -4.679 -6.960 -13.914 1.00 95.44 370 PRO A CA 1
ATOM 2937 C C . PRO A 1 370 ? -3.867 -8.255 -14.022 1.00 95.44 370 PRO A C 1
ATOM 2939 O O . PRO A 1 370 ? -4.384 -9.290 -14.431 1.00 95.44 370 PRO A O 1
ATOM 2942 N N . GLY A 1 371 ? -2.592 -8.192 -13.645 1.00 95.88 371 GLY A N 1
ATOM 2943 C CA . GLY A 1 371 ? -1.635 -9.286 -13.802 1.00 95.88 371 GLY A CA 1
ATOM 2944 C C . GLY A 1 371 ? -0.832 -9.238 -15.103 1.00 95.88 371 GLY A C 1
ATOM 2945 O O . GLY A 1 371 ? 0.028 -10.095 -15.283 1.00 95.88 371 GLY A O 1
ATOM 2946 N N . THR A 1 372 ? -1.055 -8.260 -15.991 1.00 97.00 372 THR A N 1
ATOM 2947 C CA . THR A 1 372 ? -0.217 -8.092 -17.193 1.00 97.00 372 THR A CA 1
ATOM 2948 C C . THR A 1 372 ? 1.223 -7.750 -16.801 1.00 97.00 372 THR A C 1
ATOM 2950 O O . THR A 1 372 ? 1.454 -6.777 -16.082 1.00 97.00 372 THR A O 1
ATOM 2953 N N . VAL A 1 373 ? 2.178 -8.531 -17.297 1.00 97.69 373 VAL A N 1
ATOM 2954 C CA . VAL A 1 373 ? 3.624 -8.401 -17.117 1.00 97.69 373 VAL A CA 1
ATOM 2955 C C . VAL A 1 373 ? 4.278 -8.137 -18.464 1.00 97.69 373 VAL A C 1
ATOM 2957 O O . VAL A 1 373 ? 3.948 -8.791 -19.456 1.00 97.69 373 VAL A O 1
ATOM 2960 N N . ILE A 1 374 ? 5.206 -7.183 -18.478 1.00 96.56 374 ILE A N 1
ATOM 2961 C CA . ILE A 1 374 ? 6.018 -6.836 -19.645 1.00 96.56 374 ILE A CA 1
ATOM 2962 C C . ILE A 1 374 ? 7.473 -6.791 -19.194 1.00 96.56 374 ILE A C 1
ATOM 2964 O O . ILE A 1 374 ? 7.839 -5.980 -18.345 1.00 96.56 374 ILE A O 1
ATOM 2968 N N . ASP A 1 375 ? 8.278 -7.695 -19.731 1.00 93.56 375 ASP A N 1
ATOM 2969 C CA . ASP A 1 375 ? 9.680 -7.925 -19.372 1.00 93.56 375 ASP A CA 1
ATOM 2970 C C . ASP A 1 375 ? 10.603 -7.984 -20.605 1.00 93.56 375 ASP A C 1
ATOM 2972 O O . ASP A 1 375 ? 11.766 -8.366 -20.502 1.00 93.56 375 ASP A O 1
ATOM 2976 N N . THR A 1 376 ? 10.097 -7.573 -21.771 1.00 87.12 376 THR A N 1
ATOM 2977 C CA . THR A 1 376 ? 10.810 -7.564 -23.056 1.00 87.12 376 THR A CA 1
ATOM 2978 C C . THR A 1 376 ? 10.612 -6.236 -23.791 1.00 87.12 376 THR A C 1
ATOM 2980 O O . THR A 1 376 ? 9.645 -5.519 -23.524 1.00 87.12 376 THR A O 1
ATOM 2983 N N . GLU A 1 377 ? 11.536 -5.921 -24.709 1.00 83.00 377 GLU A N 1
ATOM 2984 C CA . GLU A 1 377 ? 11.568 -4.770 -25.641 1.00 83.00 377 GLU A CA 1
ATOM 2985 C C . GLU A 1 377 ? 11.677 -3.370 -25.013 1.00 83.00 377 GLU A C 1
ATOM 2987 O O . GLU A 1 377 ? 12.478 -2.554 -25.455 1.00 83.00 377 GLU A O 1
ATOM 2992 N N . VAL A 1 378 ? 10.888 -3.087 -23.980 1.00 86.69 378 VAL A N 1
ATOM 2993 C CA . VAL A 1 378 ? 10.816 -1.787 -23.287 1.00 86.69 378 VAL A CA 1
ATOM 2994 C C . VAL A 1 378 ? 11.583 -1.774 -21.960 1.00 86.69 378 VAL A C 1
ATOM 2996 O O . VAL A 1 378 ? 11.507 -0.806 -21.198 1.00 86.69 378 VAL A O 1
ATOM 2999 N N . THR A 1 379 ? 12.269 -2.875 -21.661 1.00 88.81 379 THR A N 1
ATOM 3000 C CA . THR A 1 379 ? 13.175 -3.067 -20.527 1.00 88.81 379 THR A CA 1
ATOM 3001 C C . THR A 1 379 ? 14.567 -2.524 -20.842 1.00 88.81 379 THR A C 1
ATOM 3003 O O . THR A 1 379 ? 14.921 -2.308 -22.002 1.00 88.81 379 THR A O 1
ATOM 3006 N N . ARG A 1 380 ? 15.362 -2.241 -19.807 1.00 84.38 380 ARG A N 1
ATOM 3007 C CA . ARG A 1 380 ? 16.716 -1.697 -19.994 1.00 84.38 380 ARG A CA 1
ATOM 3008 C C . ARG A 1 380 ? 17.714 -2.853 -20.125 1.00 84.38 380 ARG A C 1
ATOM 3010 O O . ARG A 1 380 ? 17.765 -3.662 -19.204 1.00 84.38 380 ARG A O 1
ATOM 3017 N N . PRO A 1 381 ? 18.552 -2.926 -21.178 1.00 83.56 381 PRO A N 1
ATOM 3018 C CA . PRO A 1 381 ? 19.504 -4.029 -21.351 1.00 83.56 381 PRO A CA 1
ATOM 3019 C C . PRO A 1 381 ? 20.458 -4.219 -20.165 1.00 83.56 381 PRO A C 1
ATOM 3021 O O . PRO A 1 381 ? 20.890 -5.333 -19.883 1.00 83.56 381 PRO A O 1
ATOM 3024 N N . GLU A 1 382 ? 20.778 -3.134 -19.457 1.00 85.88 382 GLU A N 1
ATOM 3025 C CA . GLU A 1 382 ? 21.728 -3.140 -18.342 1.00 85.88 382 GLU A CA 1
ATOM 3026 C C . GLU A 1 382 ? 21.094 -3.558 -17.009 1.00 85.88 382 GLU A C 1
ATOM 3028 O O . GLU A 1 382 ? 21.809 -3.762 -16.028 1.00 85.88 382 GLU A O 1
ATOM 3033 N N . TRP A 1 383 ? 19.762 -3.645 -16.937 1.00 86.88 383 TRP A N 1
ATOM 3034 C CA . TRP A 1 383 ? 19.044 -3.897 -15.693 1.00 86.88 383 TRP A CA 1
ATOM 3035 C C . TRP A 1 383 ? 18.125 -5.102 -15.814 1.00 86.88 383 TRP A C 1
ATOM 3037 O O . TRP A 1 383 ? 17.376 -5.258 -16.769 1.00 86.88 383 TRP A O 1
ATOM 3047 N N . TYR A 1 384 ? 18.093 -5.916 -14.763 1.00 92.81 384 TYR A N 1
ATOM 3048 C CA . TYR A 1 384 ? 17.010 -6.870 -14.591 1.00 92.81 384 TYR A CA 1
ATOM 3049 C C . TYR A 1 384 ? 15.748 -6.107 -14.163 1.00 92.81 384 TYR A C 1
ATOM 3051 O O . TYR A 1 384 ? 15.596 -5.729 -12.997 1.00 92.81 384 TYR A O 1
ATOM 3059 N N . ASP A 1 385 ? 14.839 -5.862 -15.107 1.00 94.88 385 ASP A N 1
ATOM 3060 C CA . ASP A 1 385 ? 13.613 -5.117 -14.852 1.00 94.88 385 ASP A CA 1
ATOM 3061 C C . ASP A 1 385 ? 12.364 -5.649 -15.556 1.00 94.88 385 ASP A C 1
ATOM 3063 O O . ASP A 1 385 ? 12.420 -6.467 -16.468 1.00 94.88 385 ASP A O 1
ATOM 3067 N N . PHE A 1 386 ? 11.202 -5.255 -15.037 1.00 96.94 386 PHE A N 1
ATOM 3068 C CA . PHE A 1 386 ? 9.902 -5.646 -15.575 1.00 96.94 386 PHE A CA 1
ATOM 3069 C C . PHE A 1 386 ? 8.806 -4.672 -15.137 1.00 96.94 386 PHE A C 1
ATOM 3071 O O . PHE A 1 386 ? 8.909 -3.986 -14.116 1.00 96.94 386 PHE A O 1
ATOM 3078 N N . PHE A 1 387 ? 7.711 -4.636 -15.886 1.00 97.31 387 PHE A N 1
ATOM 3079 C CA . PHE A 1 387 ? 6.507 -3.877 -15.567 1.00 97.31 387 PHE A CA 1
ATOM 3080 C C . PHE A 1 387 ? 5.385 -4.823 -15.156 1.00 97.31 387 PHE A C 1
ATOM 3082 O O . PHE A 1 387 ? 5.219 -5.878 -15.763 1.00 97.31 387 PHE A O 1
ATOM 3089 N N . ILE A 1 388 ? 4.579 -4.431 -14.165 1.00 97.38 388 ILE A N 1
ATOM 3090 C CA . ILE A 1 388 ? 3.321 -5.115 -13.835 1.00 97.38 388 ILE A CA 1
ATOM 3091 C C . ILE A 1 388 ? 2.174 -4.107 -13.820 1.00 97.38 388 ILE A C 1
ATOM 3093 O O . ILE A 1 388 ? 2.225 -3.092 -13.120 1.00 97.38 388 ILE A O 1
ATOM 3097 N N . VAL A 1 389 ? 1.105 -4.418 -14.548 1.00 96.38 389 VAL A N 1
ATOM 3098 C CA . VAL A 1 389 ? -0.213 -3.802 -14.382 1.00 96.38 389 VAL A CA 1
ATOM 3099 C C . VAL A 1 389 ? -0.957 -4.595 -13.314 1.00 96.38 389 VAL A C 1
ATOM 3101 O O . VAL A 1 389 ? -1.525 -5.646 -13.584 1.00 96.38 389 VAL A O 1
ATOM 3104 N N . SER A 1 390 ? -0.899 -4.142 -12.065 1.00 92.62 390 SER A N 1
ATOM 3105 C CA . SER A 1 390 ? -1.441 -4.884 -10.919 1.00 92.62 390 SER A CA 1
ATOM 3106 C C . SER A 1 390 ? -2.913 -4.582 -10.638 1.00 92.62 390 SER A C 1
ATOM 3108 O O . SER A 1 390 ? -3.668 -5.498 -10.332 1.00 92.62 390 SER A O 1
ATOM 3110 N N . GLN A 1 391 ? -3.330 -3.319 -10.741 1.00 86.81 391 GLN A N 1
ATOM 3111 C CA . GLN A 1 391 ? -4.678 -2.870 -10.382 1.00 86.81 391 GLN A CA 1
ATOM 3112 C C . GLN A 1 391 ? -5.587 -2.682 -11.599 1.00 86.81 391 GLN A C 1
ATOM 3114 O O . GLN A 1 391 ? -5.130 -2.296 -12.675 1.00 86.81 391 GLN A O 1
ATOM 3119 N N . ALA A 1 392 ? -6.892 -2.859 -11.395 1.00 86.38 392 ALA A N 1
ATOM 3120 C CA . ALA A 1 392 ? -7.911 -2.426 -12.345 1.00 86.38 392 ALA A CA 1
ATOM 3121 C C . ALA A 1 392 ? -8.273 -0.954 -12.096 1.00 86.38 392 ALA A C 1
ATOM 3123 O O . ALA A 1 392 ? -8.508 -0.555 -10.953 1.00 86.38 392 ALA A O 1
ATOM 3124 N N . VAL A 1 393 ? -8.369 -0.155 -13.160 1.00 82.25 393 VAL A N 1
ATOM 3125 C CA . VAL A 1 393 ? -8.858 1.233 -13.094 1.00 82.25 393 VAL A CA 1
ATOM 3126 C C . VAL A 1 393 ? -10.206 1.344 -13.793 1.00 82.25 393 VAL A C 1
ATOM 3128 O O . VAL A 1 393 ? -10.433 0.722 -14.828 1.00 82.25 393 VAL A O 1
ATOM 3131 N N . ARG A 1 394 ? -11.117 2.137 -13.221 1.00 73.06 394 ARG A N 1
ATOM 3132 C CA . ARG A 1 394 ? -12.447 2.375 -13.811 1.00 73.06 394 ARG A CA 1
ATOM 3133 C C . ARG A 1 394 ? -12.434 3.475 -14.862 1.00 73.06 394 ARG A C 1
ATOM 3135 O O . ARG A 1 394 ? -13.209 3.422 -15.809 1.00 73.06 394 ARG A O 1
ATOM 3142 N N . PHE A 1 395 ? -11.571 4.467 -14.671 1.00 74.19 395 PHE A N 1
ATOM 3143 C CA . PHE A 1 395 ? -11.491 5.650 -15.511 1.00 74.19 395 PHE A CA 1
ATOM 3144 C C . PHE A 1 395 ? -10.043 5.927 -15.889 1.00 74.19 395 PHE A C 1
ATOM 3146 O O . PHE A 1 395 ? -9.134 5.786 -15.073 1.00 74.19 395 PHE A O 1
ATOM 3153 N N . GLY A 1 396 ? -9.850 6.375 -17.124 1.00 83.69 396 GLY A N 1
ATOM 3154 C CA . GLY A 1 396 ? -8.538 6.702 -17.657 1.00 83.69 396 GLY A CA 1
ATOM 3155 C C . GLY A 1 396 ? -7.685 5.485 -18.031 1.00 83.69 396 GLY A C 1
ATOM 3156 O O . GLY A 1 396 ? -8.144 4.341 -18.051 1.00 83.69 396 GLY A O 1
ATOM 3157 N N . CYS A 1 397 ? -6.424 5.755 -18.358 1.00 85.25 397 CYS A N 1
ATOM 3158 C CA . CYS A 1 397 ? -5.429 4.734 -18.678 1.00 85.25 397 CYS A CA 1
ATOM 3159 C C . CYS A 1 397 ? -4.785 4.184 -17.408 1.00 85.25 397 CYS A C 1
ATOM 3161 O O . CYS A 1 397 ? -4.333 4.959 -16.561 1.00 85.25 397 CYS A O 1
ATOM 3163 N N . VAL A 1 398 ? -4.661 2.863 -17.319 1.00 88.50 398 VAL A N 1
ATOM 3164 C CA . VAL A 1 398 ? -3.925 2.220 -16.236 1.00 88.50 398 VAL A CA 1
ATOM 3165 C C . VAL A 1 398 ? -2.439 2.545 -16.355 1.00 88.50 398 VAL A C 1
ATOM 3167 O O . VAL A 1 398 ? -1.842 2.462 -17.431 1.00 88.50 398 VAL A O 1
ATOM 3170 N N . ALA A 1 399 ? -1.836 2.943 -15.241 1.00 89.31 399 ALA A N 1
ATOM 3171 C CA . ALA A 1 399 ? -0.399 3.107 -15.161 1.00 89.31 399 ALA A CA 1
ATOM 3172 C C . ALA A 1 399 ? 0.225 1.826 -14.586 1.00 89.31 399 ALA A C 1
ATOM 3174 O O . ALA A 1 399 ? -0.163 1.399 -13.491 1.00 89.31 399 ALA A O 1
ATOM 3175 N N . PRO A 1 400 ? 1.195 1.218 -15.284 1.00 93.94 400 PRO A N 1
ATOM 3176 C CA . PRO A 1 400 ? 1.947 0.097 -14.742 1.00 93.94 400 PRO A CA 1
ATOM 3177 C C . PRO A 1 400 ? 2.800 0.535 -13.539 1.00 93.94 400 PRO A C 1
ATOM 3179 O O . PRO A 1 400 ? 2.968 1.728 -13.246 1.00 93.94 400 PRO A O 1
ATOM 3182 N N . THR A 1 401 ? 3.356 -0.448 -12.843 1.00 94.94 401 THR A N 1
ATOM 3183 C CA . THR A 1 401 ? 4.454 -0.261 -11.893 1.00 94.94 401 THR A CA 1
ATOM 3184 C C . THR A 1 401 ? 5.702 -0.902 -12.483 1.00 94.94 401 THR A C 1
ATOM 3186 O O . THR A 1 401 ? 5.643 -2.043 -12.938 1.00 94.94 401 THR A O 1
ATOM 3189 N N . HIS A 1 402 ? 6.813 -0.170 -12.495 1.00 95.06 402 HIS A N 1
ATOM 3190 C CA . HIS A 1 402 ? 8.107 -0.652 -12.978 1.00 95.06 402 HIS A CA 1
ATOM 3191 C C . HIS A 1 402 ? 8.949 -1.135 -11.803 1.00 95.06 402 HIS A C 1
ATOM 3193 O O . HIS A 1 402 ? 9.015 -0.475 -10.765 1.00 95.06 402 HIS A O 1
ATOM 3199 N N . TYR A 1 403 ? 9.557 -2.303 -11.952 1.00 96.44 403 TYR A N 1
ATOM 3200 C CA . TYR A 1 403 ? 10.351 -2.959 -10.927 1.00 96.44 403 TYR A CA 1
ATOM 3201 C C . TYR A 1 403 ? 11.751 -3.198 -11.474 1.00 96.44 403 TYR A C 1
ATOM 3203 O O . TYR A 1 403 ? 11.898 -3.874 -12.486 1.00 96.44 403 TYR A O 1
ATOM 3211 N N . ASN A 1 404 ? 12.768 -2.672 -10.794 1.00 95.19 404 ASN A N 1
ATOM 3212 C CA . ASN A 1 404 ? 14.168 -2.958 -11.099 1.00 95.19 404 ASN A CA 1
ATOM 3213 C C . ASN A 1 404 ? 14.745 -3.832 -9.988 1.00 95.19 404 ASN A C 1
ATOM 3215 O O . ASN A 1 404 ? 14.809 -3.404 -8.835 1.00 95.19 404 ASN A O 1
ATOM 3219 N N . VAL A 1 405 ? 15.179 -5.043 -10.314 1.00 95.56 405 VAL A N 1
ATOM 3220 C CA . VAL A 1 405 ? 15.922 -5.898 -9.391 1.00 95.56 405 VAL A CA 1
ATOM 3221 C C . VAL A 1 405 ? 17.379 -5.450 -9.428 1.00 95.56 405 VAL A C 1
ATOM 3223 O O . VAL A 1 405 ? 18.123 -5.770 -10.348 1.00 95.56 405 VAL A O 1
ATOM 3226 N N . VAL A 1 406 ? 17.765 -4.640 -8.444 1.00 93.81 406 VAL A N 1
ATOM 3227 C CA . VAL A 1 406 ? 19.083 -3.985 -8.405 1.00 93.81 406 VAL A CA 1
ATOM 3228 C C . VAL A 1 406 ? 20.155 -4.846 -7.737 1.00 93.81 406 VAL A C 1
ATOM 3230 O O . VAL A 1 406 ? 21.342 -4.603 -7.913 1.00 93.81 406 VAL A O 1
ATOM 3233 N N . PHE A 1 407 ? 19.738 -5.852 -6.968 1.00 94.88 407 PHE A N 1
ATOM 3234 C CA . PHE A 1 407 ? 20.607 -6.866 -6.381 1.00 94.88 407 PHE A CA 1
ATOM 3235 C C . PHE A 1 407 ? 19.819 -8.166 -6.216 1.00 94.88 407 PHE A C 1
ATOM 3237 O O . PHE A 1 407 ? 18.689 -8.133 -5.722 1.00 94.88 407 PHE A O 1
ATOM 3244 N N . ASP A 1 408 ? 20.399 -9.305 -6.590 1.00 95.38 408 ASP A N 1
ATOM 3245 C CA . ASP A 1 408 ? 19.785 -10.618 -6.387 1.00 95.38 408 ASP A CA 1
ATOM 3246 C C . ASP A 1 408 ? 20.840 -11.724 -6.272 1.00 95.38 408 ASP A C 1
ATOM 3248 O O . ASP A 1 408 ? 21.554 -12.013 -7.225 1.00 95.38 408 ASP A O 1
ATOM 3252 N N . ASN A 1 409 ? 20.899 -12.389 -5.118 1.00 94.56 409 ASN A N 1
ATOM 3253 C CA . ASN A 1 409 ? 21.614 -13.661 -4.946 1.00 94.56 409 ASN A CA 1
ATOM 3254 C C . ASN A 1 409 ? 20.645 -14.797 -4.559 1.00 94.56 409 ASN A C 1
ATOM 3256 O O . ASN A 1 409 ? 21.028 -15.849 -4.043 1.00 94.56 409 ASN A O 1
ATOM 3260 N N . SER A 1 410 ? 19.347 -14.583 -4.775 1.00 89.25 410 SER A N 1
ATOM 3261 C CA . SER A 1 410 ? 18.306 -15.451 -4.248 1.00 89.25 410 SER A CA 1
ATOM 3262 C C . SER A 1 410 ? 18.085 -16.714 -5.095 1.00 89.25 410 SER A C 1
ATOM 3264 O O . SER A 1 410 ? 17.526 -17.711 -4.610 1.00 89.25 410 SER A O 1
ATOM 3266 N N . GLY A 1 411 ? 18.520 -16.696 -6.356 1.00 88.00 411 GLY A N 1
ATOM 3267 C CA . GLY A 1 411 ? 18.324 -17.784 -7.315 1.00 88.00 411 GLY A CA 1
ATOM 3268 C C . GLY A 1 411 ? 16.859 -17.991 -7.714 1.00 88.00 411 GLY A C 1
ATOM 3269 O O . GLY A 1 411 ? 16.490 -19.079 -8.157 1.00 88.00 411 GLY A O 1
ATOM 3270 N N . LEU A 1 412 ? 15.992 -16.992 -7.505 1.00 92.38 412 LEU A N 1
ATOM 3271 C CA . LEU A 1 412 ? 14.631 -17.022 -8.033 1.00 92.38 412 LEU A CA 1
ATOM 3272 C C . LEU A 1 412 ? 14.661 -16.741 -9.534 1.00 92.38 412 LEU A C 1
ATOM 3274 O O . LEU A 1 412 ? 15.258 -15.771 -9.984 1.00 92.38 412 LEU A O 1
ATOM 3278 N N . LYS A 1 413 ? 13.958 -17.569 -10.311 1.00 95.38 413 LYS A N 1
ATOM 3279 C CA . LYS A 1 413 ? 13.723 -17.280 -11.729 1.00 95.38 413 LYS A CA 1
ATOM 3280 C C . LYS A 1 413 ? 12.917 -15.978 -11.872 1.00 95.38 413 LYS A C 1
ATOM 3282 O O . LYS A 1 413 ? 12.080 -15.714 -11.001 1.00 95.38 413 LYS A O 1
ATOM 3287 N N . PRO A 1 414 ? 13.067 -15.232 -12.982 1.00 95.00 414 PRO A N 1
ATOM 3288 C CA . PRO A 1 414 ? 12.297 -14.012 -13.212 1.00 95.00 414 PRO A CA 1
ATOM 3289 C C . PRO A 1 414 ? 10.785 -14.171 -13.035 1.00 95.00 414 PRO A C 1
ATOM 3291 O O . PRO A 1 414 ? 10.165 -13.398 -12.307 1.00 95.00 414 PRO A O 1
ATOM 3294 N N . ASP A 1 415 ? 10.209 -15.258 -13.558 1.00 95.00 415 ASP A N 1
ATOM 3295 C CA . ASP A 1 415 ? 8.784 -15.567 -13.379 1.00 95.00 415 ASP A CA 1
ATOM 3296 C C . ASP A 1 415 ? 8.381 -15.689 -11.895 1.00 95.00 415 ASP A C 1
ATOM 3298 O O . ASP A 1 415 ? 7.332 -15.196 -11.483 1.00 95.00 415 ASP A O 1
ATOM 3302 N N . HIS A 1 416 ? 9.234 -16.270 -11.045 1.00 95.44 416 HIS A N 1
ATOM 3303 C CA . HIS A 1 416 ? 8.950 -16.387 -9.613 1.00 95.44 416 HIS A CA 1
ATOM 3304 C C . HIS A 1 416 ? 8.972 -15.024 -8.910 1.00 95.44 416 HIS A C 1
ATOM 3306 O O . HIS A 1 416 ? 8.131 -14.779 -8.043 1.00 95.44 416 HIS A O 1
ATOM 3312 N N . MET A 1 417 ? 9.897 -14.132 -9.284 1.00 96.38 417 MET A N 1
ATOM 3313 C CA . MET A 1 417 ? 9.960 -12.770 -8.743 1.00 96.38 417 MET A CA 1
ATOM 3314 C C . MET A 1 417 ? 8.734 -11.949 -9.162 1.00 96.38 417 MET A C 1
ATOM 3316 O O . MET A 1 417 ? 8.119 -11.277 -8.330 1.00 96.38 417 MET A O 1
ATOM 3320 N N . GLN A 1 418 ? 8.332 -12.051 -10.431 1.00 97.56 418 GLN A N 1
ATOM 3321 C CA . GLN A 1 418 ? 7.139 -11.395 -10.973 1.00 97.56 418 GLN A CA 1
ATOM 3322 C C . GLN A 1 418 ? 5.868 -11.885 -10.260 1.00 97.56 418 GLN A C 1
ATOM 3324 O O . GLN A 1 418 ? 5.082 -11.078 -9.756 1.00 97.56 418 GLN A O 1
ATOM 3329 N N . ARG A 1 419 ? 5.699 -13.209 -10.117 1.00 96.44 419 ARG A N 1
ATOM 3330 C CA . ARG A 1 419 ? 4.556 -13.817 -9.413 1.00 96.44 419 ARG A CA 1
ATOM 3331 C C . ARG A 1 419 ? 4.512 -13.455 -7.936 1.00 96.44 419 ARG A C 1
ATOM 3333 O O . ARG A 1 419 ? 3.443 -13.128 -7.428 1.00 96.44 419 ARG A O 1
ATOM 3340 N N . LEU A 1 420 ? 5.650 -13.478 -7.240 1.00 95.06 420 LEU A N 1
ATOM 3341 C CA . LEU A 1 420 ? 5.720 -13.045 -5.843 1.00 95.06 420 LEU A CA 1
ATOM 3342 C C . LEU A 1 420 ? 5.317 -11.573 -5.703 1.00 95.06 420 LEU A C 1
ATOM 3344 O O . LEU A 1 420 ? 4.491 -11.242 -4.854 1.00 95.06 420 LEU A O 1
ATOM 3348 N N . THR A 1 421 ? 5.853 -10.708 -6.563 1.00 96.88 421 THR A N 1
ATOM 3349 C CA . THR A 1 421 ? 5.533 -9.275 -6.576 1.00 96.88 421 THR A CA 1
ATOM 3350 C C . THR A 1 421 ? 4.033 -9.050 -6.766 1.00 96.88 421 THR A C 1
ATOM 3352 O O . THR A 1 421 ? 3.425 -8.302 -6.000 1.00 96.88 421 THR A O 1
ATOM 3355 N N . TYR A 1 422 ? 3.409 -9.758 -7.712 1.00 96.75 422 TYR A N 1
ATOM 3356 C CA . TYR A 1 422 ? 1.967 -9.682 -7.944 1.00 96.75 422 TYR A CA 1
ATOM 3357 C C . TYR A 1 422 ? 1.141 -10.217 -6.761 1.00 96.75 422 TYR A C 1
ATOM 3359 O O . TYR A 1 422 ? 0.195 -9.558 -6.326 1.00 96.75 422 TYR A O 1
ATOM 3367 N N . LYS A 1 423 ? 1.530 -11.345 -6.149 1.00 94.25 423 LYS A N 1
ATOM 3368 C CA . LYS A 1 423 ? 0.892 -11.866 -4.921 1.00 94.25 423 LYS A CA 1
ATOM 3369 C C . LYS A 1 423 ? 0.914 -10.838 -3.790 1.00 94.25 423 LYS A C 1
ATOM 3371 O O . LYS A 1 423 ? -0.101 -10.621 -3.133 1.00 94.25 423 LYS A O 1
ATOM 3376 N N . LEU A 1 424 ? 2.030 -10.137 -3.591 1.00 93.69 424 LEU A N 1
ATOM 3377 C CA . LEU A 1 424 ? 2.144 -9.114 -2.546 1.00 93.69 424 LEU A CA 1
ATOM 3378 C C . LEU A 1 424 ? 1.236 -7.897 -2.781 1.00 93.69 424 LEU A C 1
ATOM 3380 O O . LEU A 1 424 ? 0.862 -7.233 -1.813 1.00 93.69 424 LEU A O 1
ATOM 3384 N N . CYS A 1 425 ? 0.825 -7.621 -4.021 1.00 94.00 425 CYS A N 1
ATOM 3385 C CA . CYS A 1 425 ? -0.176 -6.595 -4.333 1.00 94.00 425 CYS A CA 1
ATOM 3386 C C . CYS A 1 425 ? -1.595 -6.957 -3.850 1.00 94.00 425 CYS A C 1
ATOM 3388 O O . CYS A 1 425 ? -2.460 -6.087 -3.809 1.00 94.00 425 CYS A O 1
ATOM 3390 N N . HIS A 1 426 ? -1.843 -8.204 -3.435 1.00 91.31 426 HIS A N 1
ATOM 3391 C CA . HIS A 1 426 ? -3.126 -8.637 -2.867 1.00 91.31 426 HIS A CA 1
ATOM 3392 C C . HIS A 1 426 ? -3.191 -8.489 -1.342 1.00 91.31 426 HIS A C 1
ATOM 3394 O O . HIS A 1 426 ? -4.249 -8.637 -0.736 1.00 91.31 426 HIS A O 1
ATOM 3400 N N . MET A 1 427 ? -2.054 -8.229 -0.694 1.00 87.88 427 MET A N 1
ATOM 3401 C CA . MET A 1 427 ? -1.903 -8.380 0.757 1.00 87.88 427 MET A CA 1
ATOM 3402 C C . MET A 1 427 ? -2.168 -7.088 1.541 1.00 87.88 427 MET A C 1
ATOM 3404 O O . MET A 1 427 ? -1.863 -7.009 2.729 1.00 87.88 427 MET A O 1
ATOM 3408 N N . TYR A 1 428 ? -2.703 -6.046 0.899 1.00 88.50 428 TYR A N 1
ATOM 3409 C CA . TYR A 1 428 ? -2.915 -4.752 1.540 1.00 88.50 428 TYR A CA 1
ATOM 3410 C C . TYR A 1 428 ? -4.281 -4.664 2.238 1.00 88.50 428 TYR A C 1
ATOM 3412 O O . TYR A 1 428 ? -5.297 -4.340 1.633 1.00 88.50 428 TYR A O 1
ATOM 3420 N N . TYR A 1 429 ? -4.285 -4.869 3.557 1.00 83.94 429 TYR A N 1
ATOM 3421 C CA . TYR A 1 429 ? -5.503 -5.023 4.371 1.00 83.94 429 TYR A CA 1
ATOM 3422 C C . TYR A 1 429 ? -6.537 -3.877 4.312 1.00 83.94 429 TYR A C 1
ATOM 3424 O O . TYR A 1 429 ? -7.694 -4.085 4.669 1.00 83.94 429 TYR A O 1
ATOM 3432 N N . ASN A 1 430 ? -6.163 -2.652 3.916 1.00 81.69 430 ASN A N 1
ATOM 3433 C CA . ASN A 1 430 ? -7.130 -1.541 3.849 1.00 81.69 430 ASN A CA 1
ATOM 3434 C C . ASN A 1 430 ? -7.981 -1.566 2.564 1.00 81.69 430 ASN A C 1
ATOM 3436 O O . ASN A 1 430 ? -8.876 -0.729 2.429 1.00 81.69 430 ASN A O 1
ATOM 3440 N N . TRP A 1 431 ? -7.690 -2.463 1.618 1.00 83.75 431 TRP A N 1
ATOM 3441 C CA . TRP A 1 431 ? -8.377 -2.566 0.333 1.00 83.75 431 TRP A CA 1
ATOM 3442 C C . TRP A 1 431 ? -8.679 -4.031 0.009 1.00 83.75 431 TRP A C 1
ATOM 3444 O O . TRP A 1 431 ? -7.763 -4.834 -0.125 1.00 83.75 431 TRP A O 1
ATOM 3454 N N . GLN A 1 432 ? -9.960 -4.382 -0.121 1.00 87.00 432 GLN A N 1
ATOM 3455 C CA . GLN A 1 432 ? -10.414 -5.719 -0.529 1.00 87.00 432 GLN A CA 1
ATOM 3456 C C . GLN A 1 432 ? -10.295 -5.907 -2.050 1.00 87.00 432 GLN A C 1
ATOM 3458 O O . GLN A 1 432 ? -11.275 -6.171 -2.746 1.00 87.00 432 GLN A O 1
ATOM 3463 N N . GLY A 1 433 ? -9.094 -5.691 -2.567 1.00 89.56 433 GLY A N 1
ATOM 3464 C CA . GLY A 1 433 ? -8.764 -5.761 -3.978 1.00 89.56 433 GLY A CA 1
ATOM 3465 C C . GLY A 1 433 ? -7.258 -5.655 -4.187 1.00 89.56 433 GLY A C 1
ATOM 3466 O O . GLY A 1 433 ? -6.489 -5.483 -3.237 1.00 89.56 433 GLY A O 1
ATOM 3467 N N . ILE A 1 434 ? -6.826 -5.732 -5.440 1.00 90.94 434 ILE A N 1
ATOM 3468 C CA . ILE A 1 434 ? -5.406 -5.604 -5.777 1.00 90.94 434 ILE A CA 1
ATOM 3469 C C . ILE A 1 434 ? -5.008 -4.126 -5.738 1.00 90.94 434 ILE A C 1
ATOM 3471 O O . ILE A 1 434 ? -5.726 -3.268 -6.256 1.00 90.94 434 ILE A O 1
ATOM 3475 N N . VAL A 1 435 ? -3.864 -3.823 -5.122 1.00 88.69 435 VAL A N 1
ATOM 3476 C CA . VAL A 1 435 ? -3.269 -2.478 -5.119 1.00 88.69 435 VAL A CA 1
ATOM 3477 C C . VAL A 1 435 ? -2.122 -2.348 -6.116 1.00 88.69 435 VAL A C 1
ATOM 3479 O O . VAL A 1 435 ? -1.490 -3.327 -6.501 1.00 88.69 435 VAL A O 1
ATOM 3482 N N . ARG A 1 436 ? -1.807 -1.106 -6.497 1.00 90.88 436 ARG A N 1
ATOM 3483 C CA . ARG A 1 436 ? -0.769 -0.791 -7.486 1.00 90.88 436 ARG A CA 1
ATOM 3484 C C . ARG A 1 436 ? 0.632 -1.332 -7.166 1.00 90.88 436 ARG A C 1
ATOM 3486 O O . ARG A 1 436 ? 1.348 -1.765 -8.070 1.00 90.88 436 ARG A O 1
ATOM 3493 N N . VAL A 1 437 ? 1.044 -1.266 -5.904 1.00 92.50 437 VAL A N 1
ATOM 3494 C CA . VAL A 1 437 ? 2.391 -1.650 -5.448 1.00 92.50 437 VAL A CA 1
ATOM 3495 C C . VAL A 1 437 ? 2.291 -2.687 -4.325 1.00 92.50 437 VAL A C 1
ATOM 3497 O O . VAL A 1 437 ? 1.258 -2.727 -3.651 1.00 92.50 437 VAL A O 1
ATOM 3500 N N . PRO A 1 438 ? 3.338 -3.497 -4.076 1.00 93.44 438 PRO A N 1
ATOM 3501 C CA . PRO A 1 438 ? 3.320 -4.517 -3.033 1.00 93.44 438 PRO A CA 1
ATOM 3502 C C . PRO A 1 438 ? 2.887 -3.955 -1.674 1.00 93.44 438 PRO A C 1
ATOM 3504 O O . PRO A 1 438 ? 3.294 -2.857 -1.284 1.00 93.44 438 PRO A O 1
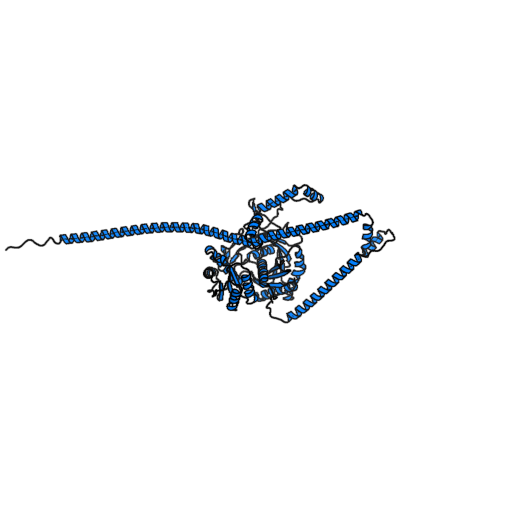ATOM 3507 N N . ALA A 1 439 ? 2.094 -4.720 -0.919 1.00 88.00 439 ALA A N 1
ATOM 3508 C CA . ALA A 1 439 ? 1.577 -4.291 0.380 1.00 88.00 439 ALA A CA 1
ATOM 3509 C C . ALA A 1 439 ? 2.653 -3.755 1.357 1.00 88.00 439 ALA A C 1
ATOM 3511 O O . ALA A 1 439 ? 2.396 -2.724 1.979 1.00 88.00 439 ALA A O 1
ATOM 3512 N N . PRO A 1 440 ? 3.862 -4.352 1.475 1.00 87.62 440 PRO A N 1
ATOM 3513 C CA . PRO A 1 440 ? 4.952 -3.788 2.280 1.00 87.62 440 PRO A CA 1
ATOM 3514 C C . PRO A 1 440 ? 5.316 -2.342 1.911 1.00 87.62 440 PRO A C 1
ATOM 3516 O O . PRO A 1 440 ? 5.508 -1.525 2.809 1.00 87.62 440 PRO A O 1
ATOM 3519 N N . CYS A 1 441 ? 5.349 -1.996 0.618 1.00 88.50 441 CYS A N 1
ATOM 3520 C CA . CYS A 1 441 ? 5.597 -0.623 0.163 1.00 88.50 441 CYS A CA 1
ATOM 3521 C C . CYS A 1 441 ? 4.464 0.313 0.585 1.00 88.50 441 CYS A C 1
ATOM 3523 O O . CYS A 1 441 ? 4.723 1.389 1.115 1.00 88.50 441 CYS A O 1
ATOM 3525 N N . GLN A 1 442 ? 3.204 -0.113 0.422 1.00 84.81 442 GLN A N 1
ATOM 3526 C CA . GLN A 1 442 ? 2.050 0.682 0.862 1.00 84.81 442 GLN A CA 1
ATOM 3527 C C . GLN A 1 442 ? 2.059 0.928 2.375 1.00 84.81 442 GLN A C 1
ATOM 3529 O O . GLN A 1 442 ? 1.724 2.021 2.840 1.00 84.81 442 GLN A O 1
ATOM 3534 N N . TYR A 1 443 ? 2.451 -0.071 3.168 1.00 82.19 443 TYR A N 1
ATOM 3535 C CA . TYR A 1 443 ? 2.580 0.093 4.613 1.00 82.19 443 TYR A CA 1
ATOM 3536 C C . TYR A 1 443 ? 3.715 1.039 4.987 1.00 82.19 443 TYR A C 1
ATOM 3538 O O . TYR A 1 443 ? 3.499 1.913 5.826 1.00 82.19 443 TYR A O 1
ATOM 3546 N N . ALA A 1 444 ? 4.882 0.912 4.349 1.00 80.31 444 ALA A N 1
ATOM 3547 C CA . ALA A 1 444 ? 6.002 1.823 4.561 1.00 80.31 444 ALA A CA 1
ATOM 3548 C C . ALA A 1 444 ? 5.609 3.267 4.213 1.00 80.31 444 ALA A C 1
ATOM 3550 O O . ALA A 1 444 ? 5.797 4.166 5.030 1.00 80.31 444 ALA A O 1
ATOM 3551 N N . HIS A 1 445 ? 4.935 3.476 3.080 1.00 79.81 445 HIS A N 1
ATOM 3552 C CA . HIS A 1 445 ? 4.420 4.783 2.681 1.00 79.81 445 HIS A CA 1
ATOM 3553 C C . HIS A 1 445 ? 3.485 5.396 3.733 1.00 79.81 445 HIS A C 1
ATOM 3555 O O . HIS A 1 445 ? 3.657 6.542 4.161 1.00 79.81 445 HIS A O 1
ATOM 3561 N N . LYS A 1 446 ? 2.508 4.615 4.215 1.00 77.75 446 LYS A N 1
ATOM 3562 C CA . LYS A 1 446 ? 1.579 5.066 5.262 1.00 77.75 446 LYS A CA 1
ATOM 3563 C C . LYS A 1 446 ? 2.273 5.366 6.585 1.00 77.75 446 LYS A C 1
ATOM 3565 O O . LYS A 1 446 ? 1.885 6.316 7.266 1.00 77.75 446 LYS A O 1
ATOM 3570 N N . LEU A 1 447 ? 3.278 4.575 6.945 1.00 74.62 447 LEU A N 1
ATOM 3571 C CA . LEU A 1 447 ? 4.051 4.771 8.162 1.00 74.62 447 LEU A CA 1
ATOM 3572 C C . LEU A 1 447 ? 4.912 6.035 8.085 1.00 74.62 447 LEU A C 1
ATOM 3574 O O . LEU A 1 447 ? 4.910 6.815 9.035 1.00 74.62 447 LEU A O 1
ATOM 3578 N N . ALA A 1 448 ? 5.579 6.284 6.954 1.00 72.50 448 ALA A N 1
ATOM 3579 C CA . ALA A 1 448 ? 6.342 7.512 6.733 1.00 72.50 448 ALA A CA 1
ATOM 3580 C C . ALA A 1 448 ? 5.431 8.746 6.833 1.00 72.50 448 ALA A C 1
ATOM 3582 O O . ALA A 1 448 ? 5.746 9.717 7.526 1.00 72.50 448 ALA A O 1
ATOM 3583 N N . PHE A 1 449 ? 4.246 8.683 6.219 1.00 71.19 449 PHE A N 1
ATOM 3584 C CA . PHE A 1 449 ? 3.266 9.765 6.287 1.00 71.19 449 PHE A CA 1
ATOM 3585 C C . PHE A 1 449 ? 2.750 10.029 7.711 1.00 71.19 449 PHE A C 1
ATOM 3587 O O . PHE A 1 449 ? 2.639 11.186 8.118 1.00 71.19 449 PHE A O 1
ATOM 3594 N N . LEU A 1 450 ? 2.462 8.981 8.491 1.00 68.75 450 LEU A N 1
ATOM 3595 C CA . LEU A 1 450 ? 2.081 9.128 9.900 1.00 68.75 450 LEU A CA 1
ATOM 3596 C C . LEU A 1 450 ? 3.244 9.685 10.735 1.00 68.75 450 LEU A C 1
ATOM 3598 O O . LEU A 1 450 ? 3.048 10.569 11.567 1.00 68.75 450 LEU A O 1
ATOM 3602 N N . GLY A 1 451 ? 4.465 9.214 10.467 1.00 63.91 451 GLY A N 1
ATOM 3603 C CA . GLY A 1 451 ? 5.686 9.674 11.117 1.00 63.91 451 GLY A CA 1
ATOM 3604 C C . GLY A 1 451 ? 5.893 11.183 10.992 1.00 63.91 451 GLY A C 1
ATOM 3605 O O . GLY A 1 451 ? 6.250 11.815 11.988 1.00 63.91 451 GLY A O 1
ATOM 3606 N N . ARG A 1 452 ? 5.582 11.753 9.816 1.00 64.12 452 ARG A N 1
ATOM 3607 C CA . ARG A 1 452 ? 5.583 13.204 9.554 1.00 64.12 452 ARG A CA 1
ATOM 3608 C C . ARG A 1 452 ? 4.669 13.964 10.503 1.00 64.12 452 ARG A C 1
ATOM 3610 O O . ARG A 1 452 ? 5.086 14.957 11.084 1.00 64.12 452 ARG A O 1
ATOM 3617 N N . GLN A 1 453 ? 3.423 13.526 10.637 1.00 59.66 453 GLN A N 1
ATOM 3618 C CA . GLN A 1 453 ? 2.395 14.277 11.366 1.00 59.66 453 GLN A CA 1
ATOM 3619 C C . GLN A 1 453 ? 2.716 14.391 12.856 1.00 59.66 453 GLN A C 1
ATOM 3621 O O . GLN A 1 453 ? 2.550 15.453 13.452 1.00 59.66 453 GLN A O 1
ATOM 3626 N N . SER A 1 454 ? 3.264 13.325 13.436 1.00 55.34 454 SER A N 1
ATOM 3627 C CA . SER A 1 454 ? 3.681 13.318 14.838 1.00 55.34 454 SER A CA 1
ATOM 3628 C C . SER A 1 454 ? 5.023 14.026 15.093 1.00 55.34 454 SER A C 1
ATOM 3630 O O . SER A 1 454 ? 5.416 14.117 16.248 1.00 55.34 454 SER A O 1
ATOM 3632 N N . ALA A 1 455 ? 5.753 14.470 14.060 1.00 53.00 455 ALA A N 1
ATOM 3633 C CA . ALA A 1 455 ? 7.081 15.097 14.175 1.00 53.00 455 ALA A CA 1
ATOM 3634 C C . ALA A 1 455 ? 7.056 16.642 14.096 1.00 53.00 455 ALA A C 1
ATOM 3636 O O . ALA A 1 455 ? 8.094 17.268 13.877 1.00 53.00 455 ALA A O 1
ATOM 3637 N N . SER A 1 456 ? 5.879 17.255 14.241 1.00 39.47 456 SER A N 1
ATOM 3638 C CA . SER A 1 456 ? 5.708 18.712 14.209 1.00 39.47 456 SER A CA 1
ATOM 3639 C C . SER A 1 456 ? 6.130 19.350 15.543 1.00 39.47 456 SER A C 1
ATOM 3641 O O . SER A 1 456 ? 5.554 19.016 16.583 1.00 39.47 456 SER A O 1
ATOM 3643 N N . GLU A 1 457 ? 7.116 20.247 15.423 1.00 42.34 457 GLU A N 1
ATOM 3644 C CA . GLU A 1 457 ? 7.680 21.226 16.371 1.00 42.34 457 GLU A CA 1
ATOM 3645 C C . GLU A 1 457 ? 8.136 20.694 17.743 1.00 42.34 457 GLU A C 1
ATOM 3647 O O . GLU A 1 457 ? 7.345 20.415 18.637 1.00 42.34 457 GLU A O 1
ATOM 3652 N N . ASP A 1 458 ? 9.465 20.620 17.858 1.00 34.16 458 ASP A N 1
ATOM 3653 C CA . ASP A 1 458 ? 10.292 20.348 19.035 1.00 34.16 458 ASP A CA 1
ATOM 3654 C C . ASP A 1 458 ? 10.286 18.916 19.609 1.00 34.16 458 ASP A C 1
ATOM 3656 O O . ASP A 1 458 ? 9.258 18.331 19.941 1.00 34.16 458 ASP A O 1
ATOM 3660 N N . GLY A 1 459 ? 11.485 18.335 19.709 1.00 31.45 459 GLY A N 1
ATOM 3661 C CA . GLY A 1 459 ? 11.725 16.998 20.263 1.00 31.45 459 GLY A CA 1
ATOM 3662 C C . GLY A 1 459 ? 11.974 15.910 19.214 1.00 31.45 459 GLY A C 1
ATOM 3663 O O . GLY A 1 459 ? 11.056 15.367 18.596 1.00 31.45 459 GLY A O 1
ATOM 3664 N N . GLY A 1 460 ? 13.245 15.536 19.041 1.00 32.19 460 GLY A N 1
ATOM 3665 C CA . GLY A 1 460 ? 13.609 14.279 18.392 1.00 32.19 460 GLY A CA 1
ATOM 3666 C C . GLY A 1 460 ? 12.952 13.116 19.134 1.00 32.19 460 GLY A C 1
ATOM 3667 O O . GLY A 1 460 ? 13.242 12.883 20.303 1.00 32.19 460 GLY A O 1
ATOM 3668 N N . VAL A 1 461 ? 12.039 12.408 18.470 1.00 35.50 461 VAL A N 1
ATOM 3669 C CA . VAL A 1 461 ? 11.374 11.244 19.063 1.00 35.50 461 VAL A CA 1
ATOM 3670 C C . VAL A 1 461 ? 12.394 10.118 19.187 1.00 35.50 461 VAL A C 1
ATOM 3672 O O . VAL A 1 461 ? 12.896 9.595 18.191 1.00 35.50 461 VAL A O 1
ATOM 3675 N N . THR A 1 462 ? 12.696 9.786 20.436 1.00 31.61 462 THR A N 1
ATOM 3676 C CA . THR A 1 462 ? 13.566 8.707 20.882 1.00 31.61 462 THR A CA 1
ATOM 3677 C C . THR A 1 462 ? 12.931 7.345 20.623 1.00 31.61 462 THR A C 1
ATOM 3679 O O . THR A 1 462 ? 11.751 7.109 20.873 1.00 31.61 462 THR A O 1
ATOM 3682 N N . VAL A 1 463 ? 13.754 6.422 20.133 1.00 33.41 463 VAL A N 1
ATOM 3683 C CA . VAL A 1 463 ? 13.465 4.990 20.147 1.00 33.41 463 VAL A CA 1
ATOM 3684 C C . VAL A 1 463 ? 13.539 4.525 21.604 1.00 33.41 463 VAL A C 1
ATOM 3686 O O . VAL A 1 463 ? 14.582 4.666 22.240 1.00 33.41 463 VAL A O 1
ATOM 3689 N N . SER A 1 464 ? 12.455 3.965 22.141 1.00 25.84 464 SER A N 1
ATOM 3690 C CA . SER A 1 464 ? 12.494 3.188 23.381 1.00 25.84 464 SER A CA 1
ATOM 3691 C C . SER A 1 464 ? 13.123 1.821 23.096 1.00 25.84 464 SER A C 1
ATOM 3693 O O . SER A 1 464 ? 12.446 0.836 22.819 1.00 25.84 464 SER A O 1
ATOM 3695 N N . MET A 1 465 ? 14.453 1.777 23.122 1.00 34.12 465 MET A N 1
ATOM 3696 C CA . MET A 1 465 ? 15.229 0.548 23.283 1.00 34.12 465 MET A CA 1
ATOM 3697 C C . MET A 1 465 ? 15.938 0.622 24.634 1.00 34.12 465 MET A C 1
ATOM 3699 O O . MET A 1 465 ? 16.373 1.700 25.047 1.00 34.12 465 MET A O 1
ATOM 3703 N N . GLU A 1 466 ? 16.005 -0.512 25.331 1.00 28.42 466 GLU A N 1
ATOM 3704 C CA . GLU A 1 466 ? 16.799 -0.674 26.550 1.00 28.42 466 GLU A CA 1
ATOM 3705 C C . GLU A 1 466 ? 18.207 -0.101 26.329 1.00 28.42 466 GLU A C 1
ATOM 3707 O O . GLU A 1 466 ? 18.850 -0.339 25.302 1.00 28.42 466 GLU A O 1
ATOM 3712 N N . ARG A 1 467 ? 18.639 0.759 27.257 1.00 29.45 467 ARG A N 1
ATOM 3713 C CA . ARG A 1 467 ? 19.924 1.458 27.182 1.00 29.45 467 ARG A CA 1
ATOM 3714 C C . ARG A 1 467 ? 21.048 0.488 27.540 1.00 29.45 467 ARG A C 1
ATOM 3716 O O . ARG A 1 467 ? 21.438 0.424 28.699 1.00 29.45 467 ARG A O 1
ATOM 3723 N N . ASP A 1 468 ? 21.599 -0.196 26.544 1.00 36.03 468 ASP A N 1
ATOM 3724 C CA . ASP A 1 468 ? 22.850 -0.946 26.698 1.00 36.03 468 ASP A CA 1
ATOM 3725 C C . ASP A 1 468 ? 24.074 -0.067 26.386 1.00 36.03 468 ASP A C 1
ATOM 3727 O O . ASP A 1 468 ? 24.083 0.702 25.419 1.00 36.03 468 ASP A O 1
ATOM 3731 N N . GLY A 1 469 ? 25.138 -0.206 27.190 1.00 36.66 469 GLY A N 1
ATOM 3732 C CA . GLY A 1 469 ? 26.387 0.577 27.116 1.00 36.66 469 GLY A CA 1
ATOM 3733 C C . GLY A 1 469 ? 27.107 0.549 25.758 1.00 36.66 469 GLY A C 1
ATOM 3734 O O . GLY A 1 469 ? 27.860 1.466 25.437 1.00 36.66 469 GLY A O 1
ATOM 3735 N N . PHE A 1 470 ? 26.787 -0.424 24.901 1.00 45.06 470 PHE A N 1
ATOM 3736 C CA . PHE A 1 470 ? 27.221 -0.493 23.501 1.00 45.06 470 PHE A CA 1
ATOM 3737 C C . PHE A 1 470 ? 26.872 0.771 22.689 1.00 45.06 470 PHE A C 1
ATOM 3739 O O . PHE A 1 470 ? 27.617 1.173 21.794 1.00 45.06 470 PHE A O 1
ATOM 3746 N N . MET A 1 471 ? 25.756 1.431 23.021 1.00 41.16 471 MET A N 1
ATOM 3747 C CA . MET A 1 471 ? 25.266 2.623 22.322 1.00 41.16 471 MET A CA 1
ATOM 3748 C C . MET A 1 471 ? 26.254 3.797 22.382 1.00 41.16 471 MET A C 1
ATOM 3750 O O . MET A 1 471 ? 26.408 4.510 21.393 1.00 41.16 471 MET A O 1
ATOM 3754 N N . GLN A 1 472 ? 26.949 3.997 23.508 1.00 44.28 472 GLN A N 1
ATOM 3755 C CA . GLN A 1 472 ? 27.893 5.112 23.665 1.00 44.28 472 GLN A CA 1
ATOM 3756 C C . GLN A 1 472 ? 29.182 4.899 22.865 1.00 44.28 472 GLN A C 1
ATOM 3758 O O . GLN A 1 472 ? 29.642 5.815 22.180 1.00 44.28 472 GLN A O 1
ATOM 3763 N N . ASP A 1 473 ? 29.730 3.685 22.886 1.00 44.69 473 ASP A N 1
ATOM 3764 C CA . ASP A 1 473 ? 30.947 3.352 22.140 1.00 44.69 473 ASP A CA 1
ATOM 3765 C C . ASP A 1 473 ? 30.733 3.399 20.623 1.00 44.69 473 ASP A C 1
ATOM 3767 O O . ASP A 1 473 ? 31.629 3.798 19.873 1.00 44.69 473 ASP A O 1
ATOM 3771 N N . PHE A 1 474 ? 29.534 3.039 20.161 1.00 44.56 474 PHE A N 1
ATOM 3772 C CA . PHE A 1 474 ? 29.176 3.135 18.752 1.00 44.56 474 PHE A CA 1
ATOM 3773 C C . PHE A 1 474 ? 29.081 4.594 18.274 1.00 44.56 474 PHE A C 1
ATOM 3775 O O . PHE A 1 474 ? 29.675 4.935 17.250 1.00 44.56 474 PHE A O 1
ATOM 3782 N N . PHE A 1 475 ? 28.388 5.474 19.013 1.00 43.62 475 PHE A N 1
ATOM 3783 C CA . PHE A 1 475 ? 28.284 6.890 18.631 1.00 43.62 475 PHE A CA 1
ATOM 3784 C C . PHE A 1 475 ? 29.643 7.597 18.633 1.00 43.62 475 PHE A C 1
ATOM 3786 O O . PHE A 1 475 ? 29.894 8.417 17.751 1.00 43.62 475 PHE A O 1
ATOM 3793 N N . ARG A 1 476 ? 30.551 7.222 19.543 1.00 51.97 476 ARG A N 1
ATOM 3794 C CA . ARG A 1 476 ? 31.931 7.729 19.548 1.00 51.97 476 ARG A CA 1
ATOM 3795 C C . ARG A 1 476 ? 32.668 7.397 18.243 1.00 51.97 476 ARG A C 1
ATOM 3797 O O . ARG A 1 476 ? 33.201 8.297 17.600 1.00 51.97 476 ARG A O 1
ATOM 3804 N N . LYS A 1 477 ? 32.625 6.134 17.802 1.00 44.41 477 LYS A N 1
ATOM 3805 C CA . LYS A 1 477 ? 33.272 5.692 16.549 1.00 44.41 477 LYS A CA 1
ATOM 3806 C C . LYS A 1 477 ? 32.674 6.348 15.300 1.00 44.41 477 LYS A C 1
ATOM 3808 O O . LYS A 1 477 ? 33.376 6.618 14.330 1.00 44.41 477 LYS A O 1
ATOM 3813 N N . VAL A 1 478 ? 31.371 6.613 15.307 1.00 41.97 478 VAL A N 1
ATOM 3814 C CA . VAL A 1 478 ? 30.684 7.300 14.204 1.00 41.97 478 VAL A CA 1
ATOM 3815 C C . VAL A 1 478 ? 31.138 8.752 14.070 1.00 41.97 478 VAL A C 1
ATOM 3817 O O . VAL A 1 478 ? 31.362 9.219 12.950 1.00 41.97 478 VAL A O 1
ATOM 3820 N N . GLU A 1 479 ? 31.292 9.458 15.189 1.00 45.75 479 GLU A N 1
ATOM 3821 C CA . GLU A 1 479 ? 31.731 10.853 15.173 1.00 45.75 479 GLU A CA 1
ATOM 3822 C C . GLU A 1 479 ? 33.194 10.972 14.704 1.00 45.75 479 GLU A C 1
ATOM 3824 O O . GLU A 1 479 ? 33.526 11.884 13.945 1.00 45.75 479 GLU A O 1
ATOM 3829 N N . GLU A 1 480 ? 34.042 9.989 15.034 1.00 51.97 480 GLU A N 1
ATOM 3830 C CA . GLU A 1 480 ? 35.407 9.873 14.499 1.00 51.97 480 GLU A CA 1
ATOM 3831 C C . GLU A 1 480 ? 35.416 9.728 12.967 1.00 51.97 480 GLU A C 1
ATOM 3833 O O . GLU A 1 480 ? 36.107 10.483 12.277 1.00 51.97 480 GLU A O 1
ATOM 3838 N N . ILE A 1 481 ? 34.601 8.822 12.409 1.00 51.41 481 ILE A N 1
ATOM 3839 C CA . ILE A 1 481 ? 34.495 8.619 10.950 1.00 51.41 481 ILE A CA 1
ATOM 3840 C C . ILE A 1 481 ? 33.978 9.884 10.253 1.00 51.41 481 ILE A C 1
ATOM 3842 O O . ILE A 1 481 ? 34.491 10.279 9.203 1.00 51.41 481 ILE A O 1
ATOM 3846 N N . ARG A 1 482 ? 32.989 10.563 10.843 1.00 44.50 482 ARG A N 1
ATOM 3847 C CA . ARG A 1 482 ? 32.470 11.832 10.318 1.00 44.50 482 ARG A CA 1
ATOM 3848 C C . ARG A 1 482 ? 33.551 12.919 10.298 1.00 44.50 482 ARG A C 1
ATOM 3850 O O . ARG A 1 482 ? 33.635 13.669 9.324 1.00 44.50 482 ARG A O 1
ATOM 3857 N N . GLY A 1 483 ? 34.404 12.965 11.322 1.00 47.81 483 GLY A N 1
ATOM 3858 C CA . GLY A 1 483 ? 35.576 13.839 11.367 1.00 47.81 483 GLY A CA 1
ATOM 3859 C C . GLY A 1 483 ? 36.576 13.561 10.238 1.00 47.81 483 GLY A C 1
ATOM 3860 O O . GLY A 1 483 ? 37.083 14.498 9.621 1.00 47.81 483 GLY A O 1
ATOM 3861 N N . VAL A 1 484 ? 36.818 12.288 9.907 1.00 59.12 484 VAL A N 1
ATOM 3862 C CA . VAL A 1 484 ? 37.704 11.891 8.794 1.00 59.12 484 VAL A CA 1
ATOM 3863 C C . VAL A 1 484 ? 37.133 12.315 7.436 1.00 59.12 484 VAL A C 1
ATOM 3865 O O . VAL A 1 484 ? 37.860 12.880 6.619 1.00 59.12 484 VAL A O 1
ATOM 3868 N N . ILE A 1 485 ? 35.829 12.132 7.207 1.00 55.56 485 ILE A N 1
ATOM 3869 C CA . ILE A 1 485 ? 35.162 12.564 5.964 1.00 55.56 485 ILE A CA 1
ATOM 3870 C C . ILE A 1 485 ? 35.268 14.086 5.779 1.00 55.56 485 ILE A C 1
ATOM 3872 O O . ILE A 1 485 ? 35.542 14.558 4.673 1.00 55.56 485 ILE A O 1
ATOM 3876 N N . GLY A 1 486 ? 35.118 14.860 6.860 1.00 54.88 486 GLY A N 1
ATOM 3877 C CA . GLY A 1 486 ? 35.314 16.312 6.831 1.00 54.88 486 GLY A CA 1
ATOM 3878 C C . GLY A 1 486 ? 36.727 16.714 6.390 1.00 54.88 486 GLY A C 1
ATOM 3879 O O . GLY A 1 486 ? 36.880 17.599 5.546 1.00 54.88 486 GLY A O 1
ATOM 3880 N N . LYS A 1 487 ? 37.759 16.016 6.887 1.00 66.81 487 LYS A N 1
ATOM 3881 C CA . LYS A 1 487 ? 39.160 16.246 6.489 1.00 66.81 487 LYS A CA 1
ATOM 3882 C C . LYS A 1 487 ? 39.398 15.938 5.008 1.00 66.81 487 LYS A C 1
ATOM 3884 O O . LYS A 1 487 ? 40.010 16.749 4.317 1.00 66.81 487 LYS A O 1
ATOM 3889 N N . ILE A 1 488 ? 38.864 14.822 4.501 1.00 65.50 488 ILE A N 1
ATOM 3890 C CA . ILE A 1 488 ? 38.984 14.442 3.081 1.00 65.50 488 ILE A CA 1
ATOM 3891 C C . ILE A 1 488 ? 38.329 15.495 2.180 1.00 65.50 488 ILE A C 1
ATOM 3893 O O . ILE A 1 488 ? 38.929 15.929 1.200 1.00 65.50 488 ILE A O 1
ATOM 3897 N N . SER A 1 489 ? 37.128 15.964 2.531 1.00 52.31 489 SER A N 1
ATOM 3898 C CA . SER A 1 489 ? 36.441 16.998 1.749 1.00 52.31 489 SER A CA 1
ATOM 3899 C C . SER A 1 489 ? 37.218 18.318 1.703 1.00 52.31 489 SER A C 1
ATOM 3901 O O . SER A 1 489 ? 37.179 19.005 0.683 1.00 52.31 489 SER A O 1
ATOM 3903 N N . SER A 1 490 ? 37.923 18.677 2.781 1.00 62.88 490 SER A N 1
ATOM 3904 C CA . SER A 1 490 ? 38.789 19.862 2.811 1.00 62.88 490 SER A CA 1
ATOM 3905 C C . SER A 1 490 ? 39.991 19.709 1.875 1.00 62.88 490 SER A C 1
ATOM 3907 O O . SER A 1 490 ? 40.263 20.608 1.081 1.00 62.88 490 SER A O 1
ATOM 3909 N N . LEU A 1 491 ? 40.657 18.550 1.908 1.00 62.06 491 LEU A N 1
ATOM 3910 C CA . LEU A 1 491 ? 41.791 18.231 1.032 1.00 62.06 491 LEU A CA 1
ATOM 3911 C C . LEU A 1 491 ? 41.406 18.269 -0.453 1.00 62.06 491 LEU A C 1
ATOM 3913 O O . LEU A 1 491 ? 42.122 18.844 -1.269 1.00 62.06 491 LEU A O 1
ATOM 3917 N N . VAL A 1 492 ? 40.243 17.720 -0.811 1.00 58.00 492 VAL A N 1
ATOM 3918 C CA . VAL A 1 492 ? 39.741 17.750 -2.196 1.00 58.00 492 VAL A CA 1
ATOM 3919 C C . VAL A 1 492 ? 39.516 19.187 -2.682 1.00 58.00 492 VAL A C 1
ATOM 3921 O O . VAL A 1 492 ? 39.827 19.511 -3.831 1.00 58.00 492 VAL A O 1
ATOM 3924 N N . ASN A 1 493 ? 39.012 20.069 -1.817 1.00 58.06 493 ASN A N 1
ATOM 3925 C CA . ASN A 1 493 ? 38.808 21.476 -2.161 1.00 58.06 493 ASN A CA 1
ATOM 3926 C C . ASN A 1 493 ? 40.134 22.238 -2.319 1.00 58.06 493 ASN A C 1
ATOM 3928 O O . ASN A 1 493 ? 40.253 23.064 -3.225 1.00 58.06 493 ASN A O 1
ATOM 3932 N N . GLU A 1 494 ? 41.149 21.936 -1.505 1.00 61.69 494 GLU A N 1
ATOM 3933 C CA . GLU A 1 494 ? 42.499 22.489 -1.682 1.00 61.69 494 GLU A CA 1
ATOM 3934 C C . GLU A 1 494 ? 43.140 22.061 -3.006 1.00 61.69 494 GLU A C 1
ATOM 3936 O O . GLU A 1 494 ? 43.716 22.899 -3.704 1.00 61.69 494 GLU A O 1
ATOM 3941 N N . VAL A 1 495 ? 43.006 20.787 -3.389 1.00 60.72 495 VAL A N 1
ATOM 3942 C CA . VAL A 1 495 ? 43.532 20.274 -4.664 1.00 60.72 495 VAL A CA 1
ATOM 3943 C C . VAL A 1 495 ? 42.867 20.974 -5.847 1.00 60.72 495 VAL A C 1
ATOM 3945 O O . VAL A 1 495 ? 43.564 21.449 -6.742 1.00 60.72 495 VAL A O 1
ATOM 3948 N N . LYS A 1 496 ? 41.536 21.133 -5.829 1.00 51.03 496 LYS A N 1
ATOM 3949 C CA . LYS A 1 496 ? 40.813 21.891 -6.865 1.00 51.03 496 LYS A CA 1
ATOM 3950 C C . LYS A 1 496 ? 41.289 23.338 -6.966 1.00 51.03 496 LYS A C 1
ATOM 3952 O O . LYS A 1 496 ? 41.449 23.852 -8.071 1.00 51.03 496 LYS A O 1
ATOM 3957 N N . LYS A 1 497 ? 41.552 23.986 -5.828 1.00 55.22 497 LYS A N 1
ATOM 3958 C CA . LYS A 1 497 ? 42.056 25.364 -5.793 1.00 55.22 497 LYS A CA 1
ATOM 3959 C C . LYS A 1 497 ? 43.455 25.465 -6.407 1.00 55.22 497 LYS A C 1
ATOM 3961 O O . LYS A 1 497 ? 43.681 26.348 -7.226 1.00 55.22 497 LYS A O 1
ATOM 3966 N N . LYS A 1 498 ? 44.369 24.544 -6.076 1.00 55.25 498 LYS A N 1
ATOM 3967 C CA . LYS A 1 498 ? 45.713 24.488 -6.683 1.00 55.25 498 LYS A CA 1
ATOM 3968 C C . LYS A 1 498 ? 45.654 24.203 -8.187 1.00 55.25 498 LYS A C 1
ATOM 3970 O O . LYS A 1 498 ? 46.342 24.867 -8.951 1.00 55.25 498 LYS A O 1
ATOM 3975 N N . HIS A 1 499 ? 44.788 23.285 -8.617 1.00 49.44 499 HIS A N 1
ATOM 3976 C CA . HIS A 1 499 ? 44.599 22.953 -10.032 1.00 49.44 499 HIS A CA 1
ATOM 3977 C C . HIS A 1 499 ? 44.050 24.140 -10.844 1.00 49.44 499 HIS A C 1
ATOM 3979 O O . HIS A 1 499 ? 44.506 24.397 -11.952 1.00 49.44 499 HIS A O 1
ATOM 3985 N N . SER A 1 500 ? 43.149 24.935 -10.256 1.00 42.75 500 SER A N 1
ATOM 3986 C CA . SER A 1 500 ? 42.641 26.168 -10.871 1.00 42.75 500 SER A CA 1
ATOM 3987 C C . SER A 1 500 ? 43.709 27.253 -11.036 1.00 42.75 500 SER A C 1
ATOM 3989 O O . SER A 1 500 ? 43.631 28.020 -11.987 1.00 42.75 500 SER A O 1
ATOM 3991 N N . VAL A 1 501 ? 44.684 27.335 -10.123 1.00 49.78 501 VAL A N 1
ATOM 3992 C CA . VAL A 1 501 ? 45.794 28.300 -10.214 1.00 49.78 501 VAL A CA 1
ATOM 3993 C C . VAL A 1 501 ? 46.768 27.901 -11.327 1.00 49.78 501 VAL A C 1
ATOM 3995 O O . VAL A 1 501 ? 47.205 28.762 -12.086 1.00 49.78 501 VAL A O 1
ATOM 3998 N N . ILE A 1 502 ? 47.038 26.600 -11.485 1.00 50.72 502 ILE A N 1
ATOM 3999 C CA . ILE A 1 502 ? 47.902 26.058 -12.550 1.00 50.72 502 ILE A CA 1
ATOM 4000 C C . ILE A 1 502 ? 47.337 26.373 -13.943 1.00 50.72 502 ILE A C 1
ATOM 4002 O O . ILE A 1 502 ? 48.084 26.766 -14.829 1.00 50.72 502 ILE A O 1
ATOM 4006 N N . LEU A 1 503 ? 46.015 26.283 -14.120 1.00 41.53 503 LEU A N 1
ATOM 4007 C CA . LEU A 1 503 ? 45.337 26.587 -15.389 1.00 41.53 503 LEU A CA 1
ATOM 4008 C C . LEU A 1 503 ? 45.319 28.084 -15.757 1.00 41.53 503 LEU A C 1
ATOM 4010 O O . LEU A 1 503 ? 44.875 28.434 -16.846 1.00 41.53 503 LEU A O 1
ATOM 4014 N N . SER A 1 504 ? 45.763 28.970 -14.859 1.00 39.44 504 SER A N 1
ATOM 4015 C CA . SER A 1 504 ? 45.663 30.430 -15.017 1.00 39.44 504 SER A CA 1
ATOM 4016 C C . SER A 1 504 ? 47.002 31.157 -15.202 1.00 39.44 504 SER A C 1
ATOM 4018 O O . SER A 1 504 ? 47.012 32.383 -15.285 1.00 39.44 504 SER A O 1
ATOM 4020 N N . ALA A 1 505 ? 48.128 30.438 -15.260 1.00 34.25 505 ALA A N 1
ATOM 4021 C CA . ALA A 1 505 ? 49.454 31.044 -15.396 1.00 34.25 505 ALA A CA 1
ATOM 4022 C C . ALA A 1 505 ? 49.871 31.194 -16.881 1.00 34.25 505 ALA A C 1
ATOM 4024 O O . ALA A 1 505 ? 49.888 30.189 -17.590 1.00 34.25 505 ALA A O 1
ATOM 4025 N N . PRO A 1 506 ? 50.237 32.400 -17.366 1.00 40.31 506 PRO A N 1
ATOM 4026 C CA . PRO A 1 506 ? 50.794 32.598 -18.708 1.00 40.31 506 PRO A CA 1
ATOM 4027 C C . PRO A 1 506 ? 52.331 32.668 -18.665 1.00 40.31 506 PRO A C 1
ATOM 4029 O O . PRO A 1 506 ? 52.845 33.320 -17.756 1.00 40.31 506 PRO A O 1
ATOM 4032 N N . ASN A 1 507 ? 53.059 32.060 -19.623 1.00 36.66 507 ASN A N 1
ATOM 4033 C CA . ASN A 1 507 ? 54.401 32.523 -20.048 1.00 36.66 507 ASN A CA 1
ATOM 4034 C C . ASN A 1 507 ? 55.001 31.770 -21.268 1.00 36.66 507 ASN A C 1
ATOM 4036 O O . ASN A 1 507 ? 54.397 30.784 -21.684 1.00 36.66 507 ASN A O 1
ATOM 4040 N N . PRO A 1 508 ? 56.110 32.254 -21.886 1.00 37.75 508 PRO A N 1
ATOM 4041 C CA . PRO A 1 508 ? 56.146 32.672 -23.288 1.00 37.75 508 PRO A CA 1
ATOM 4042 C C . PRO A 1 508 ? 57.029 31.789 -24.192 1.00 37.75 508 PRO A C 1
ATOM 4044 O O . PRO A 1 508 ? 57.672 30.842 -23.743 1.00 37.75 508 PRO A O 1
ATOM 4047 N N . ASP A 1 509 ? 57.008 32.148 -25.473 1.00 35.75 509 ASP A N 1
ATOM 4048 C CA . ASP A 1 509 ? 57.634 31.505 -26.629 1.00 35.75 509 ASP A CA 1
ATOM 4049 C C . ASP A 1 509 ? 59.153 31.273 -26.518 1.00 35.75 509 ASP A C 1
ATOM 4051 O O . ASP A 1 509 ? 59.874 32.072 -25.925 1.00 35.75 509 ASP A O 1
ATOM 4055 N N . GLU A 1 510 ? 59.637 30.198 -27.155 1.00 36.69 510 GLU A N 1
ATOM 4056 C CA . GLU A 1 510 ? 60.557 30.231 -28.313 1.00 36.69 510 GLU A CA 1
ATOM 4057 C C . GLU A 1 510 ? 61.283 28.884 -28.501 1.00 36.69 510 GLU A C 1
ATOM 4059 O O . GLU A 1 510 ? 61.914 28.364 -27.585 1.00 36.69 510 GLU A O 1
ATOM 4064 N N . THR A 1 511 ? 61.246 28.393 -29.747 1.00 34.78 511 THR A N 1
ATOM 4065 C CA . THR A 1 511 ? 62.247 27.608 -30.509 1.00 34.78 511 THR A CA 1
ATOM 4066 C C . THR A 1 511 ? 61.671 26.358 -31.175 1.00 34.78 511 THR A C 1
ATOM 4068 O O . THR A 1 511 ? 61.504 25.299 -30.580 1.00 34.78 511 THR A O 1
ATOM 4071 N N . GLY A 1 512 ? 61.377 26.509 -32.471 1.00 46.53 512 GLY A N 1
ATOM 4072 C CA . GLY A 1 512 ? 60.896 25.445 -33.341 1.00 46.53 512 GLY A CA 1
ATOM 4073 C C . GLY A 1 512 ? 61.920 24.327 -33.539 1.00 46.53 512 GLY A C 1
ATOM 4074 O O . GLY A 1 512 ? 63.075 24.572 -33.890 1.00 46.53 512 GLY A O 1
ATOM 4075 N N . ARG A 1 513 ? 61.457 23.089 -33.370 1.00 35.84 513 ARG A N 1
ATOM 4076 C CA . ARG A 1 513 ? 62.097 21.857 -33.839 1.00 35.84 513 ARG A CA 1
ATOM 4077 C C . ARG A 1 513 ? 61.007 20.860 -34.221 1.00 35.84 513 ARG A C 1
ATOM 4079 O O . ARG A 1 513 ? 60.022 20.728 -33.510 1.00 35.84 513 ARG A O 1
ATOM 4086 N N . ILE A 1 514 ? 61.204 20.188 -35.350 1.00 41.31 514 ILE A N 1
ATOM 4087 C CA . ILE A 1 514 ? 60.333 19.124 -35.855 1.00 41.31 514 ILE A CA 1
ATOM 4088 C C . ILE A 1 514 ? 60.903 17.804 -35.325 1.00 41.31 514 ILE A C 1
ATOM 4090 O O . ILE A 1 514 ? 62.052 17.484 -35.633 1.00 41.31 514 ILE A O 1
ATOM 4094 N N . THR A 1 515 ? 60.133 17.078 -34.517 1.00 38.44 515 THR A N 1
ATOM 4095 C CA . THR A 1 515 ? 60.485 15.765 -33.944 1.00 38.44 515 THR A CA 1
ATOM 4096 C C . THR A 1 515 ? 59.877 14.617 -34.762 1.00 38.44 515 THR A C 1
ATOM 4098 O O . THR A 1 515 ? 58.869 14.786 -35.449 1.00 38.44 515 THR A O 1
ATOM 4101 N N . THR A 1 516 ? 60.535 13.454 -34.745 1.00 46.12 516 THR A N 1
ATOM 4102 C CA . THR A 1 516 ? 60.221 12.289 -35.605 1.00 46.12 516 THR A CA 1
ATOM 4103 C C . THR A 1 516 ? 59.450 11.190 -34.861 1.00 46.12 516 THR A C 1
ATOM 4105 O O . THR A 1 516 ? 59.388 11.188 -33.636 1.00 46.12 516 THR A O 1
ATOM 4108 N N . ASN A 1 517 ? 58.834 10.254 -35.597 1.00 42.25 517 ASN A N 1
ATOM 4109 C CA . ASN A 1 517 ? 57.870 9.278 -35.060 1.00 42.25 517 ASN A CA 1
ATOM 4110 C C . ASN A 1 517 ? 58.421 8.342 -33.965 1.00 42.25 517 ASN A C 1
ATOM 4112 O O . ASN A 1 517 ? 57.637 7.885 -33.142 1.00 42.25 517 ASN A O 1
ATOM 4116 N N . GLU A 1 518 ? 59.731 8.088 -33.909 1.00 42.34 518 GLU A N 1
ATOM 4117 C CA . GLU A 1 518 ? 60.333 7.279 -32.836 1.00 42.34 518 GLU A CA 1
ATOM 4118 C C . GLU A 1 518 ? 60.470 8.048 -31.503 1.00 42.34 518 GLU A C 1
ATOM 4120 O O . GLU A 1 518 ? 60.343 7.445 -30.441 1.00 42.34 518 GLU A O 1
ATOM 4125 N N . GLU A 1 519 ? 60.606 9.382 -31.521 1.00 42.09 519 GLU A N 1
ATOM 4126 C CA . GLU A 1 519 ? 60.548 10.213 -30.299 1.00 42.09 519 GLU A CA 1
ATOM 4127 C C . GLU A 1 519 ? 59.105 10.365 -29.782 1.00 42.09 519 GLU A C 1
ATOM 4129 O O . GLU A 1 519 ? 58.875 10.551 -28.587 1.00 42.09 519 GLU A O 1
ATOM 4134 N N . LEU A 1 520 ? 58.112 10.240 -30.669 1.00 44.25 520 LEU A N 1
ATOM 4135 C CA . LEU A 1 520 ? 56.687 10.333 -30.337 1.00 44.25 520 LEU A CA 1
ATOM 4136 C C . LEU A 1 520 ? 56.211 9.153 -29.467 1.00 44.25 520 LEU A C 1
ATOM 4138 O O . LEU A 1 520 ? 55.349 9.329 -28.604 1.00 44.25 520 LEU A O 1
ATOM 4142 N N . GLU A 1 521 ? 56.784 7.964 -29.672 1.00 45.19 521 GLU A N 1
ATOM 4143 C CA . GLU A 1 521 ? 56.467 6.757 -28.897 1.00 45.19 521 GLU A CA 1
ATOM 4144 C C . GLU A 1 521 ? 57.105 6.782 -27.498 1.00 45.19 521 GLU A C 1
ATOM 4146 O O . GLU A 1 521 ? 56.428 6.478 -26.515 1.00 45.19 521 GLU A O 1
ATOM 4151 N N . GLU A 1 522 ? 58.343 7.270 -27.367 1.00 43.00 522 GLU A N 1
ATOM 4152 C CA . GLU A 1 522 ? 59.017 7.430 -26.065 1.00 43.00 522 GLU A CA 1
ATOM 4153 C C . GLU A 1 522 ? 58.365 8.542 -25.200 1.00 43.00 522 GLU A C 1
ATOM 4155 O O . GLU A 1 522 ? 58.315 8.473 -23.966 1.00 43.00 522 GLU A O 1
ATOM 4160 N N . MET A 1 523 ? 57.766 9.557 -25.836 1.00 41.19 523 MET A N 1
ATOM 4161 C CA . MET A 1 523 ? 57.066 10.662 -25.160 1.00 41.19 523 MET A CA 1
ATOM 4162 C C . MET A 1 523 ? 55.632 10.323 -24.709 1.00 41.19 523 MET A C 1
ATOM 4164 O O . MET A 1 523 ? 55.110 10.958 -23.786 1.00 41.19 523 MET A O 1
ATOM 4168 N N . LEU A 1 524 ? 54.993 9.310 -25.304 1.00 44.41 524 LEU A N 1
ATOM 4169 C CA . LEU A 1 524 ? 53.689 8.800 -24.860 1.00 44.41 524 LEU A CA 1
ATOM 4170 C C . LEU A 1 524 ? 53.808 7.933 -23.597 1.00 44.41 524 LEU A C 1
ATOM 4172 O O . LEU A 1 524 ? 52.912 7.968 -22.750 1.00 44.41 524 LEU A O 1
ATOM 4176 N N . GLU A 1 525 ? 54.926 7.223 -23.418 1.00 42.72 525 GLU A N 1
ATOM 4177 C CA . GLU A 1 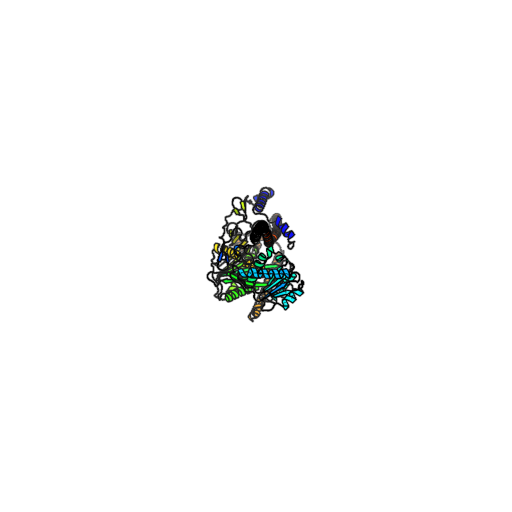525 ? 55.185 6.412 -22.218 1.00 42.72 525 GLU A CA 1
ATOM 4178 C C . GLU A 1 525 ? 55.509 7.253 -20.969 1.00 42.72 525 GLU A C 1
ATOM 4180 O O . GLU A 1 525 ? 55.264 6.815 -19.844 1.00 42.72 525 GLU A O 1
ATOM 4185 N N . THR A 1 526 ? 55.988 8.491 -21.137 1.00 45.09 526 THR A N 1
ATOM 4186 C CA . THR A 1 526 ? 56.380 9.382 -20.025 1.00 45.09 526 THR A CA 1
ATOM 4187 C C . THR A 1 526 ? 55.248 10.271 -19.485 1.00 45.09 526 THR A C 1
ATOM 4189 O O . THR A 1 526 ? 55.418 10.937 -18.461 1.00 45.09 526 THR A O 1
ATOM 4192 N N . GLY A 1 527 ? 54.055 10.233 -20.091 1.00 40.38 527 GLY A N 1
ATOM 4193 C CA . GLY A 1 527 ? 52.819 10.720 -19.466 1.00 40.38 527 GLY A CA 1
ATOM 4194 C C . GLY A 1 527 ? 52.664 12.242 -19.343 1.00 40.38 527 GLY A C 1
ATOM 4195 O O . GLY A 1 527 ? 52.056 12.704 -18.375 1.00 40.38 527 GLY A O 1
ATOM 4196 N N . ASN A 1 528 ? 53.157 13.036 -20.304 1.00 41.59 528 ASN A N 1
ATOM 4197 C CA . ASN A 1 528 ? 52.957 14.492 -20.309 1.00 41.59 528 ASN A CA 1
ATOM 4198 C C . ASN A 1 528 ? 52.148 14.984 -21.540 1.00 41.59 528 ASN A C 1
ATOM 4200 O O . ASN A 1 528 ? 52.719 15.258 -22.593 1.00 41.59 528 ASN A O 1
ATOM 4204 N N . PRO A 1 529 ? 50.813 15.147 -21.428 1.00 44.03 529 PRO A N 1
ATOM 4205 C CA . PRO A 1 529 ? 49.903 15.446 -22.547 1.00 44.03 529 PRO A CA 1
ATOM 4206 C C . PRO A 1 529 ? 49.912 16.916 -23.009 1.00 44.03 529 PRO A C 1
ATOM 4208 O O . PRO A 1 529 ? 49.112 17.314 -23.855 1.00 44.03 529 PRO A O 1
ATOM 4211 N N . SER A 1 530 ? 50.787 17.747 -22.446 1.00 41.66 530 SER A N 1
ATOM 4212 C CA . SER A 1 530 ? 50.822 19.195 -22.687 1.00 41.66 530 SER A CA 1
ATOM 4213 C C . SER A 1 530 ? 51.374 19.581 -24.067 1.00 41.66 530 SER A C 1
ATOM 4215 O O . SER A 1 530 ? 51.064 20.662 -24.558 1.00 41.66 530 SER A O 1
ATOM 4217 N N . ILE A 1 531 ? 52.100 18.677 -24.727 1.00 39.88 531 ILE A N 1
ATOM 4218 C CA . ILE A 1 531 ? 52.726 18.908 -26.040 1.00 39.88 531 ILE A CA 1
ATOM 4219 C C . ILE A 1 531 ? 51.738 18.641 -27.194 1.00 39.88 531 ILE A C 1
ATOM 4221 O O . ILE A 1 531 ? 51.826 19.257 -28.247 1.00 39.88 531 ILE A O 1
ATOM 4225 N N . PHE A 1 532 ? 50.710 17.811 -26.981 1.00 39.19 532 PHE A N 1
ATOM 4226 C CA . PHE A 1 532 ? 49.675 17.561 -27.998 1.00 39.19 532 PHE A CA 1
ATOM 4227 C C . PHE A 1 532 ? 48.734 18.763 -28.193 1.00 39.19 532 PHE A C 1
ATOM 4229 O O . PHE A 1 532 ? 48.100 18.926 -29.233 1.00 39.19 532 PHE A O 1
ATOM 4236 N N . ILE A 1 533 ? 48.623 19.617 -27.172 1.00 47.00 533 ILE A N 1
ATOM 4237 C CA . ILE A 1 533 ? 47.692 20.748 -27.171 1.00 47.00 533 ILE A CA 1
ATOM 4238 C C . ILE A 1 533 ? 48.322 22.003 -27.797 1.00 47.00 533 ILE A C 1
ATOM 4240 O O . ILE A 1 533 ? 47.581 22.856 -28.282 1.00 47.00 533 ILE A O 1
ATOM 4244 N N . SER A 1 534 ? 49.654 22.111 -27.875 1.00 44.12 534 SER A N 1
ATOM 4245 C CA . SER A 1 534 ? 50.306 23.259 -28.523 1.00 44.12 534 SER A CA 1
ATOM 4246 C C . SER A 1 534 ? 50.130 23.275 -30.045 1.00 44.12 534 SER A C 1
ATOM 4248 O O . SER A 1 534 ? 49.946 24.355 -30.602 1.00 44.12 534 SER A O 1
ATOM 4250 N N . ASP A 1 535 ? 50.066 22.110 -30.700 1.00 38.53 535 ASP A N 1
ATOM 4251 C CA . ASP A 1 535 ? 49.986 22.020 -32.170 1.00 38.53 535 ASP A CA 1
ATOM 4252 C C . ASP A 1 535 ? 48.558 22.069 -32.739 1.00 38.53 535 ASP A C 1
ATOM 4254 O O . ASP A 1 535 ? 48.359 22.444 -33.889 1.00 38.53 535 ASP A O 1
ATOM 4258 N N . ILE A 1 536 ? 47.525 21.772 -31.942 1.00 44.78 536 ILE A N 1
ATOM 4259 C CA . ILE A 1 536 ? 46.122 21.994 -32.359 1.00 44.78 536 ILE A CA 1
ATOM 4260 C C . ILE A 1 536 ? 45.750 23.485 -32.273 1.00 44.78 536 ILE A C 1
ATOM 4262 O O . ILE A 1 536 ? 44.800 23.951 -32.903 1.00 44.78 536 ILE A O 1
ATOM 4266 N N . ILE A 1 537 ? 46.492 24.253 -31.476 1.00 49.62 537 ILE A N 1
ATOM 4267 C CA . ILE A 1 537 ? 46.206 25.660 -31.188 1.00 49.62 537 ILE A CA 1
ATOM 4268 C C . ILE A 1 537 ? 46.874 26.611 -32.194 1.00 49.62 537 ILE A C 1
ATOM 4270 O O . ILE A 1 537 ? 46.500 27.787 -32.253 1.00 49.62 537 ILE A O 1
ATOM 4274 N N . SER A 1 538 ? 47.818 26.123 -32.999 1.00 48.84 538 SER A N 1
ATOM 4275 C CA . SER A 1 538 ? 48.639 26.959 -33.873 1.00 48.84 538 SER A CA 1
ATOM 4276 C C . SER A 1 538 ? 48.013 27.308 -35.223 1.00 48.84 538 SER A C 1
ATOM 4278 O O . SER A 1 538 ? 48.535 28.223 -35.850 1.00 48.84 538 SER A O 1
ATOM 4280 N N . ASP A 1 539 ? 46.871 26.736 -35.636 1.00 48.19 539 ASP A N 1
ATOM 4281 C CA . ASP A 1 539 ? 46.228 27.169 -36.884 1.00 48.19 539 ASP A CA 1
ATOM 4282 C C . ASP A 1 539 ? 44.713 27.443 -36.803 1.00 48.19 539 ASP A C 1
ATOM 4284 O O . ASP A 1 539 ? 43.859 26.576 -36.604 1.00 48.19 539 ASP A O 1
ATOM 4288 N N . SER A 1 540 ? 44.413 28.717 -37.079 1.00 53.50 540 SER A N 1
ATOM 4289 C CA . SER A 1 540 ? 43.121 29.347 -37.350 1.00 53.50 540 SER A CA 1
ATOM 4290 C C . SER A 1 540 ? 42.259 29.773 -36.151 1.00 53.50 540 SER A C 1
ATOM 4292 O O . SER A 1 540 ? 41.635 28.977 -35.446 1.00 53.50 540 SER A O 1
ATOM 4294 N N . GLN A 1 541 ? 42.099 31.099 -36.009 1.00 56.66 541 GLN A N 1
ATOM 4295 C CA . GLN A 1 541 ? 41.070 31.747 -35.177 1.00 56.66 541 GLN A CA 1
ATOM 4296 C C . GLN A 1 541 ? 39.661 31.168 -35.421 1.00 56.66 541 GLN A C 1
ATOM 4298 O O . GLN A 1 541 ? 38.836 31.152 -34.506 1.00 56.66 541 GLN A O 1
ATOM 4303 N N . ILE A 1 542 ? 39.410 30.636 -36.622 1.00 54.28 542 ILE A N 1
ATOM 4304 C CA . ILE A 1 542 ? 38.140 30.031 -37.032 1.00 54.28 542 ILE A CA 1
ATOM 4305 C C . ILE A 1 542 ? 37.846 28.756 -36.222 1.00 54.28 542 ILE A C 1
ATOM 4307 O O . ILE A 1 542 ? 36.708 28.559 -35.803 1.00 54.28 542 ILE A O 1
ATOM 4311 N N . THR A 1 543 ? 38.851 27.928 -35.915 1.00 51.31 543 THR A N 1
ATOM 4312 C CA . THR A 1 543 ? 38.677 26.669 -35.163 1.00 51.31 543 THR A CA 1
ATOM 4313 C C . THR A 1 543 ? 38.317 26.934 -33.700 1.00 51.31 543 THR A C 1
ATOM 4315 O O . THR A 1 543 ? 37.413 26.304 -33.153 1.00 51.31 543 THR A O 1
ATOM 4318 N N . ARG A 1 544 ? 38.957 27.931 -33.071 1.00 54.72 544 ARG A N 1
ATOM 4319 C CA . ARG A 1 544 ? 38.606 28.385 -31.711 1.00 54.72 544 ARG A CA 1
ATOM 4320 C C . ARG A 1 544 ? 37.216 29.008 -31.650 1.00 54.72 544 ARG A C 1
ATOM 4322 O O . ARG A 1 544 ? 36.486 28.776 -30.690 1.00 54.72 544 ARG A O 1
ATOM 4329 N N . GLN A 1 545 ? 36.843 29.788 -32.661 1.00 58.56 545 GLN A N 1
ATOM 4330 C CA . GLN A 1 545 ? 35.518 30.394 -32.731 1.00 58.56 545 GLN A CA 1
ATOM 4331 C C . GLN A 1 545 ? 34.428 29.330 -32.919 1.00 58.56 545 GLN A C 1
ATOM 4333 O O . GLN A 1 545 ? 33.436 29.361 -32.194 1.00 58.56 545 GLN A O 1
ATOM 4338 N N . ALA A 1 546 ? 34.654 28.341 -33.789 1.00 54.66 546 ALA A N 1
ATOM 4339 C CA . ALA A 1 546 ? 33.759 27.201 -33.969 1.00 54.66 546 ALA A CA 1
ATOM 4340 C C . ALA A 1 546 ? 33.636 26.353 -32.692 1.00 54.66 546 ALA A C 1
ATOM 4342 O O . ALA A 1 546 ? 32.528 25.981 -32.316 1.00 54.66 546 ALA A O 1
ATOM 4343 N N . LEU A 1 547 ? 34.739 26.091 -31.981 1.00 54.16 547 LEU A N 1
ATOM 4344 C CA . LEU A 1 547 ? 34.718 25.337 -30.723 1.00 54.16 547 LEU A CA 1
ATOM 4345 C C . LEU A 1 547 ? 33.943 26.080 -29.623 1.00 54.16 547 LEU A C 1
ATOM 4347 O O . LEU A 1 547 ? 33.101 25.480 -28.961 1.00 54.16 547 LEU A O 1
ATOM 4351 N N . ASN A 1 548 ? 34.169 27.389 -29.475 1.00 64.56 548 ASN A N 1
ATOM 4352 C CA . ASN A 1 548 ? 33.433 28.229 -28.526 1.00 64.56 548 ASN A CA 1
ATOM 4353 C C . ASN A 1 548 ? 31.936 28.296 -28.865 1.00 64.56 548 ASN A C 1
ATOM 4355 O O . ASN A 1 548 ? 31.092 28.294 -27.968 1.00 64.56 548 ASN A O 1
ATOM 4359 N N . GLU A 1 549 ? 31.591 28.343 -30.153 1.00 64.62 549 GLU A N 1
ATOM 4360 C CA . GLU A 1 549 ? 30.202 28.321 -30.605 1.00 64.62 549 GLU A CA 1
ATOM 4361 C C . GLU A 1 549 ? 29.549 26.954 -30.352 1.00 64.62 549 GLU A C 1
ATOM 4363 O O . GLU A 1 549 ? 28.420 26.897 -29.865 1.00 64.62 549 GLU A O 1
ATOM 4368 N N . ILE A 1 550 ? 30.266 25.851 -30.594 1.00 62.34 550 ILE A N 1
ATOM 4369 C CA . ILE A 1 550 ? 29.813 24.488 -30.279 1.00 62.34 550 ILE A CA 1
ATOM 4370 C C . ILE A 1 550 ? 29.614 24.320 -28.769 1.00 62.34 550 ILE A C 1
ATOM 4372 O O . ILE A 1 550 ? 28.581 23.804 -28.349 1.00 62.34 550 ILE A O 1
ATOM 4376 N N . GLU A 1 551 ? 30.550 24.785 -27.941 1.00 56.50 551 GLU A N 1
ATOM 4377 C CA . GLU A 1 551 ? 30.449 24.714 -26.481 1.00 56.50 551 GLU A CA 1
ATOM 4378 C C . GLU A 1 551 ? 29.282 25.567 -25.955 1.00 56.50 551 GLU A C 1
ATOM 4380 O O . GLU A 1 551 ? 28.510 25.125 -25.099 1.00 56.50 551 GLU A O 1
ATOM 4385 N N . SER A 1 552 ? 29.092 26.765 -26.516 1.00 65.31 552 SER A N 1
ATOM 4386 C CA . SER A 1 552 ? 27.962 27.644 -26.204 1.00 65.31 552 SER A CA 1
ATOM 4387 C C . SER A 1 552 ? 26.623 27.005 -26.587 1.00 65.31 552 SER A C 1
ATOM 4389 O O . SER A 1 552 ? 25.732 26.918 -25.738 1.00 65.31 552 SER A O 1
ATOM 4391 N N . ARG A 1 553 ? 26.500 26.464 -27.808 1.00 60.53 553 ARG A N 1
ATOM 4392 C CA . ARG A 1 553 ? 25.307 25.728 -28.261 1.00 60.53 553 ARG A CA 1
ATOM 4393 C C . ARG A 1 553 ? 25.049 24.494 -27.406 1.00 60.53 553 ARG A C 1
ATOM 4395 O O . ARG A 1 553 ? 23.910 24.255 -27.022 1.00 60.53 553 ARG A O 1
ATOM 4402 N N . HIS A 1 554 ? 26.085 23.736 -27.053 1.00 55.75 554 HIS A N 1
ATOM 4403 C CA . HIS A 1 554 ? 25.958 22.578 -26.171 1.00 55.75 554 HIS A CA 1
ATOM 4404 C C . HIS A 1 554 ? 25.421 22.983 -24.794 1.00 55.75 554 HIS A C 1
ATOM 4406 O O . HIS A 1 554 ? 24.511 22.346 -24.267 1.00 55.75 554 HIS A O 1
ATOM 4412 N N . LYS A 1 555 ? 25.912 24.090 -24.231 1.00 59.03 555 LYS A N 1
ATOM 4413 C CA . LYS A 1 555 ? 25.427 24.630 -22.956 1.00 59.03 555 LYS A CA 1
ATOM 4414 C C . LYS A 1 555 ? 23.967 25.080 -23.026 1.00 59.03 555 LYS A C 1
ATOM 4416 O O . LYS A 1 555 ? 23.223 24.861 -22.068 1.00 59.03 555 LYS A O 1
ATOM 4421 N N . ASP A 1 556 ? 23.545 25.673 -24.137 1.00 61.72 556 ASP A N 1
ATOM 4422 C CA . ASP A 1 556 ? 22.147 26.056 -24.347 1.00 61.72 556 ASP A CA 1
ATOM 4423 C C . ASP A 1 556 ? 21.241 24.839 -24.587 1.00 61.72 556 ASP A C 1
ATOM 4425 O O . ASP A 1 556 ? 20.131 24.800 -24.054 1.00 61.72 556 ASP A O 1
ATOM 4429 N N . ILE A 1 557 ? 21.733 23.795 -25.264 1.00 63.84 557 ILE A N 1
ATOM 4430 C CA . ILE A 1 557 ? 21.054 22.495 -25.379 1.00 63.84 557 ILE A CA 1
ATOM 4431 C C . ILE A 1 557 ? 20.882 21.857 -23.998 1.00 63.84 557 ILE A C 1
ATOM 4433 O O . ILE A 1 557 ? 19.778 21.435 -23.669 1.00 63.84 557 ILE A O 1
ATOM 4437 N N . LEU A 1 558 ? 21.919 21.840 -23.154 1.00 54.00 558 LEU A N 1
ATOM 4438 C CA . LEU A 1 558 ? 21.828 21.314 -21.787 1.00 54.00 558 LEU A CA 1
ATOM 4439 C C . LEU A 1 558 ? 20.841 22.116 -20.923 1.00 54.00 558 LEU A C 1
ATOM 4441 O O . LEU A 1 558 ? 20.118 21.542 -20.107 1.00 54.00 558 LEU A O 1
ATOM 4445 N N . ARG A 1 559 ? 20.773 23.442 -21.101 1.00 59.94 559 ARG A N 1
ATOM 4446 C CA . ARG A 1 559 ? 19.764 24.286 -20.439 1.00 59.94 559 ARG A CA 1
ATOM 4447 C C . ARG A 1 559 ? 18.355 23.953 -20.914 1.00 59.94 559 ARG A C 1
ATOM 4449 O O . ARG A 1 559 ? 17.480 23.770 -20.073 1.00 59.94 559 ARG A O 1
ATOM 4456 N N . LEU A 1 560 ? 18.144 23.840 -22.226 1.00 58.44 560 LEU A N 1
ATOM 4457 C CA . LEU A 1 560 ? 16.864 23.431 -22.808 1.00 58.44 560 LEU A CA 1
ATOM 4458 C C . LEU A 1 560 ? 16.457 22.038 -22.328 1.00 58.44 560 LEU A C 1
ATOM 4460 O O . LEU A 1 560 ? 15.317 21.849 -21.919 1.00 58.44 560 LEU A O 1
ATOM 4464 N N . GLU A 1 561 ? 17.384 21.084 -22.307 1.00 55.78 561 GLU A N 1
ATOM 4465 C CA . GLU A 1 561 ? 17.163 19.739 -21.783 1.00 55.78 561 GLU A CA 1
ATOM 4466 C C . GLU A 1 561 ? 16.750 19.786 -20.307 1.00 55.78 561 GLU A C 1
ATOM 4468 O O . GLU A 1 561 ? 15.768 19.146 -19.931 1.00 55.78 561 GLU A O 1
ATOM 4473 N N . SER A 1 562 ? 17.443 20.573 -19.475 1.00 52.59 562 SER A N 1
ATOM 4474 C CA . SER A 1 562 ? 17.082 20.770 -18.066 1.00 52.59 562 SER A CA 1
ATOM 4475 C C . SER A 1 562 ? 15.691 21.381 -17.924 1.00 52.59 562 SER A C 1
ATOM 4477 O O . SER A 1 562 ? 14.877 20.867 -17.164 1.00 52.59 562 SER A O 1
ATOM 4479 N N . SER A 1 563 ? 15.368 22.428 -18.689 1.00 53.28 563 SER A N 1
ATOM 4480 C CA . SER A 1 563 ? 14.044 23.061 -18.661 1.00 53.28 563 SER A CA 1
ATOM 4481 C C . SER A 1 563 ? 12.933 22.126 -19.149 1.00 53.28 563 SER A C 1
ATOM 4483 O O . SER A 1 563 ? 11.848 22.108 -18.569 1.00 53.28 563 SER A O 1
ATOM 4485 N N . ILE A 1 564 ? 13.188 21.312 -20.179 1.00 59.09 564 ILE A N 1
ATOM 4486 C CA . ILE A 1 564 ? 12.247 20.295 -20.667 1.00 59.09 564 ILE A CA 1
ATOM 4487 C C . ILE A 1 564 ? 12.066 19.194 -19.621 1.00 59.09 564 ILE A C 1
ATOM 4489 O O . ILE A 1 564 ? 10.934 18.772 -19.393 1.00 59.09 564 ILE A O 1
ATOM 4493 N N . LYS A 1 565 ? 13.142 18.752 -18.957 1.00 51.62 565 LYS A N 1
ATOM 4494 C CA . LYS A 1 565 ? 13.085 17.787 -17.850 1.00 51.62 565 LYS A CA 1
ATOM 4495 C C . LYS A 1 565 ? 12.302 18.337 -16.666 1.00 51.62 565 LYS A C 1
ATOM 4497 O O . LYS A 1 565 ? 11.421 17.649 -16.175 1.00 51.62 565 LYS A O 1
ATOM 4502 N N . GLU A 1 566 ? 12.537 19.581 -16.262 1.00 54.00 566 GLU A N 1
ATOM 4503 C CA . GLU A 1 566 ? 11.788 20.235 -15.185 1.00 54.00 566 GLU A CA 1
ATOM 4504 C C . GLU A 1 566 ? 10.303 20.371 -15.528 1.00 54.00 566 GLU A C 1
ATOM 4506 O O . GLU A 1 566 ? 9.437 20.065 -14.709 1.00 54.00 566 GLU A O 1
ATOM 4511 N N . LEU A 1 567 ? 9.983 20.789 -16.755 1.00 54.19 567 LEU A N 1
ATOM 4512 C CA . LEU A 1 567 ? 8.608 20.889 -17.229 1.00 54.19 567 LEU A CA 1
ATOM 4513 C C . LEU A 1 567 ? 7.946 19.508 -17.305 1.00 54.19 567 LEU A C 1
ATOM 4515 O O . LEU A 1 567 ? 6.814 19.346 -16.845 1.00 54.19 567 LEU A O 1
ATOM 4519 N N . HIS A 1 568 ? 8.652 18.500 -17.815 1.00 58.06 568 HIS A N 1
ATOM 4520 C CA . HIS A 1 568 ? 8.210 17.109 -17.802 1.00 58.06 568 HIS A CA 1
ATOM 4521 C C . HIS A 1 568 ? 7.944 16.626 -16.376 1.00 58.06 568 HIS A C 1
ATOM 4523 O O . HIS A 1 568 ? 6.860 16.111 -16.119 1.00 58.06 568 HIS A O 1
ATOM 4529 N N . ASP A 1 569 ? 8.865 16.857 -15.443 1.00 48.25 569 ASP A N 1
ATOM 4530 C CA . ASP A 1 569 ? 8.732 16.483 -14.037 1.00 48.25 569 ASP A CA 1
ATOM 4531 C C . ASP A 1 569 ? 7.548 17.197 -13.380 1.00 48.25 569 ASP A C 1
ATOM 4533 O O . ASP A 1 569 ? 6.783 16.562 -12.658 1.00 48.25 569 ASP A O 1
ATOM 4537 N N . MET A 1 570 ? 7.304 18.476 -13.693 1.00 52.94 570 MET A N 1
ATOM 4538 C CA . MET A 1 570 ? 6.100 19.190 -13.251 1.00 52.94 570 MET A CA 1
ATOM 4539 C C . MET A 1 570 ? 4.814 18.558 -13.803 1.00 52.94 570 MET A C 1
ATOM 4541 O O . MET A 1 570 ? 3.840 18.400 -13.060 1.00 52.94 570 MET A O 1
ATOM 4545 N N . PHE A 1 571 ? 4.782 18.177 -15.085 1.00 55.66 571 PHE A N 1
ATOM 4546 C CA . PHE A 1 571 ? 3.627 17.506 -15.693 1.00 55.66 571 PHE A CA 1
ATOM 4547 C C . PHE A 1 571 ? 3.427 16.090 -15.152 1.00 55.66 571 PHE A C 1
ATOM 4549 O O . PHE A 1 571 ? 2.286 15.689 -14.914 1.00 55.66 571 PHE A O 1
ATOM 4556 N N . VAL A 1 572 ? 4.509 15.348 -14.919 1.00 52.47 572 VAL A N 1
ATOM 4557 C CA . VAL A 1 572 ? 4.494 14.037 -14.267 1.00 52.47 572 VAL A CA 1
ATOM 4558 C C . VAL A 1 572 ? 3.995 14.186 -12.841 1.00 52.47 572 VAL A C 1
ATOM 4560 O O . VAL A 1 572 ? 3.113 13.435 -12.445 1.00 52.47 572 VAL A O 1
ATOM 4563 N N . ASP A 1 573 ? 4.457 15.179 -12.087 1.00 50.03 573 ASP A N 1
ATOM 4564 C CA . ASP A 1 573 ? 3.983 15.455 -10.734 1.00 50.03 573 ASP A CA 1
ATOM 4565 C C . ASP A 1 573 ? 2.506 15.858 -10.723 1.00 50.03 573 ASP A C 1
ATOM 4567 O O . ASP A 1 573 ? 1.754 15.388 -9.869 1.00 50.03 573 ASP A O 1
ATOM 4571 N N . MET A 1 574 ? 2.045 16.670 -11.679 1.00 54.56 574 MET A N 1
ATOM 4572 C CA . MET A 1 574 ? 0.630 17.025 -11.814 1.00 54.56 574 MET A CA 1
ATOM 4573 C C . MET A 1 574 ? -0.230 15.808 -12.170 1.00 54.56 574 MET A C 1
ATOM 4575 O O . MET A 1 574 ? -1.245 15.563 -11.513 1.00 54.56 574 MET A O 1
ATOM 4579 N N . ALA A 1 575 ? 0.184 15.012 -13.157 1.00 51.41 575 ALA A N 1
ATOM 4580 C CA . ALA A 1 575 ? -0.490 13.773 -13.530 1.00 51.41 575 ALA A CA 1
ATOM 4581 C C . ALA A 1 575 ? -0.514 12.787 -12.355 1.00 51.41 575 ALA A C 1
ATOM 4583 O O . ALA A 1 575 ? -1.558 12.221 -12.047 1.00 51.41 575 ALA A O 1
ATOM 4584 N N . MET A 1 576 ? 0.597 12.660 -11.630 1.00 51.94 576 MET A N 1
ATOM 4585 C CA . MET A 1 576 ? 0.714 11.841 -10.428 1.00 51.94 576 MET A CA 1
ATOM 4586 C C . MET A 1 576 ? -0.159 12.349 -9.291 1.00 51.94 576 MET A C 1
ATOM 4588 O O . MET A 1 576 ? -0.713 11.532 -8.568 1.00 51.94 576 MET A O 1
ATOM 4592 N N . LEU A 1 577 ? -0.311 13.657 -9.090 1.00 52.69 577 LEU A N 1
ATOM 4593 C CA . LEU A 1 577 ? -1.229 14.195 -8.084 1.00 52.69 577 LEU A CA 1
ATOM 4594 C C . LEU A 1 577 ? -2.670 13.841 -8.418 1.00 52.69 577 LEU A C 1
ATOM 4596 O O . LEU A 1 577 ? -3.399 13.405 -7.531 1.00 52.69 577 LEU A O 1
ATOM 4600 N N . VAL A 1 578 ? -3.059 13.975 -9.686 1.00 54.09 578 VAL A N 1
ATOM 4601 C CA . VAL A 1 578 ? -4.379 13.553 -10.163 1.00 54.09 578 VAL A CA 1
ATOM 4602 C C . VAL A 1 578 ? -4.562 12.042 -10.018 1.00 54.09 578 VAL A C 1
ATOM 4604 O O . VAL A 1 578 ? -5.641 11.594 -9.644 1.00 54.09 578 VAL A O 1
ATOM 4607 N N . GLU A 1 579 ? -3.526 11.246 -10.273 1.00 51.22 579 GLU A N 1
ATOM 4608 C CA . GLU A 1 579 ? -3.578 9.784 -10.199 1.00 51.22 579 GLU A CA 1
ATOM 4609 C C . GLU A 1 579 ? -3.576 9.276 -8.743 1.00 51.22 579 GLU A C 1
ATOM 4611 O O . GLU A 1 579 ? -4.379 8.421 -8.381 1.00 51.22 579 GLU A O 1
ATOM 4616 N N . THR A 1 580 ? -2.763 9.875 -7.868 1.00 45.91 580 THR A N 1
ATOM 4617 C CA . THR A 1 580 ? -2.657 9.545 -6.432 1.00 45.91 580 THR A CA 1
ATOM 4618 C C . THR A 1 580 ? -3.904 9.984 -5.669 1.00 45.91 580 THR A C 1
ATOM 4620 O O . THR A 1 580 ? -4.417 9.252 -4.825 1.00 45.91 580 THR A O 1
ATOM 4623 N N . GLN A 1 581 ? -4.439 11.172 -5.971 1.00 44.62 581 GLN A N 1
ATOM 4624 C CA . GLN A 1 581 ? -5.772 11.556 -5.497 1.00 44.62 581 GLN A CA 1
ATOM 4625 C C . GLN A 1 581 ? -6.872 10.804 -6.240 1.00 44.62 581 GLN A C 1
ATOM 4627 O O . GLN A 1 581 ? -8.007 10.743 -5.770 1.00 44.62 581 GLN A O 1
ATOM 4632 N N . GLY A 1 582 ? -6.523 10.196 -7.367 1.00 45.16 582 GLY A N 1
ATOM 4633 C CA . GLY A 1 582 ? -7.418 9.417 -8.179 1.00 45.16 582 GLY A CA 1
ATOM 4634 C C . GLY A 1 582 ? -7.937 8.188 -7.460 1.00 45.16 582 GLY A C 1
ATOM 4635 O O . GLY A 1 582 ? -9.129 7.944 -7.527 1.00 45.16 582 GLY A O 1
ATOM 4636 N N . GLU A 1 583 ? -7.110 7.510 -6.663 1.00 47.44 583 GLU A N 1
ATOM 4637 C CA . GLU A 1 583 ? -7.583 6.435 -5.781 1.00 47.44 583 GLU A CA 1
ATOM 4638 C C . GLU A 1 583 ? -8.656 6.938 -4.799 1.00 47.44 583 GLU A C 1
ATOM 4640 O O . GLU A 1 583 ? -9.644 6.255 -4.541 1.00 47.44 583 GLU A O 1
ATOM 4645 N N . MET A 1 584 ? -8.508 8.150 -4.247 1.00 45.41 584 MET A N 1
ATOM 4646 C CA . MET A 1 584 ? -9.511 8.745 -3.355 1.00 45.41 584 MET A CA 1
ATOM 4647 C C . MET A 1 584 ? -10.787 9.139 -4.114 1.00 45.41 584 MET A C 1
ATOM 4649 O O . MET A 1 584 ? -11.882 8.867 -3.622 1.00 45.41 584 MET A O 1
ATOM 4653 N N . ILE A 1 585 ? -10.655 9.740 -5.300 1.00 51.91 585 ILE A N 1
ATOM 4654 C CA . ILE A 1 585 ? -11.774 10.100 -6.185 1.00 51.91 585 ILE A CA 1
ATOM 4655 C C . ILE A 1 585 ? -12.531 8.840 -6.608 1.00 51.91 585 ILE A C 1
ATOM 4657 O O . ILE A 1 585 ? -13.739 8.774 -6.408 1.00 51.91 585 ILE A O 1
ATOM 4661 N N . ASP A 1 586 ? -11.827 7.812 -7.076 1.00 50.12 586 ASP A N 1
ATOM 4662 C CA . ASP A 1 586 ? -12.387 6.534 -7.516 1.00 50.12 586 ASP A CA 1
ATOM 4663 C C . ASP A 1 586 ? -13.062 5.805 -6.353 1.00 50.12 586 ASP A C 1
ATOM 4665 O O . ASP A 1 586 ? -14.103 5.178 -6.530 1.00 50.12 586 ASP A O 1
ATOM 4669 N N . ASN A 1 587 ? -12.523 5.926 -5.136 1.00 52.28 587 ASN A N 1
ATOM 4670 C CA . ASN A 1 587 ? -13.146 5.401 -3.924 1.00 52.28 587 ASN A CA 1
ATOM 4671 C C . ASN A 1 587 ? -14.428 6.142 -3.550 1.00 52.28 587 ASN A C 1
ATOM 4673 O O . ASN A 1 587 ? -15.420 5.507 -3.183 1.00 52.28 587 ASN A O 1
ATOM 4677 N N . ILE A 1 588 ? -14.426 7.473 -3.621 1.00 54.34 588 ILE A N 1
ATOM 4678 C CA . ILE A 1 588 ? -15.619 8.289 -3.383 1.00 54.34 588 ILE A CA 1
ATOM 4679 C C . ILE A 1 588 ? -16.668 7.964 -4.441 1.00 54.34 588 ILE A C 1
ATOM 4681 O O . ILE A 1 588 ? -17.808 7.688 -4.089 1.00 54.34 588 ILE A O 1
ATOM 4685 N N . GLU A 1 589 ? -16.281 7.907 -5.708 1.00 51.22 589 GLU A N 1
ATOM 4686 C CA . GLU A 1 589 ? -17.158 7.613 -6.832 1.00 51.22 589 GLU A CA 1
ATOM 4687 C C . GLU A 1 589 ? -17.683 6.176 -6.790 1.00 51.22 589 GLU A C 1
ATOM 4689 O O . GLU A 1 589 ? -18.872 5.959 -6.983 1.00 51.22 589 GLU A O 1
ATOM 4694 N N . LYS A 1 590 ? -16.863 5.188 -6.413 1.00 51.50 590 LYS A N 1
ATOM 4695 C CA . LYS A 1 590 ? -17.313 3.813 -6.144 1.00 51.50 590 LYS A CA 1
ATOM 4696 C C . LYS A 1 590 ? -18.324 3.778 -5.004 1.00 51.50 590 LYS A C 1
ATOM 4698 O O . LYS A 1 590 ? -19.350 3.121 -5.133 1.00 51.50 590 LYS A O 1
ATOM 4703 N N . ASN A 1 591 ? -18.076 4.486 -3.903 1.00 51.97 591 ASN A N 1
ATOM 4704 C CA . ASN A 1 591 ? -19.028 4.551 -2.793 1.00 51.97 591 ASN A CA 1
ATOM 4705 C C . ASN A 1 591 ? -20.323 5.284 -3.189 1.00 51.97 591 ASN A C 1
ATOM 4707 O O . ASN A 1 591 ? -21.399 4.874 -2.760 1.00 51.97 591 ASN A O 1
ATOM 4711 N N . VAL A 1 592 ? -20.235 6.330 -4.016 1.00 50.69 592 VAL A N 1
ATOM 4712 C CA . VAL A 1 592 ? -21.385 7.076 -4.552 1.00 50.69 592 VAL A CA 1
ATOM 4713 C C . VAL A 1 592 ? -22.183 6.212 -5.526 1.00 50.69 592 VAL A C 1
ATOM 4715 O O . VAL A 1 592 ? -23.388 6.086 -5.350 1.00 50.69 592 VAL A O 1
ATOM 4718 N N . ASN A 1 593 ? -21.536 5.550 -6.482 1.00 51.22 593 ASN A N 1
ATOM 4719 C CA . ASN A 1 593 ? -22.186 4.675 -7.457 1.00 51.22 593 ASN A CA 1
ATOM 4720 C C . ASN A 1 593 ? -22.810 3.454 -6.787 1.00 51.22 593 ASN A C 1
ATOM 4722 O O . ASN A 1 593 ? -23.962 3.144 -7.062 1.00 51.22 593 ASN A O 1
ATOM 4726 N N . ASN A 1 594 ? -22.116 2.827 -5.833 1.00 50.94 594 ASN A N 1
ATOM 4727 C CA . ASN A 1 594 ? -22.711 1.766 -5.025 1.00 50.94 594 ASN A CA 1
ATOM 4728 C C . ASN A 1 594 ? -23.940 2.293 -4.268 1.00 50.94 594 ASN A C 1
ATOM 4730 O O . ASN A 1 594 ? -24.959 1.617 -4.219 1.00 50.94 594 ASN A O 1
ATOM 4734 N N . ALA A 1 595 ? -23.882 3.504 -3.699 1.00 50.56 595 ALA A N 1
ATOM 4735 C CA . ALA A 1 595 ? -25.041 4.106 -3.040 1.00 50.56 595 ALA A CA 1
ATOM 4736 C C . ALA A 1 595 ? -26.201 4.361 -4.019 1.00 50.56 595 ALA A C 1
ATOM 4738 O O . ALA A 1 595 ? -27.346 4.104 -3.660 1.00 50.56 595 ALA A O 1
ATOM 4739 N N . VAL A 1 596 ? -25.927 4.804 -5.250 1.00 52.88 596 VAL A N 1
ATOM 4740 C CA . VAL A 1 596 ? -26.938 4.959 -6.312 1.00 52.88 596 VAL A CA 1
ATOM 4741 C C . VAL A 1 596 ? -27.553 3.608 -6.685 1.00 52.88 596 VAL A C 1
ATOM 4743 O O . VAL A 1 596 ? -28.773 3.501 -6.774 1.00 52.88 596 VAL A O 1
ATOM 4746 N N . GLU A 1 597 ? -26.738 2.566 -6.835 1.00 49.69 597 GLU A N 1
ATOM 4747 C CA . GLU A 1 597 ? -27.189 1.209 -7.155 1.00 49.69 597 GLU A CA 1
ATOM 4748 C C . GLU A 1 597 ? -28.065 0.628 -6.030 1.00 49.69 597 GLU A C 1
ATOM 4750 O O . GLU A 1 597 ? -29.160 0.125 -6.289 1.00 49.69 597 GLU A O 1
ATOM 4755 N N . TYR A 1 598 ? -27.657 0.800 -4.767 1.00 60.28 598 TYR A N 1
ATOM 4756 C CA . TYR A 1 598 ? -28.461 0.421 -3.600 1.00 60.28 598 TYR A CA 1
ATOM 4757 C C . TYR A 1 598 ? -29.769 1.216 -3.507 1.00 60.28 598 TYR A C 1
ATOM 4759 O O . TYR A 1 598 ? -30.800 0.640 -3.169 1.00 60.28 598 TYR A O 1
ATOM 4767 N N . VAL A 1 599 ? -29.768 2.515 -3.828 1.00 60.44 599 VAL A N 1
ATOM 4768 C CA . VAL A 1 599 ? -30.997 3.329 -3.888 1.00 60.44 599 VAL A CA 1
ATOM 4769 C C . VAL A 1 599 ? -31.909 2.852 -5.021 1.00 60.44 599 VAL A C 1
ATOM 4771 O O . VAL A 1 599 ? -33.124 2.782 -4.837 1.00 60.44 599 VAL A O 1
ATOM 4774 N N . GLY A 1 600 ? -31.342 2.461 -6.164 1.00 61.75 600 GLY A N 1
ATOM 4775 C CA . GLY A 1 600 ? -32.074 1.851 -7.272 1.00 61.75 600 GLY A CA 1
ATOM 4776 C C . GLY A 1 600 ? -32.774 0.557 -6.853 1.00 61.75 600 GLY A C 1
ATOM 4777 O O . GLY A 1 600 ? -33.986 0.425 -7.029 1.00 61.75 600 GLY A O 1
ATOM 4778 N N . GLN A 1 601 ? -32.044 -0.359 -6.214 1.00 67.00 601 GLN A N 1
ATOM 4779 C CA . GLN A 1 601 ? -32.604 -1.606 -5.681 1.00 67.00 601 GLN A CA 1
ATOM 4780 C C . GLN A 1 601 ? -33.647 -1.344 -4.582 1.00 67.00 601 GLN A C 1
ATOM 4782 O O . GLN A 1 601 ? -34.736 -1.917 -4.614 1.00 67.00 601 GLN A O 1
ATOM 4787 N N . ALA A 1 602 ? -33.384 -0.411 -3.663 1.00 63.72 602 ALA A N 1
ATOM 4788 C CA . ALA A 1 602 ? -34.329 -0.025 -2.616 1.00 63.72 602 ALA A CA 1
ATOM 4789 C C . ALA A 1 602 ? -35.627 0.573 -3.188 1.00 63.72 602 ALA A C 1
ATOM 4791 O O . ALA A 1 602 ? -36.711 0.325 -2.661 1.00 63.72 602 ALA A O 1
ATOM 4792 N N . LYS A 1 603 ? -35.560 1.319 -4.297 1.00 69.19 603 LYS A N 1
ATOM 4793 C CA . LYS A 1 603 ? -36.746 1.839 -4.997 1.00 69.19 603 LYS A CA 1
ATOM 4794 C C . LYS A 1 603 ? -37.592 0.715 -5.607 1.00 69.19 603 LYS A C 1
ATOM 4796 O O . LYS A 1 603 ? -38.820 0.793 -5.608 1.00 69.19 603 LYS A O 1
ATOM 4801 N N . VAL A 1 604 ? -36.954 -0.342 -6.109 1.00 80.81 604 VAL A N 1
ATOM 4802 C CA . VAL A 1 604 ? -37.654 -1.527 -6.630 1.00 80.81 604 VAL A CA 1
ATOM 4803 C C . VAL A 1 604 ? -38.328 -2.297 -5.495 1.00 80.81 604 VAL A C 1
ATOM 4805 O O . VAL A 1 604 ? -39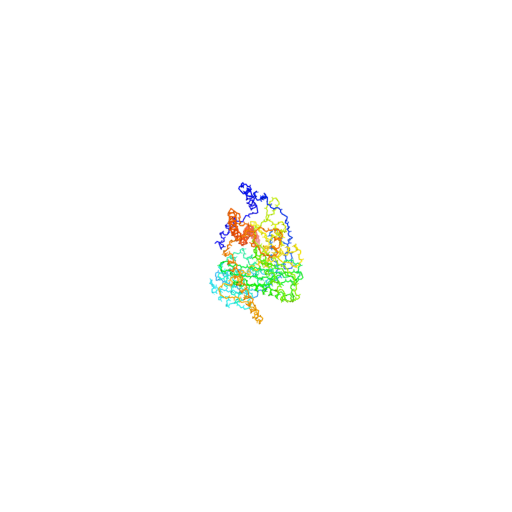.513 -2.620 -5.597 1.00 80.81 604 VAL A O 1
ATOM 4808 N N . GLU A 1 605 ? -37.615 -2.537 -4.396 1.00 78.62 605 GLU A N 1
ATOM 4809 C CA . GLU A 1 605 ? -38.149 -3.266 -3.241 1.00 78.62 605 GLU A CA 1
ATOM 4810 C C . GLU A 1 605 ? -39.262 -2.493 -2.520 1.00 78.62 605 GLU A C 1
ATOM 4812 O O . GLU A 1 605 ? -40.294 -3.074 -2.187 1.00 78.62 605 GLU A O 1
ATOM 4817 N N . THR A 1 606 ? -39.151 -1.168 -2.375 1.00 78.00 606 THR A N 1
ATOM 4818 C CA . THR A 1 606 ? -40.251 -0.350 -1.826 1.00 78.00 606 THR A CA 1
ATOM 4819 C C . THR A 1 606 ? -41.490 -0.385 -2.721 1.00 78.00 606 THR A C 1
ATOM 4821 O O . THR A 1 606 ? -42.608 -0.504 -2.220 1.00 78.00 606 THR A O 1
ATOM 4824 N N . LYS A 1 607 ? -41.326 -0.393 -4.051 1.00 80.81 607 LYS A N 1
ATOM 4825 C CA . LYS A 1 607 ? -42.448 -0.556 -4.990 1.00 80.81 607 LYS A CA 1
ATOM 4826 C C . LYS A 1 607 ? -43.119 -1.930 -4.861 1.00 80.81 607 LYS A C 1
ATOM 4828 O O . LYS A 1 607 ? -44.346 -2.013 -4.942 1.00 80.81 607 LYS A O 1
ATOM 4833 N N . LYS A 1 608 ? -42.348 -3.001 -4.633 1.00 82.75 608 LYS A N 1
ATOM 4834 C CA . LYS A 1 608 ? -42.892 -4.338 -4.330 1.00 82.75 608 LYS A CA 1
ATOM 4835 C C . LYS A 1 608 ? -43.637 -4.348 -2.993 1.00 82.75 608 LYS A C 1
ATOM 4837 O O . LYS A 1 608 ? -44.763 -4.838 -2.941 1.00 82.75 608 LYS A O 1
ATOM 4842 N N . ALA A 1 609 ? -43.072 -3.743 -1.948 1.00 80.44 609 ALA A N 1
ATOM 4843 C CA . ALA A 1 609 ? -43.697 -3.655 -0.629 1.00 80.44 609 ALA A CA 1
ATOM 4844 C C . ALA A 1 609 ? -45.056 -2.930 -0.669 1.00 80.44 609 ALA A C 1
ATOM 4846 O O . ALA A 1 609 ? -46.032 -3.426 -0.109 1.00 80.44 609 ALA A O 1
ATOM 4847 N N . VAL A 1 610 ? -45.163 -1.820 -1.411 1.00 83.38 610 VAL A N 1
ATOM 4848 C CA . VAL A 1 610 ? -46.437 -1.101 -1.610 1.00 83.38 610 VAL A CA 1
ATOM 4849 C C . VAL A 1 610 ? -47.475 -1.977 -2.326 1.00 83.38 610 VAL A C 1
ATOM 4851 O O . VAL A 1 610 ? -48.651 -1.991 -1.948 1.00 83.38 610 VAL A O 1
ATOM 4854 N N . ARG A 1 611 ? -47.062 -2.760 -3.333 1.00 83.81 611 ARG A N 1
ATOM 4855 C CA . ARG A 1 611 ? -47.958 -3.712 -4.016 1.00 83.81 611 ARG A CA 1
ATOM 4856 C C . ARG A 1 611 ? -48.464 -4.792 -3.063 1.00 83.81 611 ARG A C 1
ATOM 4858 O O . ARG A 1 611 ? -49.669 -5.041 -3.034 1.00 83.81 611 ARG A O 1
ATOM 4865 N N . TYR A 1 612 ? -47.585 -5.377 -2.251 1.00 85.06 612 TYR A N 1
ATOM 4866 C CA . TYR A 1 612 ? -47.979 -6.372 -1.251 1.00 85.06 612 TYR A CA 1
ATOM 4867 C C . TYR A 1 612 ? -48.908 -5.789 -0.185 1.00 85.06 612 TYR A C 1
ATOM 4869 O O . TYR A 1 612 ? -49.914 -6.414 0.142 1.00 85.06 612 TYR A O 1
ATOM 4877 N N . GLN A 1 613 ? -48.653 -4.567 0.289 1.00 82.00 613 GLN A N 1
ATOM 4878 C CA . GLN A 1 613 ? -49.539 -3.884 1.234 1.00 82.00 613 GLN A CA 1
ATOM 4879 C C . GLN A 1 613 ? -50.937 -3.652 0.639 1.00 82.00 613 GLN A C 1
ATOM 4881 O O . GLN A 1 613 ? -51.945 -3.864 1.313 1.00 82.00 613 GLN A O 1
ATOM 4886 N N . THR A 1 614 ? -51.013 -3.265 -0.636 1.00 83.31 614 THR A N 1
ATOM 4887 C CA . THR A 1 614 ? -52.290 -3.044 -1.334 1.00 83.31 614 THR A CA 1
ATOM 4888 C C . THR A 1 614 ? -53.064 -4.354 -1.509 1.00 83.31 614 THR A C 1
ATOM 4890 O O . THR A 1 614 ? -54.272 -4.397 -1.280 1.00 83.31 614 THR A O 1
ATOM 4893 N N . GLN A 1 615 ? -52.374 -5.445 -1.858 1.00 83.00 615 GLN A N 1
ATOM 4894 C CA . GLN A 1 615 ? -52.981 -6.776 -1.956 1.00 83.00 615 GLN A CA 1
ATOM 4895 C C . GLN A 1 615 ? -53.449 -7.297 -0.593 1.00 83.00 615 GLN A C 1
ATOM 4897 O O . GLN A 1 615 ? -54.552 -7.830 -0.495 1.00 83.00 615 GLN A O 1
ATOM 4902 N N . ALA A 1 616 ? -52.654 -7.108 0.462 1.00 81.25 616 ALA A N 1
ATOM 4903 C CA . ALA A 1 616 ? -53.024 -7.495 1.819 1.00 81.25 616 ALA A CA 1
ATOM 4904 C C . ALA A 1 616 ? -54.275 -6.740 2.290 1.00 81.25 616 ALA A C 1
ATOM 4906 O O . ALA A 1 616 ? -55.216 -7.369 2.764 1.00 81.25 616 ALA A O 1
ATOM 4907 N N . ARG A 1 617 ? -54.349 -5.417 2.073 1.00 82.69 617 ARG A N 1
ATOM 4908 C CA . ARG A 1 617 ? -55.550 -4.619 2.388 1.00 82.69 617 ARG A CA 1
ATOM 4909 C C . ARG A 1 617 ? -56.797 -5.135 1.670 1.00 82.69 617 ARG A C 1
ATOM 4911 O O . ARG A 1 617 ? -57.836 -5.267 2.303 1.00 82.69 617 ARG A O 1
ATOM 4918 N N . ARG A 1 618 ? -56.694 -5.492 0.384 1.00 83.38 618 ARG A N 1
ATOM 4919 C CA . ARG A 1 618 ? -57.814 -6.101 -0.358 1.00 83.38 618 ARG A CA 1
ATOM 4920 C C . ARG A 1 618 ? -58.257 -7.429 0.258 1.00 83.38 618 ARG A C 1
ATOM 4922 O O . ARG A 1 618 ? -59.452 -7.640 0.417 1.00 83.38 618 ARG A O 1
ATOM 4929 N N . LYS A 1 619 ? -57.315 -8.290 0.657 1.00 86.31 619 LYS A N 1
ATOM 4930 C CA . LYS A 1 619 ? -57.633 -9.557 1.338 1.00 86.31 619 LYS A CA 1
ATOM 4931 C C . LYS A 1 619 ? -58.328 -9.330 2.681 1.00 86.31 619 LYS A C 1
ATOM 4933 O O . LYS A 1 619 ? -59.313 -10.004 2.949 1.00 86.31 619 LYS A O 1
ATOM 4938 N N . TYR A 1 620 ? -57.877 -8.362 3.482 1.00 86.81 620 TYR A N 1
ATOM 4939 C CA . TYR A 1 620 ? -58.526 -8.026 4.755 1.00 86.81 620 TYR A CA 1
ATOM 4940 C C . TYR A 1 620 ? -59.949 -7.490 4.572 1.00 86.81 620 TYR A C 1
ATOM 4942 O O . TYR A 1 620 ? -60.831 -7.872 5.333 1.00 86.81 620 TYR A O 1
ATOM 4950 N N . ILE A 1 621 ? -60.197 -6.667 3.547 1.00 88.31 621 ILE A N 1
ATOM 4951 C CA . ILE A 1 621 ? -61.548 -6.175 3.228 1.00 88.31 621 ILE A CA 1
ATOM 4952 C C . ILE A 1 621 ? -62.471 -7.334 2.828 1.00 88.31 621 ILE A C 1
ATOM 4954 O O . ILE A 1 621 ? -63.599 -7.412 3.305 1.00 88.31 621 ILE A O 1
ATOM 4958 N N . ILE A 1 622 ? -61.985 -8.261 1.995 1.00 88.81 622 ILE A N 1
ATOM 4959 C CA . ILE A 1 622 ? -62.747 -9.457 1.608 1.00 88.81 622 ILE A CA 1
ATOM 4960 C C . ILE A 1 622 ? -63.042 -10.326 2.836 1.00 88.81 622 ILE A C 1
ATOM 4962 O O . ILE A 1 622 ? -64.173 -10.768 3.015 1.00 88.81 622 ILE A O 1
ATOM 4966 N N . LEU A 1 623 ? -62.054 -10.531 3.712 1.00 89.62 623 LEU A N 1
ATOM 4967 C CA . LEU A 1 623 ? -62.232 -11.306 4.938 1.00 89.62 623 LEU A CA 1
ATOM 4968 C C . LEU A 1 623 ? -63.275 -10.662 5.867 1.00 89.62 623 LEU A C 1
ATOM 4970 O O . LEU A 1 623 ? -64.131 -11.359 6.400 1.00 89.62 623 LEU A O 1
ATOM 4974 N N . ALA A 1 624 ? -63.240 -9.335 6.017 1.00 90.00 624 ALA A N 1
ATOM 4975 C CA . ALA A 1 624 ? -64.207 -8.590 6.819 1.00 90.00 624 ALA A CA 1
ATOM 4976 C C . ALA A 1 624 ? -65.636 -8.703 6.260 1.00 90.00 624 ALA A C 1
ATOM 4978 O O . ALA A 1 624 ? -66.574 -8.903 7.028 1.00 90.00 624 ALA A O 1
ATOM 4979 N N . LEU A 1 625 ? -65.802 -8.647 4.932 1.00 92.12 625 LEU A N 1
ATOM 4980 C CA . LEU A 1 625 ? -67.092 -8.879 4.271 1.00 92.12 625 LEU A CA 1
ATOM 4981 C C . LEU A 1 625 ? -67.618 -10.298 4.520 1.00 92.12 625 LEU A C 1
ATOM 4983 O O . LEU A 1 625 ? -68.790 -10.457 4.848 1.00 92.12 625 LEU A O 1
ATOM 4987 N N . ILE A 1 626 ? -66.758 -11.318 4.421 1.00 93.00 626 ILE A N 1
ATOM 4988 C CA . ILE A 1 626 ? -67.137 -12.712 4.702 1.00 93.00 626 ILE A CA 1
ATOM 4989 C C . ILE A 1 626 ? -67.607 -12.858 6.154 1.00 93.00 626 ILE A C 1
ATOM 4991 O O . ILE A 1 626 ? -68.661 -13.439 6.397 1.00 93.00 626 ILE A O 1
ATOM 4995 N N . VAL A 1 627 ? -66.868 -12.294 7.115 1.00 93.31 627 VAL A N 1
ATOM 4996 C CA . VAL A 1 627 ? -67.249 -12.328 8.537 1.00 93.31 627 VAL A CA 1
ATOM 4997 C C . VAL A 1 627 ? -68.604 -11.654 8.763 1.00 93.31 627 VAL A C 1
ATOM 4999 O O . VAL A 1 627 ? -69.436 -12.185 9.494 1.00 93.31 627 VAL A O 1
ATOM 5002 N N . LEU A 1 628 ? -68.863 -10.523 8.102 1.00 93.81 628 LEU A N 1
ATOM 5003 C CA . LEU A 1 628 ? -70.124 -9.792 8.233 1.00 93.81 628 LEU A CA 1
ATOM 5004 C C . LEU A 1 628 ? -71.314 -10.588 7.673 1.00 93.81 628 LEU A C 1
ATOM 5006 O O . LEU A 1 628 ? -72.370 -10.637 8.301 1.00 93.81 628 LEU A O 1
ATOM 5010 N N . VAL A 1 629 ? -71.126 -11.279 6.544 1.00 93.75 629 VAL A N 1
ATOM 5011 C CA . VAL A 1 629 ? -72.136 -12.188 5.977 1.00 93.75 629 VAL A CA 1
ATOM 5012 C C . VAL A 1 629 ? -72.401 -13.369 6.912 1.00 93.75 629 VAL A C 1
ATOM 5014 O O . VAL A 1 629 ? -73.558 -13.697 7.161 1.00 93.75 629 VAL A O 1
ATOM 5017 N N . VAL A 1 630 ? -71.358 -13.980 7.480 1.00 92.94 630 VAL A N 1
ATOM 5018 C CA . VAL A 1 630 ? -71.509 -15.093 8.435 1.00 92.94 630 VAL A CA 1
ATOM 5019 C C . VAL A 1 630 ? -72.292 -14.652 9.673 1.00 92.94 630 VAL A C 1
ATOM 5021 O O . VAL A 1 630 ? -73.209 -15.355 10.093 1.00 92.94 630 VAL A O 1
ATOM 5024 N N . LEU A 1 631 ? -71.997 -13.471 10.224 1.00 92.44 631 LEU A N 1
ATOM 5025 C CA . LEU A 1 631 ? -72.741 -12.918 11.359 1.00 92.44 631 LEU A CA 1
ATOM 5026 C C . LEU A 1 631 ? -74.216 -12.666 11.020 1.00 92.44 631 LEU A C 1
ATOM 5028 O O . LEU A 1 631 ? -75.084 -12.977 11.833 1.00 92.44 631 LEU A O 1
ATOM 5032 N N . ALA A 1 632 ? -74.513 -12.164 9.818 1.00 91.56 632 ALA A N 1
ATOM 5033 C CA . ALA A 1 632 ? -75.888 -11.962 9.364 1.00 91.56 632 ALA A CA 1
ATOM 5034 C C . ALA A 1 632 ? -76.654 -13.290 9.222 1.00 91.56 632 ALA A C 1
ATOM 5036 O O . ALA A 1 632 ? -77.809 -13.381 9.634 1.00 91.56 632 ALA A O 1
ATOM 5037 N N . VAL A 1 633 ? -76.007 -14.337 8.699 1.00 91.88 633 VAL A N 1
ATOM 5038 C CA . VAL A 1 633 ? -76.600 -15.681 8.595 1.00 91.88 633 VAL A CA 1
ATOM 5039 C C . VAL A 1 633 ? -76.863 -16.273 9.979 1.00 91.88 633 VAL A C 1
ATOM 5041 O O . VAL A 1 633 ? -77.945 -16.805 10.214 1.00 91.88 633 VAL A O 1
ATOM 5044 N N . ILE A 1 634 ? -75.923 -16.139 10.919 1.00 90.31 634 ILE A N 1
ATOM 5045 C CA . ILE A 1 634 ? -76.115 -16.595 12.304 1.00 90.31 634 ILE A CA 1
ATOM 5046 C C . ILE A 1 634 ? -77.296 -15.860 12.948 1.00 90.31 634 ILE A C 1
ATOM 5048 O O . ILE A 1 634 ? -78.161 -16.502 13.540 1.00 90.31 634 ILE A O 1
ATOM 5052 N N . ALA A 1 635 ? -77.379 -14.536 12.790 1.00 88.81 635 ALA A N 1
ATOM 5053 C CA . ALA A 1 635 ? -78.494 -13.747 13.307 1.00 88.81 635 ALA A CA 1
ATOM 5054 C C . ALA A 1 635 ? -79.842 -14.180 12.702 1.00 88.81 635 ALA A C 1
ATOM 5056 O O . ALA A 1 635 ? -80.832 -14.274 13.425 1.00 88.81 635 ALA A O 1
ATOM 5057 N N . LEU A 1 636 ? -79.878 -14.506 11.404 1.00 89.44 636 LEU A N 1
ATOM 5058 C CA . LEU A 1 636 ? -81.073 -15.021 10.731 1.00 89.44 636 LEU A CA 1
ATOM 5059 C C . LEU A 1 636 ? -81.499 -16.389 11.286 1.00 89.44 636 LEU A C 1
ATOM 5061 O O . LEU A 1 636 ? -82.677 -16.597 11.563 1.00 89.44 636 LEU A O 1
ATOM 5065 N N . ILE A 1 637 ? -80.548 -17.310 11.479 1.00 87.81 637 ILE A N 1
ATOM 5066 C CA . ILE A 1 637 ? -80.809 -18.650 12.030 1.00 87.81 637 ILE A CA 1
ATOM 5067 C C . ILE A 1 637 ? -81.359 -18.545 13.456 1.00 87.81 637 ILE A C 1
ATOM 5069 O O . ILE A 1 637 ? -82.346 -19.203 13.782 1.00 87.81 637 ILE A O 1
ATOM 5073 N N . VAL A 1 638 ? -80.756 -17.693 14.293 1.00 86.81 638 VAL A N 1
ATOM 5074 C CA . VAL A 1 638 ? -81.224 -17.445 15.666 1.00 86.81 638 VAL A CA 1
ATOM 5075 C C . VAL A 1 638 ? -82.602 -16.773 15.665 1.00 86.81 638 VAL A C 1
ATOM 5077 O O . VAL A 1 638 ? -83.475 -17.155 16.439 1.00 86.81 638 VAL A O 1
ATOM 5080 N N . GLY A 1 639 ? -82.844 -15.813 14.770 1.00 83.06 639 GLY A N 1
ATOM 5081 C CA . GLY A 1 639 ? -84.154 -15.172 14.633 1.00 83.06 639 GLY A CA 1
ATOM 5082 C C . GLY A 1 639 ? -85.257 -16.153 14.220 1.00 83.06 639 GLY A C 1
ATOM 5083 O O . GLY A 1 639 ? -86.346 -16.139 14.794 1.00 83.06 639 GLY A O 1
ATOM 5084 N N . LEU A 1 640 ? -84.970 -17.047 13.268 1.00 80.62 640 LEU A N 1
ATOM 5085 C CA . LEU A 1 640 ? -85.906 -18.079 12.813 1.00 80.62 640 LEU A CA 1
ATOM 5086 C C . LEU A 1 640 ? -86.173 -19.144 13.884 1.00 80.62 640 LEU A C 1
ATOM 5088 O O . LEU A 1 640 ? -87.319 -19.565 14.036 1.00 80.62 640 LEU A O 1
ATOM 5092 N N . SER A 1 641 ? -85.160 -19.560 14.651 1.00 75.06 641 SER A N 1
ATOM 5093 C CA . SER A 1 641 ? -85.339 -20.553 15.719 1.00 75.06 641 SER A CA 1
ATOM 5094 C C . SER A 1 641 ? -86.179 -20.013 16.880 1.00 75.06 641 SER A C 1
ATOM 5096 O O . SER A 1 641 ? -87.067 -20.710 17.372 1.00 75.06 641 SER A O 1
ATOM 5098 N N . VAL A 1 642 ? -85.983 -18.747 17.265 1.00 76.25 642 VAL A N 1
ATOM 5099 C CA . VAL A 1 642 ? -86.815 -18.079 18.279 1.00 76.25 642 VAL A CA 1
ATOM 5100 C C . VAL A 1 642 ? -88.241 -17.855 17.758 1.00 76.25 642 VAL A C 1
ATOM 5102 O O . VAL A 1 642 ? -89.204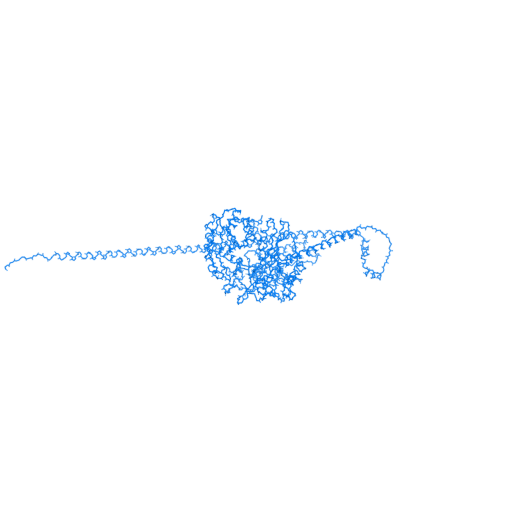 -18.133 18.473 1.00 76.25 642 VAL A O 1
ATOM 5105 N N . GLY A 1 643 ? -88.398 -17.431 16.499 1.00 65.69 643 GLY A N 1
ATOM 5106 C CA . GLY A 1 643 ? -89.710 -17.228 15.875 1.00 65.69 643 GLY A CA 1
ATOM 5107 C C . GLY A 1 643 ? -90.539 -18.511 15.730 1.00 65.69 643 GLY A C 1
ATOM 5108 O O . GLY A 1 643 ? -91.759 -18.476 15.899 1.00 65.69 643 GLY A O 1
ATOM 5109 N N . LEU A 1 644 ? -89.893 -19.653 15.474 1.00 61.69 644 LEU A N 1
ATOM 5110 C CA . LEU A 1 644 ? -90.551 -20.962 15.450 1.00 61.69 644 LEU A CA 1
ATOM 5111 C C . LEU A 1 644 ? -90.976 -21.409 16.855 1.00 61.69 644 LEU A C 1
ATOM 5113 O O . LEU A 1 644 ? -92.116 -21.836 17.010 1.00 61.69 644 LEU A O 1
ATOM 5117 N N . SER A 1 645 ? -90.138 -21.220 17.882 1.00 57.03 645 SER A N 1
ATOM 5118 C CA . SER A 1 645 ? -90.497 -21.541 19.276 1.00 57.03 645 SER A CA 1
ATOM 5119 C C . SER A 1 645 ? -91.711 -20.757 19.787 1.00 57.03 645 SER A C 1
ATOM 5121 O O . SER A 1 645 ? -92.547 -21.319 20.488 1.00 57.03 645 SER A O 1
ATOM 5123 N N . VAL A 1 646 ? -91.868 -19.484 19.408 1.00 57.50 646 VAL A N 1
ATOM 5124 C CA . VAL A 1 646 ? -93.028 -18.665 19.820 1.00 57.50 646 VAL A CA 1
ATOM 5125 C C . VAL A 1 646 ? -94.334 -19.129 19.151 1.00 57.50 646 VAL A C 1
ATOM 5127 O O . VAL A 1 646 ? -95.406 -19.056 19.759 1.00 57.50 646 VAL A O 1
ATOM 5130 N N . LYS A 1 647 ? -94.261 -19.668 17.926 1.00 53.06 647 LYS A N 1
ATOM 5131 C CA . LYS A 1 647 ? -95.425 -20.241 17.226 1.00 53.06 647 LYS A CA 1
ATOM 5132 C C . LYS A 1 647 ? -95.870 -21.586 17.810 1.00 53.06 647 LYS A C 1
ATOM 5134 O O . LYS A 1 647 ? -97.059 -21.889 17.790 1.00 53.06 647 LYS A O 1
ATOM 5139 N N . THR A 1 648 ? -94.958 -22.375 18.375 1.00 52.91 648 THR A N 1
ATOM 5140 C CA . THR A 1 648 ? -95.318 -23.645 19.028 1.00 52.91 648 THR A CA 1
ATOM 5141 C C . THR A 1 648 ? -96.031 -23.421 20.366 1.00 52.91 648 THR A C 1
ATOM 5143 O O . THR A 1 648 ? -96.959 -24.158 20.687 1.00 52.91 648 THR A O 1
ATOM 5146 N N . THR A 1 649 ? -95.679 -22.368 21.113 1.00 51.22 649 THR A N 1
ATOM 5147 C CA . THR A 1 649 ? -96.317 -22.039 22.405 1.00 51.22 649 THR A CA 1
ATOM 5148 C C . THR A 1 649 ? -97.701 -21.397 22.255 1.00 51.22 649 THR A C 1
ATOM 5150 O O . THR A 1 649 ? -98.519 -21.469 23.167 1.00 51.22 649 THR A O 1
ATOM 5153 N N . THR A 1 650 ? -98.009 -20.790 21.105 1.00 49.81 650 THR A N 1
ATOM 5154 C CA . THR A 1 650 ? -99.345 -20.223 20.839 1.00 49.81 650 THR A CA 1
ATOM 5155 C C . THR A 1 650 ? -100.365 -21.277 20.397 1.00 49.81 650 THR A C 1
ATOM 5157 O O . THR A 1 650 ? -101.549 -21.118 20.680 1.00 49.81 650 THR A O 1
ATOM 5160 N N . ASN A 1 651 ? -99.931 -22.402 19.818 1.00 48.09 651 ASN A N 1
ATOM 5161 C CA . ASN A 1 651 ? -100.836 -23.512 19.490 1.00 48.09 651 ASN A CA 1
ATOM 5162 C C . ASN A 1 651 ? -101.137 -24.446 20.679 1.00 48.09 651 ASN A C 1
ATOM 5164 O O . ASN A 1 651 ? -102.160 -25.124 20.650 1.00 48.09 651 ASN A O 1
ATOM 5168 N N . SER A 1 652 ? -100.329 -24.459 21.746 1.00 49.06 652 SER A N 1
ATOM 5169 C CA . SER A 1 652 ? -100.613 -25.251 22.960 1.00 49.06 652 SER A CA 1
ATOM 5170 C C . SER A 1 652 ? -101.526 -24.551 23.980 1.00 49.06 652 SER A C 1
ATOM 5172 O O . SER A 1 652 ? -101.938 -25.177 24.952 1.00 49.06 652 SER A O 1
ATOM 5174 N N . ALA A 1 653 ? -101.895 -23.285 23.755 1.00 47.94 653 ALA A N 1
ATOM 5175 C CA . ALA A 1 653 ? -102.784 -22.514 24.633 1.00 47.94 653 ALA A CA 1
ATOM 5176 C C . ALA A 1 653 ? -104.262 -22.492 24.177 1.00 47.94 653 ALA A C 1
ATOM 5178 O O . ALA A 1 653 ? -105.059 -21.735 24.724 1.00 47.94 653 ALA A O 1
ATOM 5179 N N . SER A 1 654 ? -104.649 -23.316 23.190 1.00 46.75 654 SER A N 1
ATOM 5180 C CA . SER A 1 654 ? -106.017 -23.364 22.630 1.00 46.75 654 SER A CA 1
ATOM 5181 C C . SER A 1 654 ? -106.734 -24.716 22.791 1.00 46.75 654 SER A C 1
ATOM 5183 O O . SER A 1 654 ? -107.654 -25.027 22.040 1.00 46.75 654 SER A O 1
ATOM 5185 N N . SER A 1 655 ? -106.363 -25.521 23.795 1.00 47.28 655 SER A N 1
ATOM 5186 C CA . SER A 1 655 ? -107.069 -26.772 24.122 1.00 47.28 655 SER A CA 1
ATOM 5187 C C . SER A 1 655 ? -107.268 -26.977 25.630 1.00 47.28 655 SER A C 1
ATOM 5189 O O . SER A 1 655 ? -106.751 -27.931 26.206 1.00 47.28 655 SER A O 1
ATOM 5191 N N . SER A 1 656 ? -108.029 -26.094 26.282 1.00 43.53 656 SER A N 1
ATOM 5192 C CA . SER A 1 656 ? -108.716 -26.413 27.546 1.00 43.53 656 SER A CA 1
ATOM 5193 C C . SER A 1 656 ? -109.809 -25.390 27.881 1.00 43.53 656 SER A C 1
ATOM 5195 O O . SER A 1 656 ? -109.594 -24.443 28.629 1.00 43.53 656 SER A O 1
ATOM 5197 N N . SER A 1 657 ? -111.008 -25.575 27.325 1.00 39.19 657 SER A N 1
ATOM 5198 C CA . SER A 1 657 ? -112.291 -25.325 28.016 1.00 39.19 657 SER A CA 1
ATOM 5199 C C . SER A 1 657 ? -113.453 -25.426 27.031 1.00 39.19 657 SER A C 1
ATOM 5201 O O . SER A 1 657 ? -113.686 -24.520 26.244 1.00 39.19 657 SER A O 1
ATOM 5203 N N . ASN A 1 658 ? -114.169 -26.552 27.063 1.00 39.59 658 ASN A N 1
ATOM 5204 C CA . ASN A 1 658 ? -115.624 -26.611 26.890 1.00 39.59 658 ASN A CA 1
ATOM 5205 C C . ASN A 1 658 ? -116.093 -28.060 27.039 1.00 39.59 658 ASN A C 1
ATOM 5207 O O . ASN A 1 658 ? -115.963 -28.846 26.108 1.00 39.59 658 ASN A O 1
ATOM 5211 N N . ALA A 1 659 ? -116.615 -28.391 28.221 1.00 39.69 659 ALA A N 1
ATOM 5212 C CA . ALA A 1 659 ? -117.882 -29.107 28.397 1.00 39.69 659 ALA A CA 1
ATOM 5213 C C . ALA A 1 659 ? -118.057 -29.460 29.881 1.00 39.69 659 ALA A C 1
ATOM 5215 O O . ALA A 1 659 ? -117.354 -30.306 30.428 1.00 39.69 659 ALA A O 1
ATOM 5216 N N . ALA A 1 660 ? -119.006 -28.781 30.519 1.00 45.38 660 ALA A N 1
ATOM 5217 C CA . ALA A 1 660 ? -119.638 -29.228 31.749 1.00 45.38 660 ALA A CA 1
ATOM 5218 C C . ALA A 1 660 ? -120.698 -30.305 31.423 1.00 45.38 660 ALA A C 1
ATOM 5220 O O . ALA A 1 660 ? -121.370 -30.176 30.404 1.00 45.38 660 ALA A O 1
ATOM 5221 N N . ASN A 1 661 ? -120.787 -31.331 32.287 1.00 39.25 661 ASN A N 1
ATOM 5222 C CA . ASN A 1 661 ? -121.950 -32.092 32.811 1.00 39.25 661 ASN A CA 1
ATOM 5223 C C . ASN A 1 661 ? -123.304 -32.055 32.051 1.00 39.25 661 ASN A C 1
ATOM 5225 O O . ASN A 1 661 ? -123.695 -30.979 31.603 1.00 39.25 661 ASN A O 1
ATOM 5229 N N . PRO A 1 662 ? -124.128 -33.143 32.050 1.00 55.03 662 PRO A N 1
ATOM 5230 C CA . PRO A 1 662 ? -124.688 -33.687 33.309 1.00 55.03 662 PRO A CA 1
ATOM 5231 C C . PRO A 1 662 ? -125.098 -35.188 33.373 1.00 55.03 662 PRO A C 1
ATOM 5233 O O . PRO A 1 662 ? -125.156 -35.882 32.361 1.00 55.03 662 PRO A O 1
ATOM 5236 N N . VAL A 1 663 ? -125.507 -35.568 34.600 1.00 37.81 663 VAL A N 1
ATOM 5237 C CA . VAL A 1 663 ? -126.088 -36.828 35.140 1.00 37.81 663 VAL A CA 1
ATOM 5238 C C . VAL A 1 663 ? -125.096 -37.821 35.731 1.00 37.81 663 VAL A C 1
ATOM 5240 O O . VAL A 1 663 ? -124.269 -38.382 34.985 1.00 37.81 663 VAL A O 1
#

Sequence (663 aa):
MRADFNIMKDLASHTRLSPEQRESRINRLISNINRNADVQNELTTWGLSFENRLLSLNGRVLPSERIIQGGRAYEYNPWTADWTKEMRGLPLISCMSLDNWLMFYTRRNADVAQSLLQTLNKVSGPMGIRMQRAVMIEYEDRQESLLRALQQNVARETQMVVVILPTNRKDKYDCVKKYLCVDCPTPSQCVVSRTISKPQALMTVATKIALQMNCKMGGELWSVEIPLRQLMIVGIDCYHDTAAGKRSIGALVASLNQGMSRKHQTTNRVAYKMTSSSQSFLLKLFVFLAALKAYLKYNNSLPSRIIVYRDGVGDGMLRSVVDYEVPQIMQSIKTMGQDYEPKLSVVVVKKRISSRFFARIDGKIANPPPGTVIDTEVTRPEWYDFFIVSQAVRFGCVAPTHYNVVFDNSGLKPDHMQRLTYKLCHMYYNWQGIVRVPAPCQYAHKLAFLGRQSASEDGGVTVSMERDGFMQDFFRKVEEIRGVIGKISSLVNEVKKKHSVILSAPNPDETGRITTNEELEEMLETGNPSIFISDIISDSQITRQALNEIESRHKDILRLESSIKELHDMFVDMAMLVETQGEMIDNIEKNVNNAVEYVGQAKVETKKAVRYQTQARRKYIILALIVLVVLAVIALIVGLSVGLSVKTTTNSASSSSNAANPV

Organism: Labeo rohita (NCBI:txid84645)

pLDDT: mean 75.03, std 20.19, range [25.84, 98.31]

Foldseek 3Di:
DLVDPVVLVVVLVVLFAFLVRVQVVVLVVLVVCVPDPVNVVVCVVVVHDDDNDPDDDDWDFDDFFWKAAQNDTDGDDQQQQFCLPVLALAAGPFEDEQPAAAEEDEPVCVVLSVVLQVLLVVRCVSNVHHYDRHHYHYFHLDLVRLLVSCVVPDDLPHAEYEYEHQDPDQSNVLSCLLCCVFVNVHHYHYHHSVQRVDPVCNNVVSNLSSLVSRVSSPTGGIFTADPDPLEKEKAKEKDFDPPPQTWIKIKMWIWQDQDPDPGGGIDIDDIDIDTDSDPDLVVLLVVLLVRQVSSCVRVVDGRLAYEYEYEDDDPVCLVVCLVRVVVSNVVSQCVVDVPRDHWYWYKYKAQLDPDFDWDQDPNDTHADTARIKDQDDPDDPVWRKIWGQHRNDPTHTGGIMIMTGSDGPNPDDSVSVSVVFSSQQCRQSSGSGGHRGGNNNVVRVVSSVSSVSSPPDDDDRDDPDDDDPVVVVVVVVVVVVVVVVVVVVVVVVVVVVVVVVVVPDDDDDDDDDDDDPVVVVVVVVVDDCPVVVVVVPPDDPVVVVVVVVVVVVVVVVVVVVVVVVVVVVVVSVSSVSSVVCVVVVSVVVVSVVVVVVVVVVVVVVVVVVVVVVVVVVVVVVVVVVVVVVVVVVVVVVVVVVVVVVVVVVVVVVPPDDDDDDDD

Radius of gyration: 38.91 Å; chains: 1; bounding box: 188×70×78 Å

InterPro domains:
  IPR000727 Target SNARE coiled-coil homology domain [PF05739] (583-634)
  IPR000727 Target SNARE coiled-coil homology domain [PS50192] (547-609)
  IPR000727 Target SNARE coiled-coil homology domain [SM00397] (542-609)
  IPR003165 Piwi domain [PF02171] (161-454)
  IPR003165 Piwi domain [PS50822] (160-456)
  IPR003165 Piwi domain [SM00950] (160-456)
  IPR006012 Syntaxin/epimorphin, conserved site [PS00914] (553-592)
  IPR010989 SNARE [SSF47661] (469-602)
  IPR012337 Ribonuclease H-like superfamily [SSF53098] (14-455)
  IPR028671 Syntaxin-2, SNARE motif [cd15882] (546-614)
  IPR036397 Ribonuclease H superfamily [G3DSA:3.30.420.10] (225-484)